Protein AF-A0A3P7T8T2-F1 (afdb_monomer)

Structure (mmCIF, N/CA/C/O backbone):
data_AF-A0A3P7T8T2-F1
#
_entry.id   AF-A0A3P7T8T2-F1
#
loop_
_atom_site.group_PDB
_atom_site.id
_atom_site.type_symbol
_atom_site.label_atom_id
_atom_site.label_alt_id
_atom_site.label_comp_id
_atom_site.label_asym_id
_atom_site.label_entity_id
_atom_site.label_seq_id
_atom_site.pdbx_PDB_ins_code
_atom_site.Cartn_x
_atom_site.Cartn_y
_atom_site.Cartn_z
_atom_site.occupancy
_atom_site.B_iso_or_equiv
_atom_site.auth_seq_id
_atom_site.auth_comp_id
_atom_site.auth_asym_id
_atom_site.auth_atom_id
_atom_site.pdbx_PDB_model_num
ATOM 1 N N . MET A 1 1 ? 100.452 28.011 -174.503 1.00 45.56 1 MET A N 1
ATOM 2 C CA . MET A 1 1 ? 101.088 28.120 -173.170 1.00 45.56 1 MET A CA 1
ATOM 3 C C . MET A 1 1 ? 100.337 27.210 -172.201 1.00 45.56 1 MET A C 1
ATOM 5 O O . MET A 1 1 ? 99.267 27.593 -171.760 1.00 45.56 1 MET A O 1
ATOM 9 N N . HIS A 1 2 ? 100.827 25.999 -171.913 1.00 49.25 2 HIS A N 1
ATOM 10 C CA . HIS A 1 2 ? 100.041 24.995 -171.162 1.00 49.25 2 HIS A CA 1
ATOM 11 C C . HIS A 1 2 ? 100.142 25.087 -169.625 1.00 49.25 2 HIS A C 1
ATOM 13 O O . HIS A 1 2 ? 99.396 24.411 -168.928 1.00 49.25 2 HIS A O 1
ATOM 19 N N . PHE A 1 3 ? 101.041 25.919 -169.088 1.00 51.81 3 PHE A N 1
ATOM 20 C CA . PHE A 1 3 ? 101.390 25.929 -167.658 1.00 51.81 3 PHE A CA 1
ATOM 21 C C . PHE A 1 3 ? 100.425 26.700 -166.739 1.00 51.81 3 PHE A C 1
ATOM 23 O O . PHE A 1 3 ? 100.447 26.499 -165.530 1.00 51.81 3 PHE A O 1
ATOM 30 N N . PHE A 1 4 ? 99.587 27.591 -167.281 1.00 52.75 4 PHE A N 1
ATOM 31 C CA . PHE A 1 4 ? 98.728 28.454 -166.455 1.00 52.75 4 PHE A CA 1
ATOM 32 C C . PHE A 1 4 ? 97.455 27.739 -165.969 1.00 52.75 4 PHE A C 1
ATOM 34 O O . PHE A 1 4 ? 96.947 28.029 -164.890 1.00 52.75 4 PHE A O 1
ATOM 41 N N . GLN A 1 5 ? 96.956 26.771 -166.743 1.00 54.81 5 GLN A N 1
ATOM 42 C CA . GLN A 1 5 ? 95.679 26.098 -166.484 1.00 54.81 5 GLN A CA 1
ATOM 43 C C . GLN A 1 5 ? 95.770 25.071 -165.339 1.00 54.81 5 GLN A C 1
ATOM 45 O O . GLN A 1 5 ? 94.835 24.942 -164.553 1.00 54.81 5 GLN A O 1
ATOM 50 N N . THR A 1 6 ? 96.921 24.410 -165.177 1.00 57.34 6 THR A N 1
ATOM 51 C CA . THR A 1 6 ? 97.178 23.460 -164.080 1.00 57.34 6 THR A CA 1
ATOM 52 C C . THR A 1 6 ? 97.233 24.147 -162.710 1.00 57.34 6 THR A C 1
ATOM 54 O O . THR A 1 6 ? 96.803 23.570 -161.717 1.00 57.34 6 THR A O 1
ATOM 57 N N . SER A 1 7 ? 97.709 25.398 -162.653 1.00 57.59 7 SER A N 1
ATOM 58 C CA . SER A 1 7 ? 97.750 26.211 -161.424 1.00 57.59 7 SER A CA 1
ATOM 59 C C . SER A 1 7 ? 96.345 26.519 -160.882 1.00 57.59 7 SER A C 1
ATOM 61 O O . SER A 1 7 ? 96.082 26.415 -159.681 1.00 57.59 7 SER A O 1
ATOM 63 N N . VAL A 1 8 ? 95.404 26.825 -161.783 1.00 61.50 8 VAL A N 1
ATOM 64 C CA . VAL A 1 8 ? 94.001 27.091 -161.425 1.00 61.50 8 VAL A CA 1
ATOM 65 C C . VAL A 1 8 ? 93.335 25.834 -160.856 1.00 61.50 8 VAL A C 1
ATOM 67 O O . VAL A 1 8 ? 92.694 25.907 -159.815 1.00 61.50 8 VAL A O 1
ATOM 70 N N . GLN A 1 9 ? 93.554 24.664 -161.466 1.00 61.72 9 GLN A N 1
ATOM 71 C CA . GLN A 1 9 ? 92.947 23.414 -160.990 1.00 61.72 9 GLN A CA 1
ATOM 72 C C . GLN A 1 9 ? 93.477 22.958 -159.620 1.00 61.72 9 GLN A C 1
ATOM 74 O O . GLN A 1 9 ? 92.703 22.444 -158.816 1.00 61.72 9 GLN A O 1
ATOM 79 N N . VAL A 1 10 ? 94.763 23.178 -159.313 1.00 63.09 10 VAL A N 1
ATOM 80 C CA . VAL A 1 10 ? 95.308 22.885 -157.972 1.00 63.09 10 VAL A CA 1
ATOM 81 C C . VAL A 1 10 ? 94.705 23.820 -156.920 1.00 63.09 10 VAL A C 1
ATOM 83 O O . VAL A 1 10 ? 94.229 23.348 -155.891 1.00 63.09 10 VAL A O 1
ATOM 86 N N . THR A 1 11 ? 94.644 25.126 -157.194 1.00 69.31 11 THR A N 1
ATOM 87 C CA . THR A 1 11 ? 94.085 26.103 -156.238 1.00 69.31 11 THR A CA 1
ATOM 88 C C . THR A 1 11 ? 92.568 25.967 -156.043 1.00 69.31 11 THR A C 1
ATOM 90 O O . THR A 1 11 ? 92.056 26.265 -154.964 1.00 69.31 11 THR A O 1
ATOM 93 N N . GLU A 1 12 ? 91.837 25.463 -157.039 1.00 72.19 12 GLU A N 1
ATOM 94 C CA . GLU A 1 12 ? 90.419 25.100 -156.920 1.00 72.19 12 GLU A CA 1
ATOM 95 C C . GLU A 1 12 ? 90.217 23.805 -156.110 1.00 72.19 12 GLU A C 1
ATOM 97 O O . GLU A 1 12 ? 89.368 23.762 -155.217 1.00 72.19 12 GLU A O 1
ATOM 102 N N . ALA A 1 13 ? 91.057 22.785 -156.322 1.00 74.25 13 ALA A N 1
ATOM 103 C CA . ALA A 1 13 ? 91.051 21.566 -155.510 1.00 74.25 13 ALA A CA 1
ATOM 104 C C . ALA A 1 13 ? 91.427 21.831 -154.038 1.00 74.25 13 ALA A C 1
ATOM 106 O O . ALA A 1 13 ? 90.840 21.234 -153.134 1.00 74.25 13 ALA A O 1
ATOM 107 N N . GLU A 1 14 ? 92.356 22.754 -153.767 1.00 76.00 14 GLU A N 1
ATOM 108 C CA . GLU A 1 14 ? 92.686 23.167 -152.398 1.00 76.00 14 GLU A CA 1
ATOM 109 C C . GLU A 1 14 ? 91.544 23.939 -151.726 1.00 76.00 14 GLU A C 1
ATOM 111 O O . GLU A 1 14 ? 91.272 23.688 -150.551 1.00 76.00 14 GLU A O 1
ATOM 116 N N . LYS A 1 15 ? 90.808 24.793 -152.454 1.00 78.62 15 LYS A N 1
ATOM 117 C CA . LYS A 1 15 ? 89.575 25.414 -151.935 1.00 78.62 15 LYS A CA 1
ATOM 118 C C . LYS A 1 15 ? 88.535 24.367 -151.545 1.00 78.62 15 LYS A C 1
ATOM 120 O O . LYS A 1 15 ? 88.068 24.394 -150.411 1.00 78.62 15 LYS A O 1
ATOM 125 N N . LEU A 1 16 ? 88.232 23.418 -152.434 1.00 80.12 16 LEU A N 1
ATOM 126 C CA . LEU A 1 16 ? 87.282 22.333 -152.153 1.00 80.12 16 LEU A CA 1
ATOM 127 C C . LEU A 1 16 ? 87.740 21.453 -150.979 1.00 80.12 16 LEU A C 1
ATOM 129 O O . LEU A 1 16 ? 86.919 21.014 -150.178 1.00 80.12 16 LEU A O 1
ATOM 133 N N . ARG A 1 17 ? 89.052 21.231 -150.821 1.00 82.62 17 ARG A N 1
ATOM 134 C CA . ARG A 1 17 ? 89.614 20.535 -149.655 1.00 82.62 17 ARG A CA 1
ATOM 135 C C . ARG A 1 17 ? 89.427 21.331 -148.360 1.00 82.62 17 ARG A C 1
ATOM 137 O O . ARG A 1 17 ? 89.081 20.731 -147.348 1.00 82.62 17 ARG A O 1
ATOM 144 N N . ILE A 1 18 ? 89.646 22.647 -148.373 1.00 83.19 18 ILE A N 1
ATOM 145 C CA . ILE A 1 18 ? 89.432 23.523 -147.208 1.00 83.19 18 ILE A CA 1
ATOM 146 C C . ILE A 1 18 ? 87.942 23.583 -146.844 1.00 83.19 18 ILE A C 1
ATOM 148 O O . ILE A 1 18 ? 87.598 23.456 -145.673 1.00 83.19 18 ILE A O 1
ATOM 152 N N . GLU A 1 19 ? 87.058 23.704 -147.833 1.00 83.69 19 GLU A N 1
ATOM 153 C CA . GLU A 1 19 ? 85.603 23.707 -147.647 1.00 83.69 19 GLU A CA 1
ATOM 154 C C . GLU A 1 19 ? 85.094 22.365 -147.096 1.00 83.69 19 GLU A C 1
ATOM 156 O O . GLU A 1 19 ? 84.301 22.343 -146.156 1.00 83.69 19 GLU A O 1
ATOM 161 N N . LEU A 1 20 ? 85.618 21.237 -147.592 1.00 85.50 20 LEU A N 1
ATOM 162 C CA . LEU A 1 20 ? 85.310 19.910 -147.056 1.00 85.50 20 LEU A CA 1
ATOM 163 C C . LEU A 1 20 ? 85.821 19.730 -145.617 1.00 85.50 20 LEU A C 1
ATOM 165 O O . LEU A 1 20 ? 85.108 19.154 -144.798 1.00 85.50 20 LEU A O 1
ATOM 169 N N . ILE A 1 21 ? 87.017 20.233 -145.287 1.00 85.00 21 ILE A N 1
ATOM 170 C CA . ILE A 1 21 ? 87.536 20.228 -143.908 1.00 85.00 21 ILE A CA 1
ATOM 171 C C . ILE A 1 21 ? 86.626 21.065 -143.003 1.00 85.00 21 ILE A C 1
ATOM 173 O O . ILE A 1 21 ? 86.175 20.557 -141.981 1.00 85.00 21 ILE A O 1
ATOM 177 N N . ALA A 1 22 ? 86.269 22.288 -143.406 1.00 84.69 22 ALA A N 1
ATOM 178 C CA . ALA A 1 22 ? 85.368 23.154 -142.647 1.00 84.69 22 ALA A CA 1
ATOM 179 C C . ALA A 1 22 ? 83.972 22.530 -142.458 1.00 84.69 22 ALA A C 1
ATOM 181 O O . ALA A 1 22 ? 83.395 22.626 -141.375 1.00 84.69 22 ALA A O 1
ATOM 182 N N . LEU A 1 23 ? 83.441 21.829 -143.467 1.00 88.38 23 LEU A N 1
ATOM 183 C CA . LEU A 1 23 ? 82.174 21.100 -143.367 1.00 88.38 23 LEU A CA 1
ATOM 184 C C . LEU A 1 23 ? 82.276 19.885 -142.429 1.00 88.38 23 LEU A C 1
ATOM 186 O O . LEU A 1 23 ? 81.356 19.636 -141.650 1.00 88.38 23 LEU A O 1
ATOM 190 N N . VAL A 1 24 ? 83.385 19.141 -142.464 1.00 87.25 24 VAL A N 1
ATOM 191 C CA . VAL A 1 24 ? 83.646 18.025 -141.538 1.00 87.25 24 VAL A CA 1
ATOM 192 C C . VAL A 1 24 ? 83.814 18.535 -140.107 1.00 87.25 24 VAL A C 1
ATOM 194 O O . VAL A 1 24 ? 83.216 17.968 -139.195 1.00 87.25 24 VAL A O 1
ATOM 197 N N . GLU A 1 25 ? 84.535 19.636 -139.894 1.00 87.38 25 GLU A N 1
ATOM 198 C CA . GLU A 1 25 ? 84.658 20.297 -138.592 1.00 87.38 25 GLU A CA 1
ATOM 199 C C . GLU A 1 25 ? 83.311 20.844 -138.106 1.00 87.38 25 GLU A C 1
ATOM 201 O O . GLU A 1 25 ? 82.963 20.654 -136.941 1.00 87.38 25 GLU A O 1
ATOM 206 N N . GLN A 1 26 ? 82.498 21.451 -138.977 1.00 90.00 26 GLN A N 1
ATOM 207 C CA . GLN A 1 26 ? 81.137 21.870 -138.638 1.00 90.00 26 GLN A CA 1
ATOM 208 C C . GLN A 1 26 ? 80.288 20.668 -138.206 1.00 90.00 26 GLN A C 1
ATOM 210 O O . GLN A 1 26 ? 79.671 20.711 -137.142 1.00 90.00 26 GLN A O 1
ATOM 215 N N . LYS A 1 27 ? 80.269 19.580 -138.987 1.00 90.31 27 LYS A N 1
ATOM 216 C CA . LYS A 1 27 ? 79.470 18.384 -138.676 1.00 90.31 27 LYS A CA 1
ATOM 217 C C . LYS A 1 27 ? 79.989 17.635 -137.450 1.00 90.31 27 LYS A C 1
ATOM 219 O O . LYS A 1 27 ? 79.185 17.095 -136.693 1.00 90.31 27 LYS A O 1
ATOM 224 N N . HIS A 1 28 ? 81.293 17.665 -137.188 1.00 89.62 28 HIS A N 1
ATOM 225 C CA . HIS A 1 28 ? 81.872 17.172 -135.941 1.00 89.62 28 HIS A CA 1
ATOM 226 C C . HIS A 1 28 ? 81.425 18.028 -134.747 1.00 89.62 28 HIS A C 1
ATOM 228 O O . HIS A 1 28 ? 80.932 17.484 -133.765 1.00 89.62 28 HIS A O 1
ATOM 234 N N . ASN A 1 29 ? 81.485 19.359 -134.853 1.00 91.12 29 ASN A N 1
ATOM 235 C CA . ASN A 1 29 ? 81.010 20.279 -133.815 1.00 91.12 29 ASN A CA 1
ATOM 236 C C . ASN A 1 29 ? 79.491 20.182 -133.571 1.00 91.12 29 ASN A C 1
ATOM 238 O O . ASN A 1 29 ? 79.047 20.271 -132.428 1.00 91.12 29 ASN A O 1
ATOM 242 N N . GLU A 1 30 ? 78.680 19.978 -134.610 1.00 90.44 30 GLU A N 1
ATOM 243 C CA . GLU A 1 30 ? 77.249 19.669 -134.478 1.00 90.44 30 GLU A CA 1
ATOM 244 C C . GLU A 1 30 ? 77.038 18.322 -133.771 1.00 90.44 30 GLU A C 1
ATOM 246 O O . GLU A 1 30 ? 76.275 18.254 -132.810 1.00 90.44 30 GLU A O 1
ATOM 251 N N . SER A 1 31 ? 77.761 17.272 -134.171 1.00 89.75 31 SER A N 1
ATOM 252 C CA . SER A 1 31 ? 77.699 15.949 -133.534 1.00 89.75 31 SER A CA 1
ATOM 253 C C . SER A 1 31 ? 78.116 15.987 -132.056 1.00 89.75 31 SER A C 1
ATOM 255 O O . SER A 1 31 ? 77.432 15.413 -131.211 1.00 89.75 31 SER A O 1
ATOM 257 N N . LEU A 1 32 ? 79.166 16.739 -131.704 1.00 92.56 32 LEU A N 1
ATOM 258 C CA . LEU A 1 32 ? 79.584 16.971 -130.316 1.00 92.56 32 LEU A CA 1
ATOM 259 C C . LEU A 1 32 ? 78.527 17.742 -129.512 1.00 92.56 32 LEU A C 1
ATOM 261 O O . LEU A 1 32 ? 78.273 17.396 -128.355 1.00 92.56 32 LEU A O 1
ATOM 265 N N . LYS A 1 33 ? 77.871 18.748 -130.109 1.00 92.56 33 LYS A N 1
ATOM 266 C CA . LYS A 1 33 ? 76.749 19.466 -129.478 1.00 92.56 33 LYS A CA 1
ATOM 267 C C . LYS A 1 33 ? 75.570 18.527 -129.221 1.00 92.56 33 LYS A C 1
ATOM 269 O O . LYS A 1 33 ? 75.079 18.492 -128.095 1.00 92.56 33 LYS A O 1
ATOM 274 N N . TYR A 1 34 ? 75.162 17.727 -130.207 1.00 92.94 34 TYR A N 1
ATOM 275 C CA . TYR A 1 34 ? 74.082 16.750 -130.042 1.00 92.94 34 TYR A CA 1
ATOM 276 C C . TYR A 1 34 ? 74.434 15.647 -129.036 1.00 92.94 34 TYR A C 1
ATOM 278 O O . TYR A 1 34 ? 73.588 15.286 -128.221 1.00 92.94 34 TYR A O 1
ATOM 286 N N . HIS A 1 35 ? 75.675 15.151 -129.024 1.00 92.56 35 HIS A N 1
ATOM 287 C CA . HIS A 1 35 ? 76.130 14.174 -128.033 1.00 92.56 35 HIS A CA 1
ATOM 288 C C . HIS A 1 35 ? 76.095 14.758 -126.615 1.00 92.56 35 HIS A C 1
ATOM 290 O O . HIS A 1 35 ? 75.538 14.136 -125.715 1.00 92.56 35 HIS A O 1
ATOM 296 N N . THR A 1 36 ? 76.598 15.983 -126.429 1.00 93.38 36 THR A N 1
ATOM 297 C CA . THR A 1 36 ? 76.550 16.702 -125.143 1.00 93.38 36 THR A CA 1
ATOM 298 C C . THR A 1 36 ? 75.107 16.941 -124.680 1.00 93.38 36 THR A C 1
ATOM 300 O O . THR A 1 36 ? 74.787 16.698 -123.519 1.00 93.38 36 THR A O 1
ATOM 303 N N . GLN A 1 37 ? 74.209 17.360 -125.580 1.00 93.88 37 GLN A N 1
ATOM 304 C CA . GLN A 1 37 ? 72.781 17.544 -125.280 1.00 93.88 37 GLN A CA 1
ATOM 305 C C . GLN A 1 37 ? 72.094 16.225 -124.900 1.00 93.88 37 GLN A C 1
ATOM 307 O O . GLN A 1 37 ? 71.351 16.178 -123.921 1.00 93.88 37 GLN A O 1
ATOM 312 N N . LEU A 1 38 ? 72.370 15.138 -125.627 1.00 92.94 38 LEU A N 1
ATOM 313 C CA . LEU A 1 38 ? 71.830 13.811 -125.329 1.00 92.94 38 LEU A CA 1
ATOM 314 C C . LEU A 1 38 ? 72.368 13.268 -123.997 1.00 92.94 38 LEU A C 1
ATOM 316 O O . LEU A 1 38 ? 71.608 12.701 -123.215 1.00 92.94 38 LEU A O 1
ATOM 320 N N . GLN A 1 39 ? 73.653 13.475 -123.704 1.00 93.50 39 GLN A N 1
ATOM 321 C CA . GLN A 1 39 ? 74.271 13.096 -122.435 1.00 93.50 39 GLN A CA 1
ATOM 322 C C . GLN A 1 39 ? 73.670 13.882 -121.260 1.00 93.50 39 GLN A C 1
ATOM 324 O O . GLN A 1 39 ? 73.367 13.283 -120.227 1.00 93.50 39 GLN A O 1
ATOM 329 N N . ALA A 1 40 ? 73.427 15.186 -121.430 1.00 92.94 40 ALA A N 1
ATOM 330 C CA . ALA A 1 40 ? 72.735 16.015 -120.445 1.00 92.94 40 ALA A CA 1
ATOM 331 C C . ALA A 1 40 ? 71.293 15.531 -120.209 1.00 92.94 40 ALA A C 1
ATOM 333 O O . ALA A 1 40 ? 70.917 15.289 -119.065 1.00 92.94 40 ALA A O 1
ATOM 334 N N . ALA A 1 41 ? 70.518 15.282 -121.270 1.00 92.00 41 ALA A N 1
ATOM 335 C CA . ALA A 1 41 ? 69.150 14.766 -121.165 1.00 92.00 41 ALA A CA 1
ATOM 336 C C . ALA A 1 41 ? 69.083 13.359 -120.533 1.00 92.00 41 ALA A C 1
ATOM 338 O O . ALA A 1 41 ? 68.152 13.048 -119.791 1.00 92.00 41 ALA A O 1
ATOM 339 N N . LEU A 1 42 ? 70.080 12.498 -120.773 1.00 92.25 42 LEU A N 1
ATOM 340 C CA . LEU A 1 42 ? 70.193 11.188 -120.118 1.00 92.25 42 LEU A CA 1
ATOM 341 C C . LEU A 1 42 ? 70.574 11.304 -118.633 1.00 92.25 42 LEU A C 1
ATOM 343 O O . LEU A 1 42 ? 70.073 10.525 -117.819 1.00 92.25 42 LEU A O 1
ATOM 347 N N . ALA A 1 43 ? 71.428 12.264 -118.269 1.00 92.88 43 ALA A N 1
ATOM 348 C CA . ALA A 1 43 ? 71.756 12.561 -116.876 1.00 92.88 43 ALA A CA 1
ATOM 349 C C . ALA A 1 43 ? 70.544 13.145 -116.129 1.00 92.88 43 ALA A C 1
ATOM 351 O O . ALA A 1 43 ? 70.225 12.689 -115.031 1.00 92.88 43 ALA A O 1
ATOM 352 N N . GLU A 1 44 ? 69.815 14.073 -116.753 1.00 94.25 44 GLU A N 1
ATOM 353 C CA . GLU A 1 44 ? 68.572 14.626 -116.218 1.00 94.25 44 GLU A CA 1
ATOM 354 C C . GLU A 1 44 ? 67.514 13.531 -116.042 1.00 94.25 44 GLU A C 1
ATOM 356 O O . GLU A 1 44 ? 66.982 13.371 -114.947 1.00 94.25 44 GLU A O 1
ATOM 361 N N . LYS A 1 45 ? 67.277 12.691 -117.060 1.00 93.62 45 LYS A N 1
ATOM 362 C CA . LYS A 1 45 ? 66.334 11.565 -116.968 1.00 93.62 45 LYS A CA 1
ATOM 363 C C . LYS A 1 45 ? 66.717 10.564 -115.871 1.00 93.62 45 LYS A C 1
ATOM 365 O O . LYS A 1 45 ? 65.829 10.033 -115.207 1.00 93.62 45 LYS A O 1
ATOM 370 N N . LYS A 1 46 ? 68.013 10.315 -115.637 1.00 93.56 46 LYS A N 1
ATOM 371 C CA . LYS A 1 46 ? 68.475 9.521 -114.482 1.00 93.56 46 LYS A CA 1
ATOM 372 C C . LYS A 1 46 ? 68.171 10.213 -113.151 1.00 93.56 46 LYS A C 1
ATOM 374 O O . LYS A 1 46 ? 67.690 9.546 -112.242 1.00 93.56 46 LYS A O 1
ATOM 379 N N . SER A 1 47 ? 68.411 11.520 -113.051 1.00 92.94 47 SER A N 1
ATOM 380 C CA . SER A 1 47 ? 68.103 12.317 -111.856 1.00 92.94 47 SER A CA 1
ATOM 381 C C . SER A 1 47 ? 66.600 12.309 -111.545 1.00 92.94 47 SER A C 1
ATOM 383 O O . SER A 1 47 ? 66.201 11.927 -110.449 1.00 92.94 47 SER A O 1
ATOM 385 N N . GLN A 1 48 ? 65.757 12.596 -112.544 1.00 93.56 48 GLN A N 1
ATOM 386 C CA . GLN A 1 48 ? 64.297 12.505 -112.447 1.00 93.56 48 GLN A CA 1
ATOM 387 C C . GLN A 1 48 ? 63.839 11.088 -112.060 1.00 93.56 48 GLN A C 1
ATOM 389 O O . GLN A 1 48 ? 62.987 10.926 -111.194 1.00 93.56 48 GLN A O 1
ATOM 394 N N . SER A 1 49 ? 64.419 10.035 -112.648 1.00 93.88 49 SER A N 1
ATOM 395 C CA . SER A 1 49 ? 64.081 8.653 -112.280 1.00 93.88 49 SER A CA 1
ATOM 396 C C . SER A 1 49 ? 64.460 8.311 -110.835 1.00 93.88 49 SER A C 1
ATOM 398 O O . SER A 1 49 ? 63.773 7.503 -110.214 1.00 93.88 49 SER A O 1
ATOM 400 N N . ALA A 1 50 ? 65.530 8.904 -110.297 1.00 93.50 50 ALA A N 1
ATOM 401 C CA . ALA A 1 50 ? 65.926 8.732 -108.903 1.00 93.50 50 ALA A CA 1
ATOM 402 C C . ALA A 1 50 ? 65.004 9.509 -107.947 1.00 93.50 50 ALA A C 1
ATOM 404 O O . ALA A 1 50 ? 64.624 8.969 -106.911 1.00 93.50 50 ALA A O 1
ATOM 405 N N . THR A 1 51 ? 64.578 10.729 -108.299 1.00 94.19 51 THR A N 1
ATOM 406 C CA . THR A 1 51 ? 63.606 11.475 -107.482 1.00 94.19 51 THR A CA 1
ATOM 407 C C . THR A 1 51 ? 62.213 10.853 -107.529 1.00 94.19 51 THR A C 1
ATOM 409 O O . THR A 1 51 ? 61.559 10.776 -106.496 1.00 94.19 51 THR A O 1
ATOM 412 N N . PHE A 1 52 ? 61.761 10.312 -108.666 1.00 94.12 52 PHE A N 1
ATOM 413 C CA . PHE A 1 52 ? 60.515 9.537 -108.713 1.00 94.12 52 PHE A CA 1
ATOM 414 C C . PHE A 1 52 ? 60.573 8.273 -107.840 1.00 94.12 52 PHE A C 1
ATOM 416 O O . PHE A 1 52 ? 59.570 7.938 -107.207 1.00 94.12 52 PHE A O 1
ATOM 423 N N . ALA A 1 53 ? 61.727 7.601 -107.748 1.00 94.12 53 ALA A N 1
ATOM 424 C CA . ALA A 1 53 ? 61.907 6.482 -106.822 1.00 94.12 53 ALA A CA 1
ATOM 425 C C . ALA A 1 53 ? 61.780 6.942 -105.358 1.00 94.12 53 ALA A C 1
ATOM 427 O O . ALA A 1 53 ? 60.927 6.427 -104.638 1.00 94.12 53 ALA A O 1
ATOM 428 N N . THR A 1 54 ? 62.512 7.983 -104.939 1.00 94.50 54 THR A N 1
ATOM 429 C CA . THR A 1 54 ? 62.427 8.476 -103.551 1.00 94.50 54 THR A CA 1
ATOM 430 C C . THR A 1 54 ? 61.056 9.061 -103.205 1.00 94.50 54 THR A C 1
ATOM 432 O O . THR A 1 54 ? 60.586 8.863 -102.089 1.00 94.50 54 THR A O 1
ATOM 435 N N . TYR A 1 55 ? 60.350 9.709 -104.140 1.00 94.88 55 TYR A N 1
ATOM 436 C CA . TYR A 1 55 ? 58.952 10.109 -103.927 1.00 94.88 55 TYR A CA 1
ATOM 437 C C . TYR A 1 55 ? 58.015 8.904 -103.758 1.00 94.88 55 TYR A C 1
ATOM 439 O O . TYR A 1 55 ? 57.093 8.973 -102.947 1.00 94.88 55 TYR A O 1
ATOM 447 N N . THR A 1 56 ? 58.251 7.802 -104.475 1.00 95.06 56 THR A N 1
ATOM 448 C CA . THR A 1 56 ? 57.458 6.567 -104.345 1.00 95.06 56 THR A CA 1
ATOM 449 C C . THR A 1 56 ? 57.693 5.901 -102.985 1.00 95.06 56 THR A C 1
ATOM 451 O O . THR A 1 56 ? 56.726 5.544 -102.307 1.00 95.06 56 THR A O 1
ATOM 454 N N . ASP A 1 57 ? 58.949 5.812 -102.541 1.00 95.44 57 ASP A N 1
ATOM 455 C CA . ASP A 1 57 ? 59.310 5.271 -101.224 1.00 95.44 57 ASP A CA 1
ATOM 456 C C . ASP A 1 57 ? 58.751 6.143 -100.087 1.00 95.44 57 ASP A C 1
ATOM 458 O O . ASP A 1 57 ? 58.092 5.634 -99.179 1.00 95.44 57 ASP A O 1
ATOM 462 N N . ASN A 1 58 ? 58.907 7.468 -100.179 1.00 95.56 58 ASN A N 1
ATOM 463 C CA . ASN A 1 58 ? 58.355 8.421 -99.211 1.00 95.56 58 ASN A CA 1
ATOM 464 C C . ASN A 1 58 ? 56.820 8.346 -99.128 1.00 95.56 58 ASN A C 1
ATOM 466 O O . ASN A 1 58 ? 56.262 8.409 -98.034 1.00 95.56 58 ASN A O 1
ATOM 470 N N . LEU A 1 59 ? 56.124 8.171 -100.258 1.00 95.88 59 LEU A N 1
ATOM 471 C CA . LEU A 1 59 ? 54.669 7.982 -100.286 1.00 95.88 59 LEU A CA 1
ATOM 472 C C . LEU A 1 59 ? 54.269 6.660 -99.612 1.00 95.88 59 LEU A C 1
ATOM 474 O O . LEU A 1 59 ? 53.282 6.622 -98.876 1.00 95.88 59 LEU A O 1
ATOM 478 N N . SER A 1 60 ? 55.048 5.592 -99.808 1.00 95.69 60 SER A N 1
ATOM 479 C CA . SER A 1 60 ? 54.855 4.302 -99.134 1.00 95.69 60 SER A CA 1
ATOM 480 C C . SER A 1 60 ? 55.019 4.417 -97.610 1.00 95.69 60 SER A C 1
ATOM 482 O O . SER A 1 60 ? 54.153 3.957 -96.860 1.00 95.69 60 SER A O 1
ATOM 484 N N . ILE A 1 61 ? 56.072 5.106 -97.152 1.00 96.50 61 ILE A N 1
ATOM 485 C CA . ILE A 1 61 ? 56.333 5.389 -95.731 1.00 96.50 61 ILE A CA 1
ATOM 486 C C . ILE A 1 61 ? 55.182 6.204 -95.130 1.00 96.50 61 ILE A C 1
ATOM 488 O O . ILE A 1 61 ? 54.544 5.745 -94.184 1.00 96.50 61 ILE A O 1
ATOM 492 N N . LEU A 1 62 ? 54.836 7.347 -95.731 1.00 96.19 62 LEU A N 1
ATOM 493 C CA . LEU A 1 62 ? 53.781 8.239 -95.236 1.00 96.19 62 LEU A CA 1
ATOM 494 C C . LEU A 1 62 ? 52.403 7.551 -95.198 1.00 96.19 62 LEU A C 1
ATOM 496 O O . LEU A 1 62 ? 51.613 7.768 -94.280 1.00 96.19 62 LEU A O 1
ATOM 500 N N . LYS A 1 63 ? 52.114 6.664 -96.160 1.00 96.44 63 LYS A N 1
ATOM 501 C CA . LYS A 1 63 ? 50.901 5.831 -96.165 1.00 96.44 63 LYS A CA 1
ATOM 502 C C . LYS A 1 63 ? 50.879 4.835 -94.999 1.00 96.44 63 LYS A C 1
ATOM 504 O O . LYS A 1 63 ? 49.814 4.594 -94.428 1.00 96.44 63 LYS A O 1
ATOM 509 N N . ASN A 1 64 ? 52.027 4.260 -94.642 1.00 96.50 64 ASN A N 1
ATOM 510 C CA . ASN A 1 64 ? 52.154 3.360 -93.497 1.00 96.50 64 ASN A CA 1
ATOM 511 C C . ASN A 1 64 ? 52.045 4.119 -92.162 1.00 96.50 64 ASN A C 1
ATOM 513 O O . ASN A 1 64 ? 51.335 3.678 -91.262 1.00 96.50 64 ASN A O 1
ATOM 517 N N . GLU A 1 65 ? 52.668 5.293 -92.051 1.00 96.56 65 GLU A N 1
ATOM 518 C CA . GLU A 1 65 ? 52.545 6.186 -90.891 1.00 96.56 65 GLU A CA 1
ATOM 519 C C . GLU A 1 65 ? 51.098 6.644 -90.675 1.00 96.56 65 GLU A C 1
ATOM 521 O O . GLU A 1 65 ? 50.577 6.523 -89.565 1.00 96.56 65 GLU A O 1
ATOM 526 N N . LEU A 1 66 ? 50.406 7.070 -91.738 1.00 96.69 66 LEU A N 1
ATOM 527 C CA . LEU A 1 66 ? 48.989 7.437 -91.687 1.00 96.69 66 LEU A CA 1
ATOM 528 C C . LEU A 1 66 ? 48.110 6.256 -91.246 1.00 96.69 66 LEU A C 1
ATOM 530 O O . LEU A 1 66 ? 47.248 6.426 -90.385 1.00 96.69 66 LEU A O 1
ATOM 534 N N . LYS A 1 67 ? 48.352 5.048 -91.775 1.00 97.19 67 LYS A N 1
ATOM 535 C CA . LYS A 1 67 ? 47.653 3.824 -91.346 1.00 97.19 67 LYS A CA 1
ATOM 536 C C . LYS A 1 67 ? 47.881 3.537 -89.858 1.00 97.19 67 LYS A C 1
ATOM 538 O O . LYS A 1 67 ? 46.919 3.275 -89.140 1.00 97.19 67 LYS A O 1
ATOM 543 N N . ASN A 1 68 ? 49.122 3.627 -89.385 1.00 96.94 68 ASN A N 1
ATOM 544 C CA . ASN A 1 68 ? 49.464 3.407 -87.979 1.00 96.94 68 ASN A CA 1
ATOM 545 C C . ASN A 1 68 ? 48.822 4.465 -87.064 1.00 96.94 68 ASN A C 1
ATOM 547 O O . ASN A 1 68 ? 48.317 4.118 -85.999 1.00 96.94 68 ASN A O 1
ATOM 551 N N . CYS A 1 69 ? 48.778 5.729 -87.500 1.00 96.75 69 CYS A N 1
ATOM 552 C CA . CYS A 1 69 ? 48.114 6.832 -86.802 1.00 96.75 69 CYS A CA 1
ATOM 553 C C . CYS A 1 69 ? 46.587 6.648 -86.727 1.00 96.75 69 CYS A C 1
ATOM 555 O O . CYS A 1 69 ? 45.985 6.857 -85.674 1.00 96.75 69 CYS A O 1
ATOM 557 N N . MET A 1 70 ? 45.950 6.190 -87.811 1.00 97.06 70 MET A N 1
ATOM 558 C CA . MET A 1 70 ? 44.531 5.819 -87.793 1.00 97.06 70 MET A CA 1
ATOM 559 C C . MET A 1 70 ? 44.277 4.640 -86.847 1.00 97.06 70 MET A C 1
ATOM 561 O O . MET A 1 70 ? 43.358 4.694 -86.037 1.00 97.06 70 MET A O 1
ATOM 565 N N . GLU A 1 71 ? 45.117 3.604 -86.875 1.00 97.38 71 GLU A N 1
ATOM 566 C CA . GLU A 1 71 ? 44.978 2.463 -85.969 1.00 97.38 71 GLU A CA 1
ATOM 567 C C . GLU A 1 71 ? 45.165 2.822 -84.490 1.00 97.38 71 GLU A C 1
ATOM 569 O O . GLU A 1 71 ? 44.462 2.262 -83.648 1.00 97.38 71 GLU A O 1
ATOM 574 N N . THR A 1 72 ? 46.101 3.710 -84.139 1.00 97.44 72 THR A N 1
ATOM 575 C CA . THR A 1 72 ? 46.294 4.145 -82.744 1.00 97.44 72 THR A CA 1
ATOM 576 C C . THR A 1 72 ? 45.156 5.050 -82.285 1.00 97.44 72 THR A C 1
ATOM 578 O O . THR A 1 72 ? 44.633 4.832 -81.193 1.00 97.44 72 THR A O 1
ATOM 581 N N . ARG A 1 73 ? 44.691 5.978 -83.135 1.00 97.31 73 ARG A N 1
ATOM 582 C CA . ARG A 1 73 ? 43.477 6.776 -82.898 1.00 97.31 73 ARG A CA 1
ATOM 583 C C . ARG A 1 73 ? 42.261 5.882 -82.654 1.00 97.31 73 ARG A C 1
ATOM 585 O O . ARG A 1 73 ? 41.551 6.076 -81.675 1.00 97.31 73 ARG A O 1
ATOM 592 N N . ASP A 1 74 ? 42.034 4.882 -83.500 1.00 97.56 74 ASP A N 1
ATOM 593 C CA . ASP A 1 74 ? 40.839 4.035 -83.422 1.00 97.56 74 ASP A CA 1
ATOM 594 C C . ASP A 1 74 ? 40.888 3.056 -82.239 1.00 97.56 74 ASP A C 1
ATOM 596 O O . ASP A 1 74 ? 39.837 2.645 -81.744 1.00 97.56 74 ASP A O 1
ATOM 600 N N . LYS A 1 75 ? 42.090 2.689 -81.765 1.00 97.81 75 LYS A N 1
ATOM 601 C CA . LYS A 1 75 ? 42.296 1.978 -80.489 1.00 97.81 75 LYS A CA 1
ATOM 602 C C . LYS A 1 75 ? 42.009 2.905 -79.300 1.00 97.81 75 LYS A C 1
ATOM 604 O O . LYS A 1 75 ? 41.278 2.506 -78.399 1.00 97.81 75 LYS A O 1
ATOM 609 N N . ALA A 1 76 ? 42.514 4.141 -79.326 1.00 97.38 76 ALA A N 1
ATOM 610 C CA . ALA A 1 76 ? 42.281 5.131 -78.275 1.00 97.38 76 ALA A CA 1
ATOM 611 C C . ALA A 1 76 ? 40.795 5.509 -78.145 1.00 97.38 76 ALA A C 1
ATOM 613 O O . ALA A 1 76 ? 40.278 5.523 -77.035 1.00 97.38 76 ALA A O 1
ATOM 614 N N . LEU A 1 77 ? 40.083 5.727 -79.258 1.00 97.81 77 LEU A N 1
ATOM 615 C CA . LEU A 1 77 ? 38.643 6.019 -79.253 1.00 97.81 77 LEU A CA 1
ATOM 616 C C . LEU A 1 77 ? 37.829 4.895 -78.597 1.00 97.81 77 LEU A C 1
ATOM 618 O O . LEU A 1 77 ? 37.027 5.170 -77.709 1.00 97.81 77 LEU A O 1
ATOM 622 N N . ARG A 1 78 ? 38.095 3.631 -78.956 1.00 97.69 78 ARG A N 1
ATOM 623 C CA . ARG A 1 78 ? 37.451 2.461 -78.332 1.00 97.69 78 ARG A CA 1
ATOM 624 C C . ARG A 1 78 ? 37.736 2.357 -76.834 1.00 97.69 78 ARG A C 1
ATOM 626 O O . ARG A 1 78 ? 36.849 1.986 -76.072 1.00 97.69 78 ARG A O 1
ATOM 633 N N . GLU A 1 79 ? 38.948 2.695 -76.401 1.00 97.75 79 GLU A N 1
ATOM 634 C CA . GLU A 1 79 ? 39.298 2.699 -74.978 1.00 97.75 79 GLU A CA 1
ATOM 635 C C . GLU A 1 79 ? 38.636 3.868 -74.229 1.00 97.75 79 GLU A C 1
ATOM 637 O O . GLU A 1 79 ? 38.121 3.672 -73.132 1.00 97.75 79 GLU A O 1
ATOM 642 N N . CYS A 1 80 ? 38.538 5.055 -74.836 1.00 97.69 80 CYS A N 1
ATOM 643 C CA . CYS A 1 80 ? 37.763 6.174 -74.295 1.00 97.69 80 CYS A CA 1
ATOM 644 C C . CYS A 1 80 ? 36.268 5.835 -74.170 1.00 97.69 80 CYS A C 1
ATOM 646 O O . CYS A 1 80 ? 35.660 6.151 -73.150 1.00 97.69 80 CYS A O 1
ATOM 648 N N . GLU A 1 81 ? 35.674 5.160 -75.158 1.00 97.81 81 GLU A N 1
ATOM 649 C CA . GLU A 1 81 ? 34.293 4.663 -75.082 1.00 97.81 81 GLU A CA 1
ATOM 650 C C . GLU A 1 81 ? 34.131 3.610 -73.979 1.00 97.81 81 GLU A C 1
ATOM 652 O O . GLU A 1 81 ? 33.203 3.706 -73.175 1.00 97.81 81 GLU A O 1
ATOM 657 N N . ARG A 1 82 ? 35.058 2.645 -73.879 1.00 98.25 82 ARG A N 1
ATOM 658 C CA . ARG A 1 82 ? 35.064 1.620 -72.824 1.00 98.25 82 ARG A CA 1
ATOM 659 C C . ARG A 1 82 ? 35.147 2.245 -71.431 1.00 98.25 82 ARG A C 1
ATOM 661 O O . ARG A 1 82 ? 34.375 1.866 -70.554 1.00 98.25 82 ARG A O 1
ATOM 668 N N . LEU A 1 83 ? 36.049 3.206 -71.234 1.00 98.12 83 LEU A N 1
ATOM 669 C CA . LEU A 1 83 ? 36.230 3.913 -69.966 1.00 98.12 83 LEU A CA 1
ATOM 670 C C . LEU A 1 83 ? 35.030 4.806 -69.634 1.00 98.12 83 LEU A C 1
ATOM 672 O O . LEU A 1 83 ? 34.564 4.769 -68.500 1.00 98.12 83 LEU A O 1
ATOM 676 N N . ARG A 1 84 ? 34.468 5.540 -70.605 1.00 98.12 84 ARG A N 1
ATOM 677 C CA . ARG A 1 84 ? 33.251 6.342 -70.396 1.00 98.12 84 ARG A CA 1
ATOM 678 C C . ARG A 1 84 ? 32.070 5.465 -69.986 1.00 98.12 84 ARG A C 1
ATOM 680 O O . ARG A 1 84 ? 31.378 5.790 -69.031 1.00 98.12 84 ARG A O 1
ATOM 687 N N . ASN A 1 85 ? 31.855 4.351 -70.684 1.00 97.94 85 ASN A N 1
ATOM 688 C CA . ASN A 1 85 ? 30.763 3.432 -70.374 1.00 97.94 85 ASN A CA 1
ATOM 689 C C . ASN A 1 85 ? 30.986 2.739 -69.013 1.00 97.94 85 ASN A C 1
ATOM 691 O O . ASN A 1 85 ? 30.029 2.527 -68.278 1.00 97.94 85 ASN A O 1
ATOM 695 N N . HIS A 1 86 ? 32.235 2.434 -68.639 1.00 98.19 86 HIS A N 1
ATOM 696 C CA . HIS A 1 86 ? 32.561 1.892 -67.317 1.00 98.19 86 HIS A CA 1
ATOM 697 C C . HIS A 1 86 ? 32.320 2.905 -66.188 1.00 98.19 86 HIS A C 1
ATOM 699 O O . HIS A 1 86 ? 31.714 2.538 -65.185 1.00 98.19 86 HIS A O 1
ATOM 705 N N . LEU A 1 87 ? 32.748 4.162 -66.360 1.00 98.31 87 LEU A N 1
ATOM 706 C CA . LEU A 1 87 ? 32.502 5.245 -65.402 1.00 98.31 87 LEU A CA 1
ATOM 707 C C . LEU A 1 87 ? 31.004 5.513 -65.233 1.00 98.31 87 LEU A C 1
ATOM 709 O O . LEU A 1 87 ? 30.543 5.604 -64.103 1.00 98.31 87 LEU A O 1
ATOM 713 N N . LEU A 1 88 ? 30.248 5.549 -66.334 1.00 98.06 88 LEU A N 1
ATOM 714 C CA . LEU A 1 88 ? 28.792 5.702 -66.310 1.00 98.06 88 LEU A CA 1
ATOM 715 C C . LEU A 1 88 ? 28.119 4.553 -65.546 1.00 98.06 88 LEU A C 1
ATOM 717 O O . LEU A 1 88 ? 27.317 4.813 -64.659 1.00 98.06 88 LEU A O 1
ATOM 721 N N . VAL A 1 89 ? 28.507 3.295 -65.793 1.00 98.19 89 VAL A N 1
ATOM 722 C CA . VAL A 1 89 ? 27.989 2.151 -65.018 1.00 98.19 89 VAL A CA 1
ATOM 723 C C . VAL A 1 89 ? 28.391 2.240 -63.541 1.00 98.19 89 VAL A C 1
ATOM 725 O O . VAL A 1 89 ? 27.576 1.919 -62.682 1.00 98.19 89 VAL A O 1
ATOM 728 N N . MET A 1 90 ? 29.603 2.705 -63.212 1.00 98.12 90 MET A N 1
ATOM 729 C CA . MET A 1 90 ? 30.007 2.924 -61.816 1.00 98.12 90 MET A CA 1
ATOM 730 C C . MET A 1 90 ? 29.174 4.019 -61.137 1.00 98.12 90 MET A C 1
ATOM 732 O O . MET A 1 90 ? 28.755 3.831 -59.997 1.00 98.12 90 MET A O 1
ATOM 736 N N . GLU A 1 91 ? 28.898 5.124 -61.828 1.00 97.81 91 GLU A N 1
ATOM 737 C CA . GLU A 1 91 ? 28.065 6.228 -61.341 1.00 97.81 91 GLU A CA 1
ATOM 738 C C . GLU A 1 91 ? 26.601 5.792 -61.165 1.00 97.81 91 GLU A C 1
ATOM 740 O O . GLU A 1 91 ? 26.025 6.007 -60.098 1.00 97.81 91 GLU A O 1
ATOM 745 N N . GLU A 1 92 ? 26.025 5.076 -62.135 1.00 97.88 92 GLU A N 1
ATOM 746 C CA . GLU A 1 92 ? 24.689 4.468 -62.045 1.00 97.88 92 GLU A CA 1
ATOM 747 C C . GLU A 1 92 ? 24.586 3.457 -60.891 1.00 97.88 92 GLU A C 1
ATOM 749 O O . GLU A 1 92 ? 23.600 3.461 -60.154 1.00 97.88 92 GLU A O 1
ATOM 754 N N . THR A 1 93 ? 25.597 2.602 -60.680 1.00 97.88 93 THR A N 1
ATOM 755 C CA . THR A 1 93 ? 25.582 1.661 -59.545 1.00 97.88 93 THR A CA 1
ATOM 756 C C . THR A 1 93 ? 25.775 2.358 -58.201 1.00 97.88 93 THR A C 1
ATOM 758 O O . THR A 1 93 ? 25.072 2.019 -57.256 1.00 97.88 93 THR A O 1
ATOM 761 N N . SER A 1 94 ? 26.657 3.359 -58.120 1.00 98.12 94 SER A N 1
ATOM 762 C CA . SER A 1 94 ? 26.935 4.114 -56.891 1.00 98.12 94 SER A CA 1
ATOM 763 C C . SER A 1 94 ? 25.730 4.955 -56.462 1.00 98.12 94 SER A C 1
ATOM 765 O O . SER A 1 94 ? 25.305 4.896 -55.311 1.00 98.12 94 SER A O 1
ATOM 767 N N . THR A 1 95 ? 25.104 5.674 -57.399 1.00 97.69 95 THR A N 1
ATOM 768 C CA . THR A 1 95 ? 23.876 6.444 -57.132 1.00 97.69 95 THR A CA 1
ATOM 769 C C . THR A 1 95 ? 22.708 5.535 -56.751 1.00 97.69 95 THR A C 1
ATOM 771 O O . THR A 1 95 ? 21.984 5.838 -55.803 1.00 97.69 95 THR A O 1
ATOM 774 N N . LYS A 1 96 ? 22.553 4.380 -57.410 1.00 98.12 96 LYS A N 1
ATOM 775 C CA . LYS A 1 96 ? 21.541 3.381 -57.044 1.00 98.12 96 LYS A CA 1
ATOM 776 C C . LYS A 1 96 ? 21.785 2.762 -55.664 1.00 98.12 96 LYS A C 1
ATOM 778 O O . LYS A 1 96 ? 20.824 2.554 -54.927 1.00 98.12 96 LYS A O 1
ATOM 783 N N . GLU A 1 97 ? 23.033 2.470 -55.301 1.00 97.94 97 GLU A N 1
ATOM 784 C CA . GLU A 1 97 ? 23.380 1.954 -53.971 1.00 97.94 97 GLU A CA 1
ATOM 785 C C . GLU A 1 97 ? 23.172 3.013 -52.880 1.00 97.94 97 GLU A C 1
ATOM 787 O O . GLU A 1 97 ? 22.635 2.688 -51.821 1.00 97.94 97 GLU A O 1
ATOM 792 N N . ALA A 1 98 ? 23.500 4.280 -53.155 1.00 97.75 98 ALA A N 1
ATOM 793 C CA . ALA A 1 98 ? 23.241 5.400 -52.254 1.00 97.75 98 ALA A CA 1
ATOM 794 C C . ALA A 1 98 ? 21.737 5.592 -51.992 1.00 97.75 98 ALA A C 1
ATOM 796 O O . ALA A 1 98 ? 21.328 5.628 -50.833 1.00 97.75 98 ALA A O 1
ATOM 797 N N . LEU A 1 99 ? 20.905 5.612 -53.042 1.00 98.00 99 LEU A N 1
ATOM 798 C CA . LEU A 1 99 ? 19.442 5.700 -52.919 1.00 98.00 99 LEU A CA 1
ATOM 799 C C . LEU A 1 99 ? 18.855 4.497 -52.163 1.00 98.00 99 LEU A C 1
ATOM 801 O O . LEU A 1 99 ? 18.040 4.669 -51.261 1.00 98.00 99 LEU A O 1
ATOM 805 N N . ALA A 1 100 ? 19.318 3.278 -52.459 1.00 97.75 100 ALA A N 1
ATOM 806 C CA . ALA A 1 100 ? 18.923 2.083 -51.711 1.00 97.75 100 ALA A CA 1
ATOM 807 C C . ALA A 1 100 ? 19.474 2.070 -50.269 1.00 97.75 100 ALA A C 1
ATOM 809 O O . ALA A 1 100 ? 19.006 1.297 -49.434 1.00 97.75 100 ALA A O 1
ATOM 810 N N . GLY A 1 101 ? 20.494 2.873 -49.955 1.00 98.00 101 GLY A N 1
ATOM 811 C CA . GLY A 1 101 ? 20.957 3.164 -48.598 1.00 98.00 101 GLY A CA 1
ATOM 812 C C . GLY A 1 101 ? 20.009 4.107 -47.863 1.00 98.00 101 GLY A C 1
ATOM 813 O O . GLY A 1 101 ? 19.551 3.770 -46.774 1.00 98.00 101 GLY A O 1
ATOM 814 N N . GLU A 1 102 ? 19.667 5.233 -48.488 1.00 97.69 102 GLU A N 1
ATOM 815 C CA . GLU A 1 102 ? 18.730 6.235 -47.965 1.00 97.69 102 GLU A CA 1
ATOM 816 C C . GLU A 1 102 ? 17.333 5.644 -47.715 1.00 97.69 102 GLU A C 1
ATOM 818 O O . GLU A 1 102 ? 16.768 5.838 -46.640 1.00 97.69 102 GLU A O 1
ATOM 823 N N . GLU A 1 103 ? 16.795 4.845 -48.643 1.00 97.88 103 GLU A N 1
ATOM 824 C CA . GLU A 1 103 ? 15.502 4.165 -48.477 1.00 97.88 103 GLU A CA 1
ATOM 825 C C . GLU A 1 103 ? 15.491 3.277 -47.218 1.00 97.88 103 GLU A C 1
ATOM 827 O O . GLU A 1 103 ? 14.636 3.437 -46.345 1.00 97.88 103 GLU A O 1
ATOM 832 N N . ARG A 1 104 ? 16.508 2.420 -47.045 1.00 98.12 104 ARG A N 1
ATOM 833 C CA . ARG A 1 104 ? 16.660 1.591 -45.834 1.00 98.12 104 ARG A CA 1
ATOM 834 C C . ARG A 1 104 ? 16.856 2.425 -44.571 1.00 98.12 104 ARG A C 1
ATOM 836 O O . ARG A 1 104 ? 16.338 2.058 -43.518 1.00 98.12 104 ARG A O 1
ATOM 843 N N . GLU A 1 105 ? 17.595 3.532 -44.637 1.00 97.81 105 GLU A N 1
ATOM 844 C CA . GLU A 1 105 ? 17.773 4.404 -43.476 1.00 97.81 105 GLU A CA 1
ATOM 845 C C . GLU A 1 105 ? 16.458 5.095 -43.087 1.00 97.81 105 GLU A C 1
ATOM 847 O O . GLU A 1 105 ? 16.127 5.161 -41.903 1.00 97.81 105 GLU A O 1
ATOM 852 N N . THR A 1 106 ? 15.668 5.565 -44.056 1.00 97.81 106 THR A N 1
ATOM 853 C CA . THR A 1 106 ? 14.362 6.184 -43.784 1.00 97.81 106 THR A CA 1
ATOM 854 C C . THR A 1 106 ? 13.352 5.182 -43.222 1.00 97.81 106 THR A C 1
ATOM 856 O O . THR A 1 106 ? 12.670 5.523 -42.252 1.00 97.81 106 THR A O 1
ATOM 859 N N . GLU A 1 107 ? 13.319 3.935 -43.714 1.00 98.06 107 GLU A N 1
ATOM 860 C CA . GLU A 1 107 ? 12.512 2.855 -43.124 1.00 98.06 107 GLU A CA 1
ATOM 861 C C . GLU A 1 107 ? 12.933 2.581 -41.670 1.00 98.06 107 GLU A C 1
ATOM 863 O O . GLU A 1 107 ? 12.093 2.566 -40.766 1.00 98.06 107 GLU A O 1
ATOM 868 N N . LEU A 1 108 ? 14.238 2.434 -41.406 1.00 98.31 108 LEU A N 1
ATOM 869 C CA . LEU A 1 108 ? 14.758 2.205 -40.055 1.00 98.31 108 LEU A CA 1
ATOM 870 C C . LEU A 1 108 ? 14.456 3.385 -39.118 1.00 98.31 108 LEU A C 1
ATOM 872 O O . LEU A 1 108 ? 13.970 3.165 -38.011 1.00 98.31 108 LEU A O 1
ATOM 876 N N . ARG A 1 109 ? 14.641 4.636 -39.561 1.00 98.19 109 ARG A N 1
ATOM 877 C CA . ARG A 1 109 ? 14.280 5.856 -38.809 1.00 98.19 109 ARG A CA 1
ATOM 878 C C . ARG A 1 109 ? 12.768 5.987 -38.574 1.00 98.19 109 ARG A C 1
ATOM 880 O O . ARG A 1 109 ? 12.348 6.587 -37.586 1.00 98.19 109 ARG A O 1
ATOM 887 N N . GLN A 1 110 ? 11.920 5.468 -39.463 1.00 98.06 110 GLN A N 1
ATOM 888 C CA . GLN A 1 110 ? 10.474 5.394 -39.233 1.00 98.06 110 GLN A CA 1
ATOM 889 C C . GLN A 1 110 ? 10.130 4.298 -38.217 1.00 98.06 110 GLN A C 1
ATOM 891 O O . GLN A 1 110 ? 9.345 4.535 -37.301 1.00 98.06 110 GLN A O 1
ATOM 896 N N . ARG A 1 111 ? 10.747 3.120 -38.336 1.00 98.06 111 ARG A N 1
ATOM 897 C CA . ARG A 1 111 ? 10.544 1.989 -37.425 1.00 98.06 111 ARG A CA 1
ATOM 898 C C . ARG A 1 111 ? 11.024 2.289 -36.005 1.00 98.06 111 ARG A C 1
ATOM 900 O O . ARG A 1 111 ? 10.342 1.899 -35.065 1.00 98.06 111 ARG A O 1
ATOM 907 N N . ILE A 1 112 ? 12.139 3.007 -35.858 1.00 98.00 112 ILE A N 1
ATOM 908 C CA . ILE A 1 112 ? 12.641 3.513 -34.573 1.00 98.00 112 ILE A CA 1
ATOM 909 C C . ILE A 1 112 ? 11.596 4.432 -33.932 1.00 98.00 112 ILE A C 1
ATOM 911 O O . ILE A 1 112 ? 11.115 4.095 -32.858 1.00 98.00 112 ILE A O 1
ATOM 915 N N . ARG A 1 113 ? 11.115 5.471 -34.632 1.00 97.56 113 ARG A N 1
ATOM 916 C CA . ARG A 1 113 ? 10.074 6.377 -34.102 1.00 97.56 113 ARG A CA 1
ATOM 917 C C . ARG A 1 113 ? 8.785 5.665 -33.679 1.00 97.56 113 ARG A C 1
ATOM 919 O O . ARG A 1 113 ? 8.202 6.014 -32.662 1.00 97.56 113 ARG A O 1
ATOM 926 N N . ILE A 1 114 ? 8.352 4.642 -34.421 1.00 97.62 114 ILE A N 1
ATOM 927 C CA . ILE A 1 114 ? 7.174 3.830 -34.057 1.00 97.62 114 ILE A CA 1
ATOM 928 C C . ILE A 1 114 ? 7.435 2.975 -32.803 1.00 97.62 114 ILE A C 1
ATOM 930 O O . ILE A 1 114 ? 6.506 2.712 -32.041 1.00 97.62 114 ILE A O 1
ATOM 934 N N . LEU A 1 115 ? 8.669 2.515 -32.580 1.00 97.38 115 LEU A N 1
ATOM 935 C CA . LEU A 1 115 ? 9.047 1.773 -31.372 1.00 97.38 115 LEU A CA 1
ATOM 936 C C . LEU A 1 115 ? 9.239 2.701 -30.167 1.00 97.38 115 LEU A C 1
ATOM 938 O O . LEU A 1 115 ? 8.821 2.339 -29.072 1.00 97.38 115 LEU A O 1
ATOM 942 N N . GLU A 1 116 ? 9.806 3.890 -30.368 1.00 96.81 116 GLU A N 1
ATOM 943 C CA . GLU A 1 116 ? 9.924 4.948 -29.357 1.00 96.81 116 GLU A CA 1
ATOM 944 C C . GLU A 1 116 ? 8.533 5.371 -28.871 1.00 96.81 116 GLU A C 1
ATOM 946 O O . GLU A 1 116 ? 8.240 5.200 -27.691 1.00 96.81 116 GLU A O 1
ATOM 951 N N . GLN A 1 117 ? 7.635 5.763 -29.786 1.00 96.69 117 GLN A N 1
ATOM 952 C CA . GLN A 1 117 ? 6.246 6.117 -29.466 1.00 96.69 117 GLN A CA 1
ATOM 953 C C . GLN A 1 117 ? 5.524 4.992 -28.706 1.00 96.69 117 GLN A C 1
ATOM 955 O O . GLN A 1 117 ? 4.901 5.242 -27.684 1.00 96.69 117 GLN A O 1
ATOM 960 N N . LYS A 1 118 ? 5.641 3.731 -29.145 1.00 96.94 118 LYS A N 1
ATOM 961 C CA . LYS A 1 118 ? 5.021 2.594 -28.435 1.00 96.94 118 LYS A CA 1
ATOM 962 C C . LYS A 1 118 ? 5.628 2.320 -27.061 1.00 96.94 118 LYS A C 1
ATOM 964 O O . LYS A 1 118 ? 4.964 1.732 -26.212 1.00 96.94 118 LYS A O 1
ATOM 969 N N . THR A 1 119 ? 6.887 2.695 -26.850 1.00 95.69 119 THR A N 1
ATOM 970 C CA . THR A 1 119 ? 7.549 2.579 -25.546 1.00 95.69 119 THR A CA 1
ATOM 971 C C . THR A 1 119 ? 7.088 3.697 -24.613 1.00 95.69 119 THR A C 1
ATOM 973 O O . THR A 1 119 ? 6.859 3.430 -23.440 1.00 95.69 119 THR A O 1
ATOM 976 N N . GLU A 1 120 ? 6.879 4.905 -25.139 1.00 96.31 120 GLU A N 1
ATOM 977 C CA . GLU A 1 120 ? 6.288 6.052 -24.437 1.00 96.31 120 GLU A CA 1
ATOM 978 C C . GLU A 1 120 ? 4.822 5.772 -24.054 1.00 96.31 120 GLU A C 1
ATOM 980 O O . GLU A 1 120 ? 4.503 5.745 -22.870 1.00 96.31 120 GLU A O 1
ATOM 985 N N . GLU A 1 121 ? 3.972 5.383 -25.013 1.00 95.19 121 GLU A N 1
ATOM 986 C CA . GLU A 1 121 ? 2.582 4.944 -24.779 1.00 95.19 121 GLU A CA 1
ATOM 987 C C . GLU A 1 121 ? 2.493 3.798 -23.749 1.00 95.19 121 GLU A C 1
ATOM 989 O O . GLU A 1 121 ? 1.607 3.779 -22.891 1.00 95.19 121 GLU A O 1
ATOM 994 N N . SER A 1 122 ? 3.423 2.834 -23.802 1.00 95.44 122 SER A N 1
ATOM 995 C CA . SER A 1 122 ? 3.481 1.746 -22.820 1.00 95.44 122 SER A CA 1
ATOM 996 C C . SER A 1 122 ? 3.995 2.200 -21.452 1.00 95.44 122 SER A C 1
ATOM 998 O O . SER A 1 122 ? 3.597 1.603 -20.451 1.00 95.44 122 SER A O 1
ATOM 1000 N N . ALA A 1 123 ? 4.877 3.198 -21.381 1.00 94.94 123 ALA A N 1
ATOM 1001 C CA . ALA A 1 123 ? 5.374 3.738 -20.122 1.00 94.94 123 ALA A CA 1
ATOM 1002 C C . ALA A 1 123 ? 4.280 4.558 -19.431 1.00 94.94 123 ALA A C 1
ATOM 1004 O O . ALA A 1 123 ? 4.006 4.318 -18.257 1.00 94.94 123 ALA A O 1
ATOM 1005 N N . ASP A 1 124 ? 3.589 5.425 -20.173 1.00 95.81 124 ASP A N 1
ATOM 1006 C CA . ASP A 1 124 ? 2.451 6.205 -19.686 1.00 95.81 124 ASP A CA 1
ATOM 1007 C C . ASP A 1 124 ? 1.319 5.300 -19.187 1.00 95.81 124 ASP A C 1
ATOM 1009 O O . ASP A 1 124 ? 0.813 5.509 -18.088 1.00 95.81 124 ASP A O 1
ATOM 1013 N N . SER A 1 125 ? 0.973 4.234 -19.920 1.00 96.19 125 SER A N 1
ATOM 1014 C CA . SER A 1 125 ? -0.044 3.270 -19.471 1.00 96.19 125 SER A CA 1
ATOM 1015 C C . SER A 1 125 ? 0.371 2.519 -18.194 1.00 96.19 125 SER A C 1
ATOM 1017 O O . SER A 1 125 ? -0.449 2.306 -17.295 1.00 96.19 125 SER A O 1
ATOM 1019 N N . VAL A 1 126 ? 1.655 2.161 -18.057 1.00 96.62 126 VAL A N 1
ATOM 1020 C CA . VAL A 1 126 ? 2.184 1.570 -16.815 1.00 96.62 126 VAL A CA 1
ATOM 1021 C C . VAL A 1 126 ? 2.134 2.582 -15.668 1.00 96.62 126 VAL A C 1
ATOM 1023 O O . VAL A 1 126 ? 1.677 2.224 -14.585 1.00 96.62 126 VAL A O 1
ATOM 1026 N N . ILE A 1 127 ? 2.517 3.840 -15.897 1.00 96.25 127 ILE A N 1
ATOM 1027 C CA . ILE A 1 127 ? 2.473 4.921 -14.901 1.00 96.25 127 ILE A CA 1
ATOM 1028 C C . ILE A 1 127 ? 1.029 5.219 -14.475 1.00 96.25 127 ILE A C 1
ATOM 1030 O O . ILE A 1 127 ? 0.755 5.317 -13.281 1.00 96.25 127 ILE A O 1
ATOM 1034 N N . GLU A 1 128 ? 0.080 5.311 -15.409 1.00 96.56 128 GLU A N 1
ATOM 1035 C CA . GLU A 1 128 ? -1.341 5.505 -15.106 1.00 96.56 128 GLU A CA 1
ATOM 1036 C C . GLU A 1 128 ? -1.900 4.341 -14.278 1.00 96.56 128 GLU A C 1
ATOM 1038 O O . GLU A 1 128 ? -2.543 4.576 -13.253 1.00 96.56 128 GLU A O 1
ATOM 1043 N N . SER A 1 129 ? -1.597 3.091 -14.652 1.00 96.25 129 SER A N 1
ATOM 1044 C CA . SER A 1 129 ? -2.033 1.924 -13.877 1.00 96.25 129 SER A CA 1
ATOM 1045 C C . SER A 1 129 ? -1.396 1.871 -12.481 1.00 96.25 129 SER A C 1
ATOM 1047 O O . SER A 1 129 ? -2.097 1.599 -11.509 1.00 96.25 129 SER A O 1
ATOM 1049 N N . ALA A 1 130 ? -0.110 2.212 -12.342 1.00 96.56 130 ALA A N 1
ATOM 1050 C CA . ALA A 1 130 ? 0.572 2.296 -11.052 1.00 96.56 130 ALA A CA 1
ATOM 1051 C C . ALA A 1 130 ? -0.054 3.374 -10.151 1.00 96.56 130 ALA A C 1
ATOM 1053 O O . ALA A 1 130 ? -0.404 3.080 -9.011 1.00 96.56 130 ALA A O 1
ATOM 1054 N N . ASN A 1 131 ? -0.299 4.574 -10.688 1.00 97.06 131 ASN A N 1
ATOM 1055 C CA . ASN A 1 131 ? -1.000 5.657 -9.990 1.00 97.06 131 ASN A CA 1
ATOM 1056 C C . ASN A 1 131 ? -2.436 5.261 -9.589 1.00 97.06 131 ASN A C 1
ATOM 1058 O O . ASN A 1 131 ? -2.936 5.695 -8.551 1.00 97.06 131 ASN A O 1
ATOM 1062 N N . ALA A 1 132 ? -3.126 4.453 -10.402 1.00 96.81 132 ALA A N 1
ATOM 1063 C CA . ALA A 1 132 ? -4.459 3.947 -10.083 1.00 96.81 132 ALA A CA 1
ATOM 1064 C C . ALA A 1 132 ? -4.429 2.913 -8.942 1.00 96.81 132 ALA A C 1
ATOM 1066 O O . ALA A 1 132 ? -5.254 2.997 -8.031 1.00 96.81 132 ALA A O 1
ATOM 1067 N N . TYR A 1 133 ? -3.463 1.988 -8.944 1.00 97.12 133 TYR A N 1
ATOM 1068 C CA . TYR A 1 133 ? -3.270 1.046 -7.839 1.00 97.12 133 TYR A CA 1
ATOM 1069 C C . TYR A 1 133 ? -2.805 1.744 -6.555 1.00 97.12 133 TYR A C 1
ATOM 1071 O O . TYR A 1 133 ? -3.283 1.392 -5.483 1.00 97.12 133 TYR A O 1
ATOM 1079 N N . GLU A 1 134 ? -1.936 2.755 -6.637 1.00 98.00 134 GLU A N 1
ATOM 1080 C CA . GLU A 1 134 ? -1.505 3.536 -5.470 1.00 98.00 134 GLU A CA 1
ATOM 1081 C C . GLU A 1 134 ? -2.695 4.245 -4.805 1.00 98.00 134 GLU A C 1
ATOM 1083 O O . GLU A 1 134 ? -2.865 4.135 -3.592 1.00 98.00 134 GLU A O 1
ATOM 1088 N N . ARG A 1 135 ? -3.593 4.857 -5.595 1.00 97.56 135 ARG A N 1
ATOM 1089 C CA . ARG A 1 135 ? -4.849 5.445 -5.088 1.00 97.56 135 ARG A CA 1
ATOM 1090 C C . ARG A 1 135 ? -5.744 4.415 -4.395 1.00 97.56 135 ARG A C 1
ATOM 1092 O O . ARG A 1 135 ? -6.224 4.685 -3.296 1.00 97.56 135 ARG A O 1
ATOM 1099 N N . GLN A 1 136 ? -5.931 3.236 -4.993 1.00 98.00 136 GLN A N 1
ATOM 1100 C CA . GLN A 1 136 ? -6.704 2.145 -4.378 1.00 98.00 136 GLN A CA 1
ATOM 1101 C C . GLN A 1 136 ? -6.055 1.645 -3.080 1.00 98.00 136 GLN A C 1
ATOM 1103 O O . GLN A 1 136 ? -6.754 1.352 -2.115 1.00 98.00 136 GLN A O 1
ATOM 1108 N N . ILE A 1 137 ? -4.721 1.578 -3.024 1.00 98.12 137 ILE A N 1
ATOM 1109 C CA . ILE A 1 137 ? -3.984 1.208 -1.811 1.00 98.12 137 ILE A CA 1
ATOM 1110 C C . ILE A 1 137 ? -4.173 2.270 -0.722 1.00 98.12 137 ILE A C 1
ATOM 1112 O O . ILE A 1 137 ? -4.407 1.894 0.425 1.00 98.12 137 ILE A O 1
ATOM 1116 N N . THR A 1 138 ? -4.131 3.568 -1.047 1.00 98.00 138 THR A N 1
ATOM 1117 C CA . THR A 1 138 ? -4.421 4.627 -0.063 1.00 9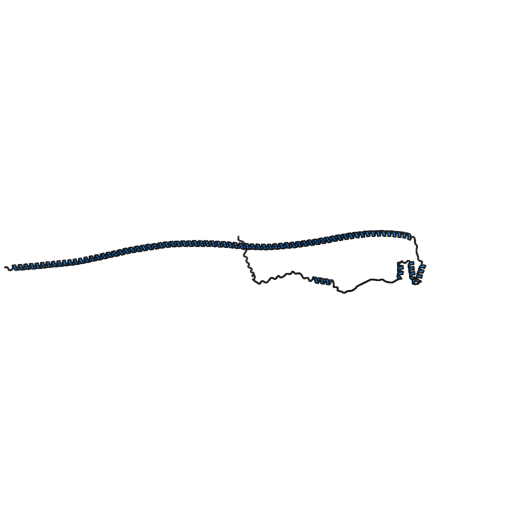8.00 138 THR A CA 1
ATOM 1118 C C . THR A 1 138 ? -5.869 4.576 0.427 1.00 98.00 138 THR A C 1
ATOM 1120 O O . THR A 1 138 ? -6.082 4.550 1.632 1.00 98.00 138 THR A O 1
ATOM 1123 N N . GLU A 1 139 ? -6.850 4.437 -0.470 1.00 98.19 139 GLU A N 1
ATOM 1124 C CA . GLU A 1 139 ? -8.280 4.372 -0.126 1.00 98.19 139 GLU A CA 1
ATOM 1125 C C . GLU A 1 139 ? -8.598 3.178 0.793 1.00 98.19 139 GLU A C 1
ATOM 1127 O O . GLU A 1 139 ? -9.235 3.342 1.834 1.00 98.19 139 GLU A O 1
ATOM 1132 N N . LEU A 1 140 ? -8.064 1.992 0.479 1.00 98.31 140 LEU A N 1
ATOM 1133 C CA . LEU A 1 140 ? -8.200 0.798 1.322 1.00 98.31 140 LEU A CA 1
ATOM 1134 C C . LEU A 1 140 ? -7.419 0.901 2.643 1.00 98.31 140 LEU A C 1
ATOM 1136 O O . LEU A 1 140 ? -7.804 0.273 3.628 1.00 98.31 140 LEU A O 1
ATOM 1140 N N . THR A 1 141 ? -6.326 1.669 2.690 1.00 98.25 141 THR A N 1
ATOM 1141 C CA . THR A 1 141 ? -5.578 1.914 3.936 1.00 98.25 141 THR A CA 1
ATOM 1142 C C . THR A 1 141 ? -6.359 2.850 4.859 1.00 98.25 141 THR A C 1
ATOM 1144 O O . THR A 1 141 ? -6.503 2.544 6.043 1.00 98.25 141 THR A O 1
ATOM 1147 N N . ASP A 1 142 ? -6.929 3.926 4.315 1.00 98.19 142 ASP A N 1
ATOM 1148 C CA . ASP A 1 142 ? -7.771 4.873 5.051 1.00 98.19 142 ASP A CA 1
ATOM 1149 C C . ASP A 1 142 ? -9.053 4.194 5.574 1.00 98.19 142 ASP A C 1
ATOM 1151 O O . ASP A 1 142 ? -9.425 4.387 6.735 1.00 98.19 142 ASP A O 1
ATOM 1155 N N . GLU A 1 143 ? -9.696 3.328 4.774 1.00 98.19 143 GLU A N 1
ATOM 1156 C CA . GLU A 1 143 ? -10.835 2.510 5.226 1.00 98.19 143 GLU A CA 1
ATOM 1157 C C . GLU A 1 143 ? -10.427 1.543 6.353 1.00 98.19 143 GLU A C 1
ATOM 1159 O O . GLU A 1 143 ? -11.122 1.438 7.369 1.00 98.19 143 GLU A O 1
ATOM 1164 N N . LEU A 1 144 ? -9.280 0.862 6.222 1.00 98.38 144 LEU A N 1
ATOM 1165 C CA . LEU A 1 144 ? -8.777 -0.052 7.250 1.00 98.38 144 LEU A CA 1
ATOM 1166 C C . LEU A 1 144 ? -8.468 0.662 8.570 1.00 98.38 144 LEU A C 1
ATOM 1168 O O . LEU A 1 144 ? -8.794 0.117 9.630 1.00 98.38 144 LEU A O 1
ATOM 1172 N N . ASP A 1 145 ? -7.880 1.860 8.540 1.00 98.31 145 ASP A N 1
ATOM 1173 C CA . ASP A 1 145 ? -7.606 2.626 9.758 1.00 98.31 145 ASP A CA 1
ATOM 1174 C C . ASP A 1 145 ? -8.873 3.272 10.347 1.00 98.31 145 ASP A C 1
ATOM 1176 O O . ASP A 1 145 ? -9.013 3.317 11.574 1.00 98.31 145 ASP A O 1
ATOM 1180 N N . LEU A 1 146 ? -9.866 3.658 9.535 1.00 98.31 146 LEU A N 1
ATOM 1181 C CA . LEU A 1 146 ? -11.196 4.033 10.032 1.00 98.31 146 LEU A CA 1
ATOM 1182 C C . LEU A 1 146 ? -11.854 2.856 10.771 1.00 98.31 146 LEU A C 1
ATOM 1184 O O . LEU A 1 146 ? -12.198 2.979 11.949 1.00 98.31 146 LEU A O 1
ATOM 1188 N N . MET A 1 147 ? -11.932 1.685 10.133 1.00 98.00 147 MET A N 1
ATOM 1189 C CA . MET A 1 147 ? -12.486 0.457 10.721 1.00 98.00 147 MET A CA 1
ATOM 1190 C C . MET A 1 147 ? -11.716 0.002 11.972 1.00 98.00 147 MET A C 1
ATOM 1192 O O . MET A 1 147 ? -12.299 -0.522 12.928 1.00 98.00 147 MET A O 1
ATOM 1196 N N . ARG A 1 148 ? -10.397 0.226 12.012 1.00 98.38 148 ARG A N 1
ATOM 1197 C CA . ARG A 1 148 ? -9.548 -0.008 13.189 1.00 98.38 148 ARG A CA 1
ATOM 1198 C C . ARG A 1 148 ? -9.917 0.918 14.347 1.00 98.38 148 ARG A C 1
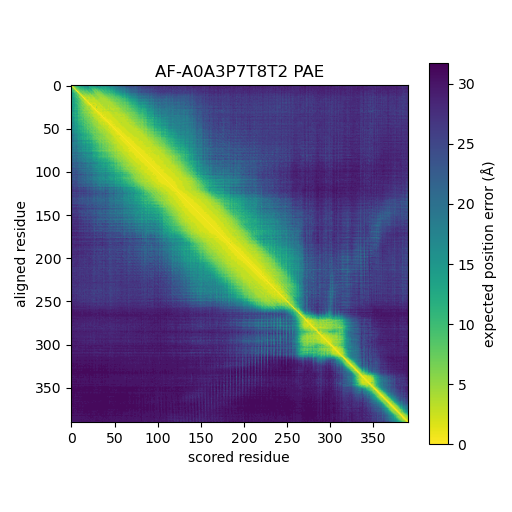ATOM 1200 O O . ARG A 1 148 ? -10.030 0.446 15.480 1.00 98.38 148 ARG A O 1
ATOM 1207 N N . ASN A 1 149 ? -10.115 2.205 14.076 1.00 98.38 149 ASN A N 1
ATOM 1208 C CA . ASN A 1 149 ? -10.480 3.202 15.079 1.00 98.38 149 ASN A CA 1
ATOM 1209 C C . ASN A 1 149 ? -11.902 2.972 15.620 1.00 98.38 149 ASN A C 1
ATOM 1211 O O . ASN A 1 149 ? -12.107 3.008 16.837 1.00 98.38 149 ASN A O 1
ATOM 1215 N N . GLU A 1 150 ? -12.863 2.621 14.760 1.00 98.25 150 GLU A N 1
ATOM 1216 C CA . GLU A 1 150 ? -14.200 2.196 15.194 1.00 98.25 150 GLU A CA 1
ATOM 1217 C C . GLU A 1 150 ? -14.144 0.946 16.079 1.00 98.25 150 GLU A C 1
ATOM 1219 O O . GLU A 1 150 ? -14.751 0.917 17.152 1.00 98.25 150 GLU A O 1
ATOM 1224 N N . LYS A 1 151 ? -13.358 -0.067 15.692 1.00 98.44 151 LYS A N 1
ATOM 1225 C CA . LYS A 1 151 ? -13.155 -1.282 16.494 1.00 98.44 151 LYS A CA 1
ATOM 1226 C C . LYS A 1 151 ? -12.596 -0.974 17.886 1.00 98.44 151 LYS A C 1
ATOM 1228 O O . LYS A 1 151 ? -13.058 -1.574 18.855 1.00 98.44 151 LYS A O 1
ATOM 1233 N N . ILE A 1 152 ? -11.635 -0.055 18.005 1.00 98.56 152 ILE A N 1
ATOM 1234 C CA . ILE A 1 152 ? -11.091 0.384 19.303 1.00 98.56 152 ILE A CA 1
ATOM 1235 C C . ILE A 1 152 ? -12.197 1.051 20.137 1.00 98.56 152 ILE A C 1
ATOM 1237 O O . ILE A 1 152 ? -12.456 0.622 21.261 1.00 98.56 152 ILE A O 1
ATOM 1241 N N . SER A 1 153 ? -12.930 2.006 19.554 1.00 98.50 153 SER A N 1
ATOM 1242 C CA . SER A 1 153 ? -14.061 2.689 20.203 1.00 98.50 153 SER A CA 1
ATOM 1243 C C . SER A 1 153 ? -15.147 1.716 20.692 1.00 98.50 153 SER A C 1
ATOM 1245 O O . SER A 1 153 ? -15.654 1.843 21.809 1.00 98.50 153 SER A O 1
ATOM 1247 N N . ILE A 1 154 ? -15.481 0.692 19.901 1.00 98.19 154 ILE A N 1
ATOM 1248 C CA . ILE A 1 154 ? -16.443 -0.355 20.276 1.00 98.19 154 ILE A CA 1
ATOM 1249 C C . ILE A 1 154 ? -15.909 -1.222 21.427 1.00 98.19 154 ILE A C 1
ATOM 1251 O O . ILE A 1 154 ? -16.666 -1.520 22.350 1.00 98.19 154 ILE A O 1
ATOM 1255 N N . VAL A 1 155 ? -14.624 -1.596 21.416 1.00 98.56 155 VAL A N 1
ATOM 1256 C CA . VAL A 1 155 ? -13.997 -2.394 22.487 1.00 98.56 155 VAL A CA 1
ATOM 1257 C C . VAL A 1 155 ? -13.946 -1.629 23.811 1.00 98.56 155 VAL A C 1
ATOM 1259 O O . VAL A 1 155 ? -14.270 -2.200 24.851 1.00 98.56 155 VAL A O 1
ATOM 1262 N N . ASP A 1 156 ? -13.607 -0.341 23.803 1.00 98.56 156 ASP A N 1
ATOM 1263 C CA . ASP A 1 156 ? -13.558 0.448 25.039 1.00 98.56 156 ASP A CA 1
ATOM 1264 C C . ASP A 1 156 ? -14.966 0.776 25.570 1.00 98.56 156 ASP A C 1
ATOM 1266 O O . ASP A 1 156 ? -15.209 0.706 26.778 1.00 98.56 156 ASP A O 1
ATOM 1270 N N . ARG A 1 157 ? -15.948 0.990 24.680 1.00 98.38 157 ARG A N 1
ATOM 1271 C CA . ARG A 1 157 ? -17.372 1.041 25.058 1.00 98.38 157 ARG A CA 1
ATOM 1272 C C . ARG A 1 157 ? -17.870 -0.279 25.650 1.00 98.38 157 ARG A C 1
ATOM 1274 O O . ARG A 1 157 ? -18.677 -0.242 26.577 1.00 98.38 157 ARG A O 1
ATOM 1281 N N . LEU A 1 158 ? -17.421 -1.427 25.134 1.00 98.50 158 LEU A N 1
ATOM 1282 C CA . LEU A 1 158 ? -17.761 -2.742 25.683 1.00 98.50 158 LEU A CA 1
ATOM 1283 C C . LEU A 1 158 ? -17.181 -2.905 27.093 1.00 98.50 158 LEU A C 1
ATOM 1285 O O . LEU A 1 158 ? -17.937 -3.208 28.010 1.00 98.50 158 LEU A O 1
ATOM 1289 N N . ARG A 1 159 ? -15.893 -2.602 27.287 1.00 98.44 159 ARG A N 1
ATOM 1290 C CA . ARG A 1 159 ? -15.208 -2.676 28.590 1.00 98.44 159 ARG A CA 1
ATOM 1291 C C . ARG A 1 159 ? -15.885 -1.844 29.676 1.00 98.44 159 ARG A C 1
ATOM 1293 O O . ARG A 1 159 ? -16.075 -2.328 30.788 1.00 98.44 159 ARG A O 1
ATOM 1300 N N . GLU A 1 160 ? -16.293 -0.611 29.373 1.00 98.50 160 GLU A N 1
ATOM 1301 C CA . GLU A 1 160 ? -17.007 0.215 30.358 1.00 98.50 160 GLU A CA 1
ATOM 1302 C C . GLU A 1 160 ? -18.407 -0.356 30.664 1.00 98.50 160 GLU A C 1
ATOM 1304 O O . GLU A 1 160 ? -18.867 -0.311 31.806 1.00 98.50 160 GLU A O 1
ATOM 1309 N N . ARG A 1 161 ? -19.079 -0.992 29.691 1.00 97.94 161 ARG A N 1
ATOM 1310 C CA . ARG A 1 161 ? -20.333 -1.722 29.953 1.00 97.94 161 ARG A CA 1
ATOM 1311 C C . ARG A 1 161 ? -20.119 -2.986 30.786 1.00 97.94 161 ARG A C 1
ATOM 1313 O O . ARG A 1 161 ? -20.893 -3.213 31.709 1.00 97.94 161 ARG A O 1
ATOM 1320 N N . GLU A 1 162 ? -19.066 -3.758 30.539 1.00 98.19 162 GLU A N 1
ATOM 1321 C CA . GLU A 1 162 ? -18.683 -4.913 31.366 1.00 98.19 162 GLU A CA 1
ATOM 1322 C C . GLU A 1 162 ? -18.374 -4.492 32.811 1.00 98.19 162 GLU A C 1
ATOM 1324 O O . GLU A 1 162 ? -18.858 -5.120 33.753 1.00 98.19 162 GLU A O 1
ATOM 1329 N N . LYS A 1 163 ? -17.653 -3.379 32.992 1.00 98.38 163 LYS A N 1
ATOM 1330 C CA . LYS A 1 163 ? -17.377 -2.770 34.300 1.00 98.38 163 LYS A CA 1
ATOM 1331 C C . LYS A 1 163 ? -18.656 -2.333 35.018 1.00 98.38 163 LYS A C 1
ATOM 1333 O O . LYS A 1 163 ? -18.905 -2.797 36.124 1.00 98.38 163 LYS A O 1
ATOM 1338 N N . THR A 1 164 ? -19.524 -1.544 34.379 1.00 98.12 164 THR A N 1
ATOM 1339 C CA . THR A 1 164 ? -20.809 -1.146 35.000 1.00 98.12 164 THR A CA 1
ATOM 1340 C C . THR A 1 164 ? -21.722 -2.341 35.315 1.00 98.12 164 THR A C 1
ATOM 1342 O O . THR A 1 164 ? -22.471 -2.299 36.293 1.00 98.12 164 THR A O 1
ATOM 1345 N N . LEU A 1 165 ? -21.641 -3.439 34.552 1.00 98.38 165 LEU A N 1
ATOM 1346 C CA . LEU A 1 165 ? -22.334 -4.696 34.854 1.00 98.38 165 LEU A CA 1
ATOM 1347 C C . LEU A 1 165 ? -21.725 -5.408 36.075 1.00 98.38 165 LEU A C 1
ATOM 1349 O O . LEU A 1 165 ? -22.465 -5.932 36.907 1.00 98.38 165 LEU A O 1
ATOM 1353 N N . ALA A 1 166 ? -20.399 -5.400 36.227 1.00 98.06 166 ALA A N 1
ATOM 1354 C CA . ALA A 1 166 ? -19.733 -5.907 37.426 1.00 98.06 166 ALA A CA 1
ATOM 1355 C C . ALA A 1 166 ? -20.095 -5.075 38.671 1.00 98.06 166 ALA A C 1
ATOM 1357 O O . ALA A 1 166 ? -20.517 -5.646 39.678 1.00 98.06 166 ALA A O 1
ATOM 1358 N N . ASP A 1 167 ? -20.028 -3.745 38.579 1.00 98.12 167 ASP A N 1
ATOM 1359 C CA . ASP A 1 167 ? -20.356 -2.819 39.670 1.00 98.12 167 ASP A CA 1
ATOM 1360 C C . ASP A 1 167 ? -21.824 -2.968 40.115 1.00 98.12 167 ASP A C 1
ATOM 1362 O O . ASP A 1 167 ? -22.116 -3.093 41.307 1.00 98.12 167 ASP A O 1
ATOM 1366 N N . THR A 1 168 ? -22.765 -3.046 39.165 1.00 97.75 168 THR A N 1
ATOM 1367 C CA . THR A 1 168 ? -24.190 -3.273 39.477 1.00 97.75 168 THR A CA 1
ATOM 1368 C C . THR A 1 168 ? -24.465 -4.674 40.023 1.00 97.75 168 THR A C 1
ATOM 1370 O O . THR A 1 168 ? -25.308 -4.816 40.909 1.00 97.75 168 THR A O 1
ATOM 1373 N N . LYS A 1 169 ? -23.729 -5.707 39.589 1.00 97.94 169 LYS A N 1
ATOM 1374 C CA . LYS A 1 169 ? -23.798 -7.055 40.180 1.00 97.94 169 LYS A CA 1
ATOM 1375 C C . LYS A 1 169 ? -23.298 -7.072 41.630 1.00 97.94 169 LYS A C 1
ATOM 1377 O O . LYS A 1 169 ? -23.910 -7.734 42.467 1.00 97.94 169 LYS A O 1
ATOM 1382 N N . VAL A 1 170 ? -22.230 -6.335 41.946 1.00 98.06 170 VAL A N 1
ATOM 1383 C CA . VAL A 1 170 ? -21.740 -6.167 43.327 1.00 98.06 170 VAL A CA 1
ATOM 1384 C C . VAL A 1 170 ? -22.764 -5.405 44.172 1.00 98.06 170 VAL A C 1
ATOM 1386 O O . VAL A 1 170 ? -23.112 -5.865 45.257 1.00 98.06 170 VAL A O 1
ATOM 1389 N N . ALA A 1 171 ? -23.322 -4.304 43.662 1.00 97.38 171 ALA A N 1
ATOM 1390 C CA . ALA A 1 171 ? -24.369 -3.548 44.353 1.00 97.38 171 ALA A CA 1
ATOM 1391 C C . ALA A 1 171 ? -25.626 -4.396 44.633 1.00 97.38 171 ALA A C 1
ATOM 1393 O O . ALA A 1 171 ? -26.170 -4.346 45.736 1.00 97.38 171 ALA A O 1
ATOM 1394 N N . LEU A 1 172 ? -26.050 -5.226 43.673 1.00 97.88 172 LEU A N 1
ATOM 1395 C CA . LEU A 1 172 ? -27.172 -6.156 43.830 1.00 97.88 172 LEU A CA 1
ATOM 1396 C C . LEU A 1 172 ? -26.875 -7.243 44.876 1.00 97.88 172 LEU A C 1
ATOM 1398 O O . LEU A 1 172 ? -27.733 -7.521 45.709 1.00 97.88 172 LEU A O 1
ATOM 1402 N N . SER A 1 173 ? -25.663 -7.806 44.886 1.00 97.81 173 SER A N 1
ATOM 1403 C CA . SER A 1 173 ? -25.219 -8.764 45.912 1.00 97.81 173 SER A CA 1
ATOM 1404 C C . SER A 1 173 ? -25.212 -8.136 47.314 1.00 97.81 173 SER A C 1
ATOM 1406 O O . SER A 1 173 ? -25.698 -8.729 48.275 1.00 97.81 173 SER A O 1
ATOM 1408 N N . ASN A 1 174 ? -24.741 -6.891 47.434 1.00 97.44 174 ASN A N 1
ATOM 1409 C CA . ASN A 1 174 ? -24.753 -6.151 48.697 1.00 97.44 174 ASN A CA 1
ATOM 1410 C C . ASN A 1 174 ? -26.185 -5.873 49.180 1.00 97.44 174 ASN A C 1
ATOM 1412 O O . ASN A 1 174 ? -26.475 -6.057 50.360 1.00 97.44 174 ASN A O 1
ATOM 1416 N N . LEU A 1 175 ? -27.101 -5.502 48.278 1.00 97.12 175 LEU A N 1
ATOM 1417 C CA . LEU A 1 175 ? -28.516 -5.315 48.609 1.00 97.12 175 LEU A CA 1
ATOM 1418 C C . LEU A 1 175 ? -29.187 -6.633 49.032 1.00 97.12 175 LEU A C 1
ATOM 1420 O O . LEU A 1 175 ? -29.959 -6.641 49.986 1.00 97.12 175 LEU A O 1
ATOM 1424 N N . GLN A 1 176 ? -28.873 -7.751 48.371 1.00 97.06 176 GLN A N 1
ATOM 1425 C CA . GLN A 1 176 ? -29.352 -9.083 48.763 1.00 97.06 176 GLN A CA 1
ATOM 1426 C C . GLN A 1 176 ? -28.845 -9.502 50.149 1.00 97.06 176 GLN A C 1
ATOM 1428 O O . GLN A 1 176 ? -29.597 -10.115 50.905 1.00 97.06 176 GLN A O 1
ATOM 1433 N N . ASN A 1 177 ? -27.606 -9.145 50.502 1.00 97.19 177 ASN A N 1
ATOM 1434 C CA . ASN A 1 177 ? -27.081 -9.358 51.848 1.00 97.19 177 ASN A CA 1
ATOM 1435 C C . ASN A 1 177 ? -27.871 -8.541 52.876 1.00 97.19 177 ASN A C 1
ATOM 1437 O O . ASN A 1 177 ? -28.468 -9.131 53.767 1.00 97.19 177 ASN A O 1
ATOM 1441 N N . VAL A 1 178 ? -27.994 -7.224 52.677 1.00 97.75 178 VAL A N 1
ATOM 1442 C CA . VAL A 1 178 ? -28.746 -6.334 53.580 1.00 97.75 178 VAL A CA 1
ATOM 1443 C C . VAL A 1 178 ? -30.208 -6.770 53.744 1.00 97.75 178 VAL A C 1
ATOM 1445 O O . VAL A 1 178 ? -30.724 -6.752 54.855 1.00 97.75 178 VAL A O 1
ATOM 1448 N N . LEU A 1 179 ? -30.881 -7.216 52.677 1.00 96.94 179 LEU A N 1
ATOM 1449 C CA . LEU A 1 179 ? -32.255 -7.733 52.760 1.00 96.94 179 LEU A CA 1
ATOM 1450 C C . LEU A 1 179 ? -32.359 -9.036 53.569 1.00 96.94 179 LEU A C 1
ATOM 1452 O O . LEU A 1 179 ? -33.335 -9.224 54.293 1.00 96.94 179 LEU A O 1
ATOM 1456 N N . ARG A 1 180 ? -31.365 -9.926 53.468 1.00 96.38 180 ARG A N 1
ATOM 1457 C CA . ARG A 1 180 ? -31.284 -11.149 54.281 1.00 96.38 180 ARG A CA 1
ATOM 1458 C C . ARG A 1 180 ? -30.993 -10.821 55.745 1.00 96.38 180 ARG A C 1
ATOM 1460 O O . ARG A 1 180 ? -31.625 -11.405 56.617 1.00 96.38 180 ARG A O 1
ATOM 1467 N N . ASP A 1 181 ? -30.084 -9.887 56.001 1.00 96.19 181 ASP A N 1
ATOM 1468 C CA . ASP A 1 181 ? -29.693 -9.478 57.351 1.00 96.19 181 ASP A CA 1
ATOM 1469 C C . ASP A 1 181 ? -30.877 -8.785 58.066 1.00 96.19 181 ASP A C 1
ATOM 1471 O O . ASP A 1 181 ? -31.237 -9.181 59.171 1.00 96.19 181 ASP A O 1
ATOM 1475 N N . ILE A 1 182 ? -31.600 -7.884 57.380 1.00 95.75 182 ILE A N 1
ATOM 1476 C CA . ILE A 1 182 ? -32.877 -7.305 57.854 1.00 95.75 182 ILE A CA 1
ATOM 1477 C C . ILE A 1 182 ? -33.938 -8.390 58.107 1.00 95.75 182 ILE A C 1
ATOM 1479 O O . ILE A 1 182 ? -34.710 -8.280 59.057 1.00 95.75 182 ILE A O 1
ATOM 1483 N N . GLY A 1 183 ? -33.996 -9.433 57.273 1.00 95.69 183 GLY A N 1
ATOM 1484 C CA . GLY A 1 183 ? -34.909 -10.562 57.467 1.00 95.69 183 GLY A CA 1
ATOM 1485 C C . GLY A 1 183 ? -34.638 -11.322 58.769 1.00 95.69 183 GLY A C 1
ATOM 1486 O O . GLY A 1 183 ? -35.571 -11.577 59.527 1.00 95.69 183 GLY A O 1
ATOM 1487 N N . VAL A 1 184 ? -33.365 -11.614 59.054 1.00 96.44 184 VAL A N 1
ATOM 1488 C CA . VAL A 1 184 ? -32.927 -12.280 60.294 1.00 96.44 184 VAL A CA 1
ATOM 1489 C C . VAL A 1 184 ? -33.154 -11.387 61.518 1.00 96.44 184 VAL A C 1
ATOM 1491 O O . VAL A 1 184 ? -33.685 -11.858 62.522 1.00 96.44 184 VAL A O 1
ATOM 1494 N N . ASP A 1 185 ? -32.829 -10.094 61.433 1.00 96.50 185 ASP A N 1
ATOM 1495 C CA . ASP A 1 185 ? -33.092 -9.130 62.511 1.00 96.50 185 ASP A CA 1
ATOM 1496 C C . ASP A 1 185 ? -34.596 -8.994 62.801 1.00 96.50 185 ASP A C 1
ATOM 1498 O O . ASP A 1 185 ? -34.999 -8.868 63.959 1.00 96.50 185 ASP A O 1
ATOM 1502 N N . HIS A 1 186 ? -35.444 -9.041 61.768 1.00 96.38 186 HIS A N 1
ATOM 1503 C CA . HIS A 1 186 ? -36.895 -8.999 61.930 1.00 96.38 186 HIS A CA 1
ATOM 1504 C C . HIS A 1 186 ? -37.446 -10.290 62.552 1.00 96.38 186 HIS A C 1
ATOM 1506 O O . HIS A 1 186 ? -38.258 -10.212 63.471 1.00 96.38 186 HIS A O 1
ATOM 1512 N N . GLU A 1 187 ? -36.976 -11.464 62.122 1.00 96.62 187 GLU A N 1
ATOM 1513 C CA . GLU A 1 187 ? -37.333 -12.754 62.730 1.00 96.62 187 GLU A CA 1
ATOM 1514 C C . GLU A 1 187 ? -36.925 -12.800 64.215 1.00 96.62 187 GLU A C 1
ATOM 1516 O O . GLU A 1 187 ? -37.731 -13.159 65.076 1.00 96.62 187 GLU A O 1
ATOM 1521 N N . ALA A 1 188 ? -35.722 -12.320 64.547 1.00 96.06 188 ALA A N 1
ATOM 1522 C CA . ALA A 1 188 ? -35.256 -12.193 65.926 1.00 96.06 188 ALA A CA 1
ATOM 1523 C C . ALA A 1 188 ? -36.113 -11.218 66.761 1.00 96.06 188 ALA A C 1
ATOM 1525 O O . ALA A 1 188 ? -36.419 -11.510 67.919 1.00 96.06 188 ALA A O 1
ATOM 1526 N N . GLN A 1 189 ? -36.543 -10.086 66.190 1.00 96.12 189 GLN A N 1
ATOM 1527 C CA . GLN A 1 189 ? -37.464 -9.151 66.852 1.00 96.12 189 GLN A CA 1
ATOM 1528 C C . GLN A 1 189 ? -38.851 -9.766 67.078 1.00 96.12 189 GLN A C 1
ATOM 1530 O O . GLN A 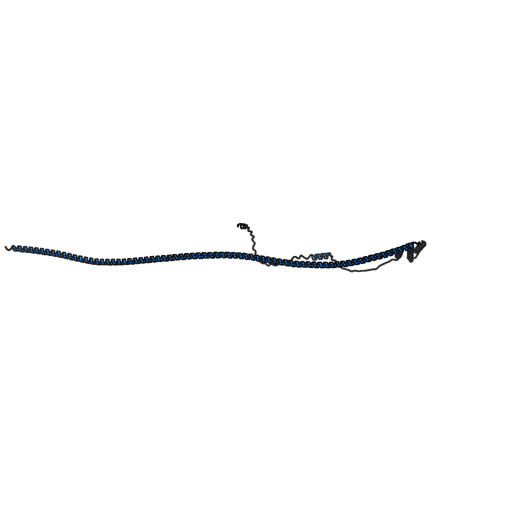1 189 ? -39.404 -9.623 68.167 1.00 96.12 189 GLN A O 1
ATOM 1535 N N . VAL A 1 190 ? -39.404 -10.487 66.096 1.00 96.31 190 VAL A N 1
ATOM 1536 C CA . VAL A 1 190 ? -40.683 -11.204 66.244 1.00 96.31 190 VAL A CA 1
ATOM 1537 C C . VAL A 1 190 ? -40.592 -12.216 67.386 1.00 96.31 190 VAL A C 1
ATOM 1539 O O . VAL A 1 190 ? -41.437 -12.185 68.278 1.00 96.31 190 VAL A O 1
ATOM 1542 N N . LEU A 1 191 ? -39.527 -13.019 67.447 1.00 96.06 191 LEU A N 1
ATOM 1543 C CA . LEU A 1 191 ? -39.302 -13.964 68.546 1.00 96.06 191 LEU A CA 1
ATOM 1544 C C . LEU A 1 191 ? -39.165 -13.266 69.915 1.00 96.06 191 LEU A C 1
ATOM 1546 O O . LEU A 1 191 ? -39.647 -13.791 70.919 1.00 96.06 191 LEU A O 1
ATOM 1550 N N . GLN A 1 192 ? -38.560 -12.075 69.996 1.00 96.31 192 GLN A N 1
ATOM 1551 C CA . GLN A 1 192 ? -38.533 -11.288 71.241 1.00 96.31 192 GLN A CA 1
ATOM 1552 C C . GLN A 1 192 ? -39.929 -10.780 71.643 1.00 96.31 192 GLN A C 1
ATOM 1554 O O . GLN A 1 192 ? -40.299 -10.848 72.821 1.00 96.31 192 GLN A O 1
ATOM 1559 N N . TYR A 1 193 ? -40.738 -10.319 70.685 1.00 95.81 193 TYR A N 1
ATOM 1560 C CA . TYR A 1 193 ? -42.118 -9.909 70.952 1.00 95.81 193 TYR A CA 1
ATOM 1561 C C . TYR A 1 193 ? -43.009 -11.092 71.356 1.00 95.81 193 TYR A C 1
ATOM 1563 O O . TYR A 1 193 ? -43.793 -10.966 72.293 1.00 95.81 193 TYR A O 1
ATOM 1571 N N . GLU A 1 194 ? -42.863 -12.264 70.737 1.00 96.06 194 GLU A N 1
ATOM 1572 C CA . GLU A 1 194 ? -43.607 -13.467 71.128 1.00 96.06 194 GLU A CA 1
ATOM 1573 C C . GLU A 1 194 ? -43.256 -13.932 72.548 1.00 96.06 194 GLU A C 1
ATOM 1575 O O . GLU A 1 194 ? -44.162 -14.216 73.337 1.00 96.06 194 GLU A O 1
ATOM 1580 N N . ASN A 1 195 ? -41.967 -13.936 72.913 1.00 96.00 195 ASN A N 1
ATOM 1581 C CA . ASN A 1 195 ? -41.526 -14.274 74.269 1.00 96.00 195 ASN A CA 1
ATOM 1582 C C . ASN A 1 195 ? -42.060 -13.279 75.313 1.00 96.00 195 ASN A C 1
ATOM 1584 O O . ASN A 1 195 ? -42.671 -13.698 76.294 1.00 96.00 195 ASN A O 1
ATOM 1588 N N . THR A 1 196 ? -41.922 -11.969 75.086 1.00 96.75 196 THR A N 1
ATOM 1589 C CA . THR A 1 196 ? -42.442 -10.955 76.027 1.00 96.75 196 THR A CA 1
ATOM 1590 C C . THR A 1 196 ? -43.972 -10.994 76.140 1.00 96.75 196 THR A C 1
ATOM 1592 O O . THR A 1 196 ? -44.512 -10.849 77.236 1.00 96.75 196 THR A O 1
ATOM 1595 N N . ILE A 1 197 ? -44.698 -11.288 75.055 1.00 96.12 197 ILE A N 1
ATOM 1596 C CA . ILE A 1 197 ? -46.150 -11.535 75.095 1.00 96.12 197 ILE A CA 1
ATOM 1597 C C . ILE A 1 197 ? -46.484 -12.801 75.904 1.00 96.12 197 ILE A C 1
ATOM 1599 O O . ILE A 1 197 ? -47.479 -12.807 76.633 1.00 96.12 197 ILE A O 1
ATOM 1603 N N . ALA A 1 198 ? -45.688 -13.869 75.807 1.00 96.50 198 ALA A N 1
ATOM 1604 C CA . ALA A 1 198 ? -45.881 -15.087 76.596 1.00 96.50 198 ALA A CA 1
ATOM 1605 C C . ALA A 1 198 ? -45.615 -14.858 78.097 1.00 96.50 198 ALA A C 1
ATOM 1607 O O . ALA A 1 198 ? -46.406 -15.298 78.935 1.00 96.50 198 ALA A O 1
ATOM 1608 N N . GLU A 1 199 ? -44.563 -14.113 78.443 1.00 96.06 199 GLU A N 1
ATOM 1609 C CA . GLU A 1 199 ? -44.257 -13.706 79.820 1.00 96.06 199 GLU A CA 1
ATOM 1610 C C . GLU A 1 199 ? -45.360 -12.821 80.416 1.00 96.06 199 GLU A C 1
ATOM 1612 O O . GLU A 1 199 ? -45.831 -13.085 81.524 1.00 96.06 199 GLU A O 1
ATOM 1617 N N . LEU A 1 200 ? -45.842 -11.824 79.664 1.00 95.94 200 LEU A N 1
ATOM 1618 C CA . LEU A 1 200 ? -46.949 -10.960 80.082 1.00 95.94 200 LEU A CA 1
ATOM 1619 C C . LEU A 1 200 ? -48.253 -11.747 80.280 1.00 95.94 200 LEU A C 1
ATOM 1621 O O . LEU A 1 200 ? -48.938 -11.535 81.280 1.00 95.94 200 LEU A O 1
ATOM 1625 N N . LYS A 1 201 ? -48.576 -12.698 79.391 1.00 96.56 201 LYS A N 1
ATOM 1626 C CA . LYS A 1 201 ? -49.732 -13.601 79.557 1.00 96.56 201 LYS A CA 1
ATOM 1627 C C . LYS A 1 201 ? -49.616 -14.446 80.826 1.00 96.56 201 LYS A C 1
ATOM 1629 O O . LYS A 1 201 ? -50.570 -14.509 81.594 1.00 96.56 201 LYS A O 1
ATOM 1634 N N . LYS A 1 202 ? -48.447 -15.040 81.083 1.00 96.69 202 LYS A N 1
ATOM 1635 C CA . LYS A 1 202 ? -48.180 -15.838 82.291 1.00 96.69 202 LYS A CA 1
ATOM 1636 C C . LYS A 1 202 ? -48.261 -14.997 83.572 1.00 96.69 202 LYS A C 1
ATOM 1638 O O . LYS A 1 202 ? -48.805 -15.450 84.574 1.00 96.69 202 LYS A O 1
ATOM 1643 N N . SER A 1 203 ? -47.763 -13.762 83.533 1.00 96.69 203 SER A N 1
ATOM 1644 C CA . SER A 1 203 ? -47.886 -12.799 84.634 1.00 96.69 203 SER A CA 1
ATOM 1645 C C . SER A 1 203 ? -49.352 -12.430 84.901 1.00 96.69 203 SER A C 1
ATOM 1647 O O . SER A 1 203 ? -49.808 -12.467 86.043 1.00 96.69 203 SER A O 1
ATOM 1649 N N . MET A 1 204 ? -50.128 -12.172 83.843 1.00 95.06 204 MET A N 1
ATOM 1650 C CA . MET A 1 204 ? -51.565 -11.895 83.928 1.00 95.06 204 MET A CA 1
ATOM 1651 C C . MET A 1 204 ? -52.366 -13.092 84.469 1.00 95.06 204 MET A C 1
ATOM 1653 O O . MET A 1 204 ? -53.291 -12.897 85.256 1.00 95.06 204 MET A O 1
ATOM 1657 N N . GLU A 1 205 ? -52.007 -14.322 84.094 1.00 95.69 205 GLU A N 1
ATOM 1658 C CA . GLU A 1 205 ? -52.618 -15.547 84.623 1.00 95.69 205 GLU A CA 1
ATOM 1659 C C . GLU A 1 205 ? -52.313 -15.738 86.117 1.00 95.69 205 GLU A C 1
ATOM 1661 O O . GLU A 1 205 ? -53.241 -15.940 86.903 1.00 95.69 205 GLU A O 1
ATOM 1666 N N . ASN A 1 206 ? -51.051 -15.573 86.533 1.00 95.50 206 ASN A N 1
ATOM 1667 C CA . ASN A 1 206 ? -50.654 -15.600 87.945 1.00 95.50 206 ASN A CA 1
ATOM 1668 C C . ASN A 1 206 ? -51.420 -14.553 88.773 1.00 95.50 206 ASN A C 1
ATOM 1670 O O . ASN A 1 206 ? -52.010 -14.890 89.797 1.00 95.50 206 ASN A O 1
ATOM 1674 N N . LEU A 1 207 ? -51.473 -13.302 88.306 1.00 95.06 207 LEU A N 1
ATOM 1675 C CA . LEU A 1 207 ? -52.183 -12.221 88.994 1.00 95.06 207 LEU A CA 1
ATOM 1676 C C . LEU A 1 207 ? -53.697 -12.486 89.070 1.00 95.06 207 LEU A C 1
ATOM 1678 O O . LEU A 1 207 ? -54.339 -12.174 90.070 1.00 95.06 207 LEU A O 1
ATOM 1682 N N . ASN A 1 208 ? -54.285 -13.109 88.045 1.00 95.94 208 ASN A N 1
ATOM 1683 C CA . ASN A 1 208 ? -55.688 -13.519 88.068 1.00 95.94 208 ASN A CA 1
ATOM 1684 C C . ASN A 1 208 ? -55.942 -14.659 89.078 1.00 95.94 208 ASN A C 1
ATOM 1686 O O . ASN A 1 208 ? -56.965 -14.653 89.765 1.00 95.94 208 ASN A O 1
ATOM 1690 N N . LEU A 1 209 ? -55.003 -15.602 89.231 1.00 95.38 209 LEU A N 1
ATOM 1691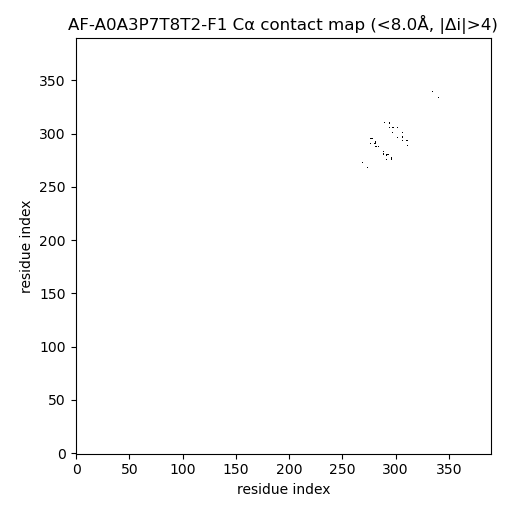 C CA . LEU A 1 209 ? -55.055 -16.623 90.285 1.00 95.38 209 LEU A CA 1
ATOM 1692 C C . LEU A 1 209 ? -54.953 -15.999 91.685 1.00 95.38 209 LEU A C 1
ATOM 1694 O O . LEU A 1 209 ? -55.732 -16.375 92.561 1.00 95.38 209 LEU A O 1
ATOM 1698 N N . GLU A 1 210 ? -54.066 -15.021 91.890 1.00 95.25 210 GLU A N 1
ATOM 1699 C CA . GLU A 1 210 ? -53.980 -14.253 93.140 1.00 95.25 210 GLU A CA 1
ATOM 1700 C C . GLU A 1 210 ? -55.283 -13.495 93.429 1.00 95.25 210 GLU A C 1
ATOM 1702 O O . GLU A 1 210 ? -55.821 -13.610 94.526 1.00 95.25 210 GLU A O 1
ATOM 1707 N N . ILE A 1 211 ? -55.871 -12.806 92.443 1.00 95.19 211 ILE A N 1
ATOM 1708 C CA . ILE A 1 211 ? -57.171 -12.124 92.586 1.00 95.19 211 ILE A CA 1
ATOM 1709 C C . ILE A 1 211 ? -58.284 -13.107 92.988 1.00 95.19 211 ILE A C 1
ATOM 1711 O O . ILE A 1 211 ? -59.129 -12.776 93.822 1.00 95.19 211 ILE A O 1
ATOM 1715 N N . VAL A 1 212 ? -58.297 -14.325 92.437 1.00 95.56 212 VAL A N 1
ATOM 1716 C CA . VAL A 1 212 ? -59.257 -15.375 92.825 1.00 95.56 212 VAL A CA 1
ATOM 1717 C C . VAL A 1 212 ? -58.993 -15.896 94.245 1.00 95.56 212 VAL A C 1
ATOM 1719 O O . VAL A 1 212 ? -59.948 -16.180 94.968 1.00 95.56 212 VAL A O 1
ATOM 1722 N N . GLN A 1 213 ? -57.734 -15.993 94.684 1.00 95.00 213 GLN A N 1
ATOM 1723 C CA . GLN A 1 213 ? -57.405 -16.328 96.075 1.00 95.00 213 GLN A CA 1
ATOM 1724 C C . GLN A 1 21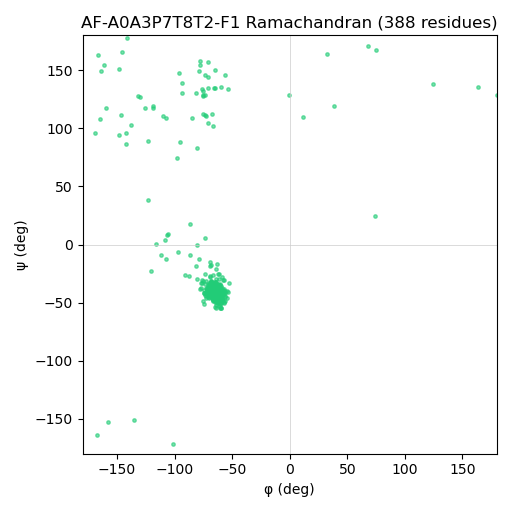3 ? -57.835 -15.213 97.038 1.00 95.00 213 GLN A C 1
ATOM 1726 O O . GLN A 1 213 ? -58.543 -15.500 98.004 1.00 95.00 213 GLN A O 1
ATOM 1731 N N . PHE A 1 214 ? -57.506 -13.952 96.739 1.00 94.38 214 PHE A N 1
ATOM 1732 C CA . PHE A 1 214 ? -57.902 -12.797 97.546 1.00 94.38 214 PHE A CA 1
ATOM 1733 C C . PHE A 1 214 ? -59.423 -12.701 97.701 1.00 94.38 214 PHE A C 1
ATOM 1735 O O . PHE A 1 214 ? -59.902 -12.521 98.821 1.00 94.38 214 PHE A O 1
ATOM 1742 N N . LYS A 1 215 ? -60.194 -12.922 96.626 1.00 95.44 215 LYS A N 1
ATOM 1743 C CA . LYS A 1 215 ? -61.665 -12.982 96.694 1.00 95.44 215 LYS A CA 1
ATOM 1744 C C . LYS A 1 215 ? -62.166 -14.060 97.655 1.00 95.44 215 LYS A C 1
ATOM 1746 O O . LYS A 1 215 ? -62.960 -13.739 98.528 1.00 95.44 215 LYS A O 1
ATOM 1751 N N . ARG A 1 216 ? -61.642 -15.291 97.593 1.00 94.44 216 ARG A N 1
ATOM 1752 C CA . ARG A 1 216 ? -62.015 -16.350 98.556 1.00 94.44 216 ARG A CA 1
ATOM 1753 C C . ARG A 1 216 ? -61.651 -15.991 99.996 1.00 94.44 216 ARG A C 1
ATOM 1755 O O . ARG A 1 216 ? -62.422 -16.281 100.907 1.00 94.44 216 ARG A O 1
ATOM 1762 N N . THR A 1 217 ? -60.498 -15.355 100.226 1.00 93.62 217 THR A N 1
ATOM 1763 C CA . THR A 1 217 ? -60.141 -14.891 101.578 1.00 93.62 217 THR A CA 1
ATOM 1764 C C . THR A 1 217 ? -61.059 -13.766 102.052 1.00 93.62 217 THR A C 1
ATOM 1766 O O . THR A 1 217 ? -61.462 -13.780 103.208 1.00 93.62 217 THR A O 1
ATOM 1769 N N . GLN A 1 218 ? -61.472 -12.854 101.165 1.00 94.50 218 GLN A N 1
ATOM 1770 C CA . GLN A 1 218 ? -62.453 -11.813 101.473 1.00 94.50 218 GLN A CA 1
ATOM 1771 C C . GLN A 1 218 ? -63.826 -12.421 101.796 1.00 94.50 218 GLN A C 1
ATOM 1773 O O . GLN A 1 218 ? -64.385 -12.103 102.837 1.00 94.50 218 GLN A O 1
ATOM 1778 N N . GLU A 1 219 ? -64.333 -13.341 100.972 1.00 94.19 219 GLU A N 1
ATOM 1779 C CA . GLU A 1 219 ? -65.587 -14.078 101.207 1.00 94.19 219 GLU A CA 1
ATOM 1780 C C . GLU A 1 219 ? -65.564 -14.819 102.557 1.00 94.19 219 GLU A C 1
ATOM 1782 O O . GLU A 1 219 ? -66.546 -14.802 103.299 1.00 94.19 219 GLU A O 1
ATOM 1787 N N . THR A 1 220 ? -64.420 -15.413 102.915 1.00 93.81 220 THR A N 1
ATOM 1788 C CA . THR A 1 220 ? -64.223 -16.086 104.210 1.00 93.81 220 THR A CA 1
ATOM 1789 C C . THR A 1 220 ? -64.251 -15.084 105.369 1.00 93.81 220 THR A C 1
ATOM 1791 O O . THR A 1 220 ? -64.988 -15.287 106.330 1.00 93.81 220 THR A O 1
ATOM 1794 N N . ILE A 1 221 ? -63.519 -13.969 105.265 1.00 93.88 221 ILE A N 1
ATOM 1795 C CA . ILE A 1 221 ? -63.482 -12.906 106.283 1.00 93.88 221 ILE A CA 1
ATOM 1796 C C . ILE A 1 221 ? -64.855 -12.230 106.436 1.00 93.88 221 ILE A C 1
ATOM 1798 O O . ILE A 1 221 ? -65.253 -11.887 107.547 1.00 93.88 221 ILE A O 1
ATOM 1802 N N . GLU A 1 222 ? -65.613 -12.056 105.353 1.00 94.12 222 GLU A N 1
ATOM 1803 C CA . GLU A 1 222 ? -66.975 -11.518 105.399 1.00 94.12 222 GLU A CA 1
ATOM 1804 C C . GLU A 1 222 ? -67.952 -12.494 106.074 1.00 94.12 222 GLU A C 1
ATOM 1806 O O . GLU A 1 222 ? -68.781 -12.056 106.876 1.00 94.12 222 GLU A O 1
ATOM 1811 N N . ALA A 1 223 ? -67.819 -13.804 105.843 1.00 92.69 223 ALA A N 1
ATOM 1812 C CA . ALA A 1 223 ? -68.593 -14.827 106.548 1.00 92.69 223 ALA A CA 1
ATOM 1813 C C . ALA A 1 223 ? -68.227 -14.918 108.045 1.00 92.69 223 ALA A C 1
ATOM 1815 O O . ALA A 1 223 ? -69.119 -14.961 108.897 1.00 92.69 223 ALA A O 1
ATOM 1816 N N . GLU A 1 224 ? -66.936 -14.877 108.392 1.00 92.75 224 GLU A N 1
ATOM 1817 C CA . GLU A 1 224 ? -66.465 -14.815 109.784 1.00 92.75 224 GLU A CA 1
ATOM 1818 C C . GLU A 1 224 ? -66.953 -13.542 110.487 1.00 92.75 224 GLU A C 1
ATOM 1820 O O . GLU A 1 224 ? -67.459 -13.608 111.609 1.00 92.75 224 GLU A O 1
ATOM 1825 N N . LYS A 1 225 ? -66.891 -12.388 109.810 1.00 93.00 225 LYS A N 1
ATOM 1826 C CA . LYS A 1 225 ? -67.447 -11.123 110.303 1.00 93.00 225 LYS A CA 1
ATOM 1827 C C . LYS A 1 225 ? -68.946 -11.250 110.573 1.00 93.00 225 LYS A C 1
ATOM 1829 O O . LYS A 1 225 ? -69.381 -10.872 111.656 1.00 93.00 225 LYS A O 1
ATOM 1834 N N . GLN A 1 226 ? -69.732 -11.794 109.640 1.00 93.44 226 GLN A N 1
ATOM 1835 C CA . GLN A 1 226 ? -71.172 -12.005 109.842 1.00 93.44 226 GLN A CA 1
ATOM 1836 C C . GLN A 1 226 ? -71.451 -12.946 111.023 1.00 93.44 226 GLN A C 1
ATOM 1838 O O . GLN A 1 226 ? -72.371 -12.699 111.80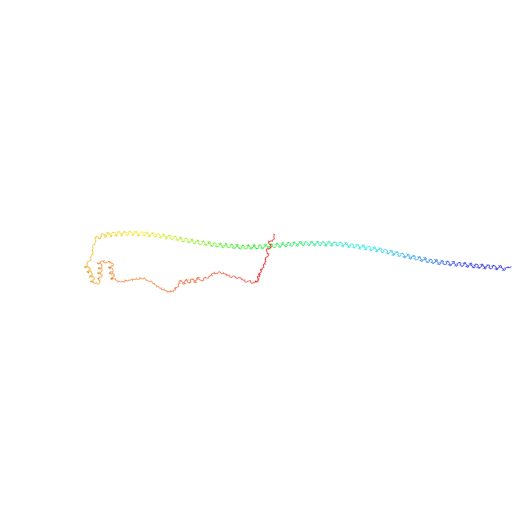2 1.00 93.44 226 GLN A O 1
ATOM 1843 N N . LEU A 1 227 ? -70.653 -14.001 111.211 1.00 93.25 227 LEU A N 1
ATOM 1844 C CA . LEU A 1 227 ? -70.771 -14.905 112.359 1.00 93.25 227 LEU A CA 1
ATOM 1845 C C . LEU A 1 227 ? -70.470 -14.181 113.682 1.00 93.25 227 LEU A C 1
ATOM 1847 O O . LEU A 1 227 ? -71.232 -14.319 114.642 1.00 93.25 227 LEU A O 1
ATOM 1851 N N . LEU A 1 228 ? -69.410 -13.370 113.732 1.00 91.44 228 LEU A N 1
ATOM 1852 C CA . LEU A 1 228 ? -69.056 -12.548 114.895 1.00 91.44 228 LEU A CA 1
ATOM 1853 C C . LEU A 1 228 ? -70.102 -11.460 115.183 1.00 91.44 228 LEU A C 1
ATOM 1855 O O . LEU A 1 228 ? -70.417 -11.207 116.346 1.00 91.44 228 LEU A O 1
ATOM 1859 N N . GLU A 1 229 ? -70.678 -10.848 114.151 1.00 90.94 229 GLU A N 1
ATOM 1860 C CA . GLU A 1 229 ? -71.736 -9.840 114.259 1.00 90.94 229 GLU A CA 1
ATOM 1861 C C . GLU A 1 229 ? -73.031 -10.466 114.804 1.00 90.94 229 GLU A C 1
ATOM 1863 O O . GLU A 1 229 ? -73.551 -10.005 115.821 1.00 90.94 229 GLU A O 1
ATOM 1868 N N . ASN A 1 230 ? -73.465 -11.605 114.252 1.00 92.00 230 ASN A N 1
ATOM 1869 C CA . ASN A 1 230 ? -74.582 -12.398 114.779 1.00 92.00 230 ASN A CA 1
ATOM 1870 C C . ASN A 1 230 ? -74.341 -12.856 116.230 1.00 92.00 230 ASN A C 1
ATOM 1872 O O . ASN A 1 230 ? -75.232 -12.750 117.076 1.00 92.00 230 ASN A O 1
ATOM 1876 N N . ARG A 1 231 ? -73.124 -13.312 116.565 1.00 92.19 231 ARG A N 1
ATOM 1877 C CA . ARG A 1 231 ? -72.765 -13.679 117.945 1.00 92.19 231 ARG A CA 1
ATOM 1878 C C . ARG A 1 231 ? -72.774 -12.467 118.880 1.00 92.19 231 ARG A C 1
ATOM 1880 O O . ARG A 1 231 ? -73.163 -12.609 120.037 1.00 92.19 231 ARG A O 1
ATOM 1887 N N . THR A 1 232 ? -72.402 -11.288 118.387 1.00 89.56 232 THR A N 1
ATOM 1888 C CA . THR A 1 232 ? -72.455 -10.023 119.136 1.00 89.56 232 THR A CA 1
ATOM 1889 C C . THR A 1 232 ? -73.896 -9.575 119.382 1.00 89.56 232 THR A C 1
ATOM 1891 O O . THR A 1 232 ? -74.203 -9.133 120.486 1.00 89.56 232 THR A O 1
ATOM 1894 N N . VAL A 1 233 ? -74.799 -9.730 118.407 1.00 91.00 233 VAL A N 1
ATOM 1895 C CA . VAL A 1 233 ? -76.242 -9.483 118.588 1.00 91.00 233 VAL A CA 1
ATOM 1896 C C . VAL A 1 233 ? -76.824 -10.444 119.625 1.00 91.00 233 VAL A C 1
ATOM 1898 O O . VAL A 1 233 ? -77.424 -9.986 120.594 1.00 91.00 233 VAL A O 1
ATOM 1901 N N . TYR A 1 234 ? -76.556 -11.749 119.506 1.00 91.44 234 TYR A N 1
ATOM 1902 C CA . TYR A 1 234 ? -76.983 -12.744 120.495 1.00 91.44 234 TYR A CA 1
ATOM 1903 C C . TYR A 1 234 ? -76.475 -12.408 121.912 1.00 91.44 234 TYR A C 1
ATOM 1905 O O . TYR A 1 234 ? -77.237 -12.459 122.874 1.00 91.44 234 TYR A O 1
ATOM 1913 N N . LEU A 1 235 ? -75.199 -12.029 122.061 1.00 90.31 235 LEU A N 1
ATOM 1914 C CA . LEU A 1 235 ? -74.635 -11.659 123.364 1.00 90.31 235 LEU A CA 1
ATOM 1915 C C . LEU A 1 235 ? -75.244 -10.360 123.912 1.00 90.31 235 LEU A C 1
ATOM 1917 O O . LEU A 1 235 ? -75.471 -10.271 125.115 1.00 90.31 235 LEU A O 1
ATOM 1921 N N . LYS A 1 236 ? -75.571 -9.383 123.056 1.00 90.25 236 LYS A N 1
ATOM 1922 C CA . LYS A 1 236 ? -76.328 -8.187 123.458 1.00 90.25 236 LYS A CA 1
ATOM 1923 C C . LYS A 1 236 ? -77.738 -8.539 123.925 1.00 90.25 236 LYS A C 1
ATOM 1925 O O . LYS A 1 236 ? -78.161 -8.017 124.946 1.00 90.25 236 LYS A O 1
ATOM 1930 N N . GLU A 1 237 ? -78.447 -9.440 123.245 1.00 88.94 237 GLU A N 1
ATOM 1931 C CA . GLU A 1 237 ? -79.744 -9.933 123.722 1.00 88.94 237 GLU A CA 1
ATOM 1932 C C . GLU A 1 237 ? -79.639 -10.680 125.055 1.00 88.94 237 GLU A C 1
ATOM 1934 O O . GLU A 1 237 ? -80.507 -10.526 125.909 1.00 88.94 237 GLU A O 1
ATOM 1939 N N . GLU A 1 238 ? -78.603 -11.500 125.248 1.00 90.06 238 GLU A N 1
ATOM 1940 C CA . GLU A 1 238 ? -78.381 -12.212 126.509 1.00 90.06 238 GLU A CA 1
ATOM 1941 C C . GLU A 1 238 ? -78.066 -11.234 127.654 1.00 90.06 238 GLU A C 1
ATOM 1943 O O . GLU A 1 238 ? -78.567 -11.411 128.763 1.00 90.06 238 GLU A O 1
ATOM 1948 N N . ILE A 1 239 ? -77.311 -10.164 127.374 1.00 88.12 239 ILE A N 1
ATOM 1949 C CA . ILE A 1 239 ? -77.081 -9.052 128.306 1.00 88.12 239 ILE A CA 1
ATOM 1950 C C . ILE A 1 239 ? -78.384 -8.295 128.582 1.00 88.12 239 ILE A C 1
ATOM 1952 O O . ILE A 1 239 ? -78.677 -8.050 129.740 1.00 88.12 239 ILE A O 1
ATOM 1956 N N . ILE A 1 240 ? -79.208 -7.980 127.578 1.00 90.75 240 ILE A N 1
ATOM 1957 C CA . ILE A 1 240 ? -80.506 -7.309 127.787 1.00 90.75 240 ILE A CA 1
ATOM 1958 C C . ILE A 1 240 ? -81.435 -8.176 128.648 1.00 90.75 240 ILE A C 1
ATOM 1960 O O . ILE A 1 240 ? -82.043 -7.663 129.580 1.00 90.75 240 ILE A O 1
ATOM 1964 N N . LYS A 1 241 ? -81.501 -9.492 128.404 1.00 89.19 241 LYS A N 1
ATOM 1965 C CA . LYS A 1 241 ? -82.287 -10.437 129.220 1.00 89.19 241 LYS A CA 1
ATOM 1966 C C . LYS A 1 241 ? -81.767 -10.511 130.661 1.00 89.19 241 LYS A C 1
ATOM 1968 O O . LYS A 1 241 ? -82.567 -10.527 131.588 1.00 89.19 241 LYS A O 1
ATOM 1973 N N . LYS A 1 242 ? -80.444 -10.514 130.859 1.00 88.25 242 LYS A N 1
ATOM 1974 C CA . LYS A 1 242 ? -79.823 -10.483 132.194 1.00 88.25 242 LYS A CA 1
ATOM 1975 C C . LYS A 1 242 ? -80.023 -9.146 132.901 1.00 88.25 242 LYS A C 1
ATOM 1977 O O . LYS A 1 242 ? -80.314 -9.158 134.085 1.00 88.25 242 LYS A O 1
ATOM 1982 N N . ASN A 1 243 ? -79.935 -8.024 132.193 1.00 88.88 243 ASN A N 1
ATOM 1983 C CA . ASN A 1 243 ? -80.195 -6.697 132.743 1.00 88.88 243 ASN A CA 1
ATOM 1984 C C . ASN A 1 243 ? -81.670 -6.537 133.123 1.00 88.88 243 ASN A C 1
ATOM 1986 O O . ASN A 1 243 ? -81.933 -6.071 134.215 1.00 88.88 243 ASN A O 1
ATOM 1990 N N . ALA A 1 244 ? -82.615 -6.999 132.300 1.00 86.06 244 ALA A N 1
ATOM 1991 C CA . ALA A 1 244 ? -84.037 -6.997 132.648 1.00 86.06 244 ALA A CA 1
ATOM 1992 C C . ALA A 1 244 ? -84.343 -7.914 133.848 1.00 86.06 244 ALA A C 1
ATOM 1994 O O . ALA A 1 244 ? -85.145 -7.559 134.701 1.00 86.06 244 ALA A O 1
ATOM 1995 N N . MET A 1 245 ? -83.668 -9.066 133.958 1.00 86.31 245 MET A N 1
ATOM 1996 C CA . MET A 1 245 ? -83.753 -9.931 135.143 1.00 86.31 245 MET A CA 1
ATOM 1997 C C . MET A 1 245 ? -83.099 -9.289 136.380 1.00 86.31 245 MET A C 1
ATOM 1999 O O . MET A 1 245 ? -83.543 -9.534 137.496 1.00 86.31 245 MET A O 1
ATOM 2003 N N . ILE A 1 246 ? -82.059 -8.468 136.204 1.00 83.50 246 ILE A N 1
ATOM 2004 C CA . ILE A 1 246 ? -81.469 -7.660 137.279 1.00 83.50 246 ILE A CA 1
ATOM 2005 C C . ILE A 1 246 ? -82.436 -6.542 137.679 1.00 83.50 246 ILE A C 1
ATOM 2007 O O . ILE A 1 246 ? -82.702 -6.429 138.860 1.00 83.50 246 ILE A O 1
ATOM 2011 N N . GLU A 1 247 ? -83.040 -5.807 136.743 1.00 83.00 247 GLU A N 1
ATOM 2012 C CA . GLU A 1 247 ? -84.074 -4.796 137.023 1.00 83.00 247 GLU A CA 1
ATOM 2013 C C . GLU A 1 247 ? -85.309 -5.413 137.707 1.00 83.00 247 GLU A C 1
ATOM 2015 O O . GLU A 1 247 ? -85.867 -4.807 138.615 1.00 83.00 247 GLU A O 1
ATOM 2020 N N . GLU A 1 248 ? -85.720 -6.631 137.337 1.00 79.75 248 GLU A N 1
ATOM 2021 C CA . GLU A 1 248 ? -86.799 -7.383 138.000 1.00 79.75 248 GLU A CA 1
ATOM 2022 C C . GLU A 1 248 ? -86.405 -7.820 139.422 1.00 79.75 248 GLU A C 1
ATOM 2024 O O . GLU A 1 248 ? -87.192 -7.674 140.359 1.00 79.75 248 GLU A O 1
ATOM 2029 N N . LEU A 1 249 ? -85.173 -8.305 139.615 1.00 79.00 249 LEU A N 1
ATOM 2030 C CA . LEU A 1 249 ? -84.644 -8.655 140.937 1.00 79.00 249 LEU A CA 1
ATOM 2031 C C . LEU A 1 249 ? -84.408 -7.421 141.816 1.00 79.00 249 LEU A C 1
ATOM 2033 O O . LEU A 1 249 ? -84.660 -7.495 143.011 1.00 79.00 249 LEU A O 1
ATOM 2037 N N . GLU A 1 250 ? -83.965 -6.298 141.255 1.00 78.62 250 GLU A N 1
ATOM 2038 C CA . GLU A 1 250 ? -83.787 -5.015 141.939 1.00 78.62 250 GLU A CA 1
ATOM 2039 C C . GLU A 1 250 ? -85.141 -4.393 142.286 1.00 78.62 250 GLU A C 1
ATOM 2041 O O . GLU A 1 250 ? -85.308 -3.928 143.408 1.00 78.62 250 GLU A O 1
ATOM 2046 N N . ALA A 1 251 ? -86.141 -4.468 141.402 1.00 74.94 251 ALA A N 1
ATOM 2047 C CA . ALA A 1 251 ? -87.514 -4.066 141.705 1.00 74.94 251 ALA A CA 1
ATOM 2048 C C . ALA A 1 251 ? -88.146 -4.952 142.791 1.00 74.94 251 ALA A C 1
ATOM 2050 O O . ALA A 1 251 ? -88.816 -4.435 143.679 1.00 74.94 251 ALA A O 1
ATOM 2051 N N . SER A 1 252 ? -87.889 -6.264 142.779 1.00 70.62 252 SER A N 1
ATOM 2052 C CA . SER A 1 252 ? -88.312 -7.176 143.850 1.00 70.62 252 SER A CA 1
ATOM 2053 C C . SER A 1 252 ? -87.558 -6.916 145.162 1.00 70.62 252 SER A C 1
ATOM 2055 O O . SER A 1 252 ? -88.150 -6.995 146.238 1.00 70.62 252 SER A O 1
ATOM 2057 N N . LEU A 1 253 ? -86.272 -6.553 145.101 1.00 68.44 253 LEU A N 1
ATOM 2058 C CA . LEU A 1 253 ? -85.475 -6.177 146.270 1.00 68.44 253 LEU A CA 1
ATOM 2059 C C . LEU A 1 253 ? -85.923 -4.826 146.848 1.00 68.44 253 LEU A C 1
ATOM 2061 O O . LEU A 1 253 ? -85.944 -4.677 148.065 1.00 68.44 253 LEU A O 1
ATOM 2065 N N . GLU A 1 254 ? -86.323 -3.878 146.000 1.00 66.69 254 GLU A N 1
ATOM 2066 C CA . GLU A 1 254 ? -86.892 -2.575 146.365 1.00 66.69 254 GLU A CA 1
ATOM 2067 C C . GLU A 1 254 ? -88.322 -2.720 146.914 1.00 66.69 254 GLU A C 1
ATOM 2069 O O . GLU A 1 254 ? -88.653 -2.095 147.916 1.00 66.69 254 GLU A O 1
ATOM 2074 N N . GLU A 1 255 ? -89.153 -3.607 146.356 1.00 58.81 255 GLU A N 1
ATOM 2075 C CA . GLU A 1 255 ? -90.451 -3.981 146.938 1.00 58.81 255 GLU A CA 1
ATOM 2076 C C . GLU A 1 255 ? -90.254 -4.613 148.327 1.00 58.81 255 GLU A C 1
ATOM 2078 O O . GLU A 1 255 ? -90.877 -4.194 149.306 1.00 58.81 255 GLU A O 1
ATOM 2083 N N . HIS A 1 256 ? -89.307 -5.549 148.459 1.00 55.81 256 HIS A N 1
ATOM 2084 C CA . HIS A 1 256 ? -88.917 -6.099 149.756 1.00 55.81 256 HIS A CA 1
ATOM 2085 C C . HIS A 1 256 ? -88.319 -5.042 150.700 1.00 55.81 256 HIS A C 1
ATOM 2087 O O . HIS A 1 256 ? -88.571 -5.117 151.903 1.00 55.81 256 HIS A O 1
ATOM 2093 N N . ALA A 1 257 ? -87.589 -4.041 150.201 1.00 56.59 257 ALA A N 1
ATOM 2094 C CA . ALA A 1 257 ? -87.053 -2.945 151.005 1.00 56.59 257 ALA A CA 1
ATOM 2095 C C . ALA A 1 257 ? -88.166 -2.013 151.505 1.00 56.59 257 ALA A C 1
ATOM 2097 O O . ALA A 1 257 ? -88.212 -1.708 152.696 1.00 56.59 257 ALA A O 1
ATOM 2098 N N . GLN A 1 258 ? -89.111 -1.620 150.648 1.00 48.09 258 GLN A N 1
ATOM 2099 C CA . GLN A 1 258 ? -90.254 -0.786 151.031 1.00 48.09 258 GLN A CA 1
ATOM 2100 C C . GLN A 1 258 ? -91.193 -1.508 152.011 1.00 48.09 258 GLN A C 1
ATOM 2102 O O . GLN A 1 258 ? -91.736 -0.873 152.916 1.00 48.09 258 GLN A O 1
ATOM 2107 N N . VAL A 1 259 ? -91.318 -2.838 151.916 1.00 51.84 259 VAL A N 1
ATOM 2108 C CA . VAL A 1 259 ? -92.013 -3.661 152.923 1.00 51.84 259 VAL A CA 1
ATOM 2109 C C . VAL A 1 259 ? -91.202 -3.792 154.226 1.00 51.84 259 VAL A C 1
ATOM 2111 O O . VAL A 1 259 ? -91.786 -3.759 155.310 1.00 51.84 259 VAL A O 1
ATOM 2114 N N . ALA A 1 260 ? -89.869 -3.896 154.166 1.00 47.25 260 ALA A N 1
ATOM 2115 C CA . ALA A 1 260 ? -89.008 -4.061 155.345 1.00 47.25 260 ALA A CA 1
ATOM 2116 C C . ALA A 1 260 ? -88.776 -2.765 156.148 1.00 47.25 260 ALA A C 1
ATOM 2118 O O . ALA A 1 260 ? -88.684 -2.809 157.376 1.00 47.25 260 ALA A O 1
ATOM 2119 N N . VAL A 1 261 ? -88.727 -1.598 155.495 1.00 46.84 261 VAL A N 1
ATOM 2120 C CA . VAL A 1 261 ? -88.498 -0.287 156.145 1.00 46.84 261 VAL A CA 1
ATOM 2121 C C . VAL A 1 261 ? -89.616 0.086 157.136 1.00 46.84 261 VAL A C 1
ATOM 2123 O O . VAL A 1 261 ? -89.404 0.902 158.032 1.00 46.84 261 VAL A O 1
ATOM 2126 N N . ALA A 1 262 ? -90.776 -0.574 157.067 1.00 36.88 262 ALA A N 1
ATOM 2127 C CA . ALA A 1 262 ? -91.841 -0.444 158.059 1.00 36.88 262 ALA A CA 1
ATOM 2128 C C . ALA A 1 262 ? -91.510 -1.055 159.442 1.00 36.88 262 ALA A C 1
ATOM 2130 O O . ALA A 1 262 ? -92.227 -0.764 160.402 1.00 36.88 262 ALA A O 1
ATOM 2131 N N . SER A 1 263 ? -90.474 -1.900 159.588 1.00 31.59 263 SER A N 1
ATOM 2132 C CA . SER A 1 263 ? -90.036 -2.433 160.893 1.00 31.59 263 SER A CA 1
ATOM 2133 C C . SER A 1 263 ? -88.636 -3.067 160.894 1.00 31.59 263 SER A C 1
ATOM 2135 O O . SER A 1 263 ? -88.482 -4.222 160.514 1.00 31.59 263 SER A O 1
ATOM 2137 N N . VAL A 1 264 ? -87.660 -2.386 161.510 1.00 39.22 264 VAL A N 1
ATOM 2138 C CA . VAL A 1 264 ? -86.876 -2.927 162.646 1.00 39.22 264 VAL A CA 1
ATOM 2139 C C . VAL A 1 264 ? -86.140 -1.789 163.371 1.00 39.22 264 VAL A C 1
ATOM 2141 O O . VAL A 1 264 ? -85.821 -0.755 162.789 1.00 39.22 264 VAL A O 1
ATOM 2144 N N . SER A 1 265 ? -85.942 -1.948 164.680 1.00 31.34 265 SER A N 1
ATOM 2145 C CA . SER A 1 265 ? -85.522 -0.891 165.605 1.00 31.34 265 SER A CA 1
ATOM 2146 C C . SER A 1 265 ? -84.018 -0.839 165.894 1.00 31.34 265 SER A C 1
ATOM 2148 O O . SER A 1 265 ? -83.370 -1.872 166.035 1.00 31.34 265 SER A O 1
ATOM 2150 N N . SER A 1 266 ? -83.533 0.386 166.118 1.00 37.41 266 SER A N 1
ATOM 2151 C CA . SER A 1 266 ? -82.383 0.791 166.950 1.00 37.41 266 SER A CA 1
ATOM 2152 C C . SER A 1 266 ? -81.585 -0.294 167.699 1.00 37.41 266 SER A C 1
ATOM 2154 O O . SER A 1 266 ? -82.124 -0.978 168.572 1.00 37.41 266 SER A O 1
ATOM 2156 N N . TYR A 1 267 ? -80.261 -0.277 167.523 1.00 44.03 267 TYR A N 1
ATOM 2157 C CA . TYR A 1 267 ? -79.305 -0.828 168.487 1.00 44.03 267 TYR A CA 1
ATOM 2158 C C . TYR A 1 267 ? -78.372 0.283 168.987 1.00 44.03 267 TYR A C 1
ATOM 2160 O O . TYR A 1 267 ? -77.637 0.885 168.208 1.00 44.03 267 TYR A O 1
ATOM 2168 N N . THR A 1 268 ? -78.421 0.571 170.288 1.00 50.53 268 THR A N 1
ATOM 2169 C CA . THR A 1 268 ? -77.537 1.526 170.974 1.00 50.53 268 THR A CA 1
ATOM 2170 C C . THR A 1 268 ? -76.741 0.782 172.036 1.00 50.53 268 THR A C 1
ATOM 2172 O O . THR A 1 268 ? -77.333 0.220 172.957 1.00 50.53 268 THR A O 1
ATOM 2175 N N . ILE A 1 269 ? -75.413 0.775 171.916 1.00 59.56 269 ILE A N 1
ATOM 2176 C CA . ILE A 1 269 ? -74.526 0.115 172.881 1.00 59.56 269 ILE A CA 1
ATOM 2177 C C . ILE A 1 269 ? -74.424 0.977 174.146 1.00 59.56 269 ILE A C 1
ATOM 2179 O O . ILE A 1 269 ? -74.225 2.188 174.064 1.00 59.56 269 ILE A O 1
ATOM 2183 N N . ASP A 1 270 ? -74.558 0.344 175.309 1.00 59.84 270 ASP A N 1
ATOM 2184 C CA . ASP A 1 270 ? -74.463 0.990 176.620 1.00 59.84 270 ASP A CA 1
ATOM 2185 C C . ASP A 1 270 ? -72.994 1.314 176.981 1.00 59.84 270 ASP A C 1
ATOM 2187 O O . ASP A 1 270 ? -72.113 0.450 176.893 1.00 59.84 270 ASP A O 1
ATOM 2191 N N . ASP A 1 271 ? -72.728 2.548 177.429 1.00 62.88 271 ASP A N 1
ATOM 2192 C CA . ASP A 1 271 ? -71.402 3.015 177.872 1.00 62.88 271 ASP A CA 1
ATOM 2193 C C . ASP A 1 271 ? -70.839 2.140 179.007 1.00 62.88 271 ASP A C 1
ATOM 2195 O O . ASP A 1 271 ? -69.628 1.923 179.097 1.00 62.88 271 ASP A O 1
ATOM 2199 N N . GLN A 1 272 ? -71.708 1.558 179.842 1.00 61.84 272 GLN A N 1
ATOM 2200 C CA . GLN A 1 272 ? -71.277 0.659 180.911 1.00 61.84 272 GLN A CA 1
ATOM 2201 C C . GLN A 1 272 ? -70.660 -0.647 180.370 1.00 61.84 272 GLN A C 1
ATOM 2203 O O . GLN A 1 272 ? -69.703 -1.157 180.957 1.00 61.84 272 GLN A O 1
ATOM 2208 N N . VAL A 1 273 ? -71.133 -1.154 179.224 1.00 67.38 273 VAL A N 1
ATOM 2209 C CA . VAL A 1 273 ? -70.540 -2.323 178.546 1.00 67.38 273 VAL A CA 1
ATOM 2210 C C . VAL A 1 273 ? -69.228 -1.938 177.862 1.00 67.38 273 VAL A C 1
ATOM 2212 O O . VAL A 1 273 ? -68.243 -2.673 177.967 1.00 67.38 273 VAL A O 1
ATOM 2215 N N . LEU A 1 274 ? -69.179 -0.766 177.218 1.00 67.25 274 LEU A N 1
ATOM 2216 C CA . LEU A 1 274 ? -67.980 -0.290 176.524 1.00 67.25 274 LEU A CA 1
ATOM 2217 C C . LEU A 1 274 ? -66.800 -0.104 177.490 1.00 67.25 274 LEU A C 1
ATOM 2219 O O . LEU A 1 274 ? -65.694 -0.580 177.222 1.00 67.25 274 LEU A O 1
ATOM 2223 N N . ARG A 1 275 ? -67.042 0.513 178.657 1.00 71.00 275 ARG A N 1
ATOM 2224 C CA . ARG A 1 275 ? -66.033 0.646 179.722 1.00 71.00 275 ARG A CA 1
ATOM 2225 C C . ARG A 1 275 ? -65.545 -0.707 180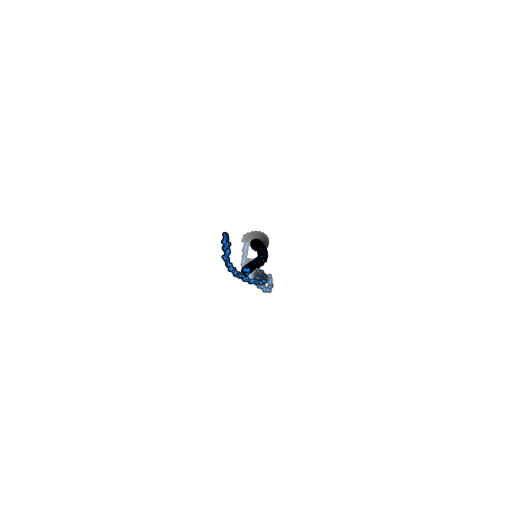.227 1.00 71.00 275 ARG A C 1
ATOM 2227 O O . ARG A 1 275 ? -64.345 -0.860 180.443 1.00 71.00 275 ARG A O 1
ATOM 2234 N N . GLN A 1 276 ? -66.443 -1.679 180.393 1.00 67.88 276 GLN A N 1
ATOM 2235 C CA . GLN A 1 276 ? -66.075 -3.017 180.852 1.00 67.88 276 GLN A CA 1
ATOM 2236 C C . GLN A 1 276 ? -65.152 -3.717 179.839 1.00 67.88 276 GLN A C 1
ATOM 2238 O O . GLN A 1 276 ? -64.132 -4.269 180.243 1.00 67.88 276 GLN A O 1
ATOM 2243 N N . LEU A 1 277 ? -65.443 -3.618 178.534 1.00 71.75 277 LEU A N 1
ATOM 2244 C CA . LEU A 1 277 ? -64.611 -4.193 177.467 1.00 71.75 277 LEU A CA 1
ATOM 2245 C C . LEU A 1 277 ? -63.224 -3.536 177.381 1.00 71.75 277 LEU A C 1
ATOM 2247 O O . LEU A 1 277 ? -62.211 -4.238 177.348 1.00 71.75 277 LEU A O 1
ATOM 2251 N N . PHE A 1 278 ? -63.154 -2.199 177.415 1.00 74.56 278 PHE A N 1
ATOM 2252 C CA . PHE A 1 278 ? -61.873 -1.485 177.456 1.00 74.56 278 PHE A CA 1
ATOM 2253 C C . PHE A 1 278 ? -61.057 -1.841 178.705 1.00 74.56 278 PHE A C 1
ATOM 2255 O O . PHE A 1 278 ? -59.842 -2.022 178.616 1.00 74.56 278 PHE A O 1
ATOM 2262 N N . MET A 1 279 ? -61.701 -1.989 179.867 1.00 72.12 279 MET A N 1
ATOM 2263 C CA . MET A 1 279 ? -60.995 -2.367 181.090 1.00 72.12 279 MET A CA 1
ATOM 2264 C C . MET A 1 279 ? -60.517 -3.823 181.055 1.00 72.12 279 MET A C 1
ATOM 2266 O O . MET A 1 279 ? -59.413 -4.102 181.518 1.00 72.12 279 MET A O 1
ATOM 2270 N N . SER A 1 280 ? -61.272 -4.740 180.440 1.00 68.44 280 SER A N 1
ATOM 2271 C CA . SER A 1 280 ? -60.809 -6.106 180.166 1.00 68.44 280 SER A CA 1
ATOM 2272 C C . SER A 1 280 ? -59.584 -6.128 179.248 1.00 68.44 280 SER A C 1
ATOM 2274 O O . SER A 1 280 ? -58.640 -6.859 179.531 1.00 68.44 280 SER A O 1
ATOM 2276 N N . TYR A 1 281 ? -59.538 -5.288 178.208 1.00 76.00 281 TYR A N 1
ATOM 2277 C CA . TYR A 1 281 ? -58.365 -5.178 177.331 1.00 76.00 281 TYR A CA 1
ATOM 2278 C C . TYR A 1 281 ? -57.105 -4.713 178.085 1.00 76.00 281 TYR A C 1
ATOM 2280 O O . TYR A 1 281 ? -56.042 -5.311 177.936 1.00 76.00 281 TYR A O 1
ATOM 2288 N N . PHE A 1 282 ? -57.222 -3.695 178.946 1.00 70.88 282 PHE A N 1
ATOM 2289 C CA . PHE A 1 282 ? -56.084 -3.165 179.712 1.00 70.88 282 PHE A CA 1
ATOM 2290 C C . PHE A 1 282 ? -55.684 -3.992 180.948 1.00 70.88 282 PHE A C 1
ATOM 2292 O O . PHE A 1 282 ? -54.607 -3.754 181.494 1.00 70.88 282 PHE A O 1
ATOM 2299 N N . THR A 1 283 ? -56.506 -4.949 181.397 1.00 70.38 283 THR A N 1
ATOM 2300 C CA . THR A 1 283 ? -56.217 -5.789 182.582 1.00 70.38 283 THR A CA 1
ATOM 2301 C C . THR A 1 283 ? -55.939 -7.261 182.269 1.00 70.38 283 THR A C 1
ATOM 2303 O O . THR A 1 283 ? -55.502 -7.987 183.160 1.00 70.38 283 THR A O 1
ATOM 2306 N N . ALA A 1 284 ? -56.142 -7.712 181.029 1.00 67.50 284 ALA A N 1
ATOM 2307 C CA . ALA A 1 284 ? -55.819 -9.072 180.607 1.00 67.50 284 ALA A CA 1
ATOM 2308 C C . ALA A 1 284 ? -54.321 -9.276 180.317 1.00 67.50 284 ALA A C 1
ATOM 2310 O O . ALA A 1 284 ? -53.638 -8.379 179.814 1.00 67.50 284 ALA A O 1
ATOM 2311 N N . ASP A 1 285 ? -53.837 -10.499 180.557 1.00 64.31 285 ASP A N 1
ATOM 2312 C CA . ASP A 1 285 ? -52.506 -10.948 180.139 1.00 64.31 285 ASP A CA 1
ATOM 2313 C C . ASP A 1 285 ? -52.302 -10.782 178.625 1.00 64.31 285 ASP A C 1
ATOM 2315 O O . ASP A 1 285 ? -53.230 -10.964 177.828 1.00 64.31 285 ASP A O 1
ATOM 2319 N N . LYS A 1 286 ? -51.063 -10.470 178.223 1.00 66.75 286 LYS A N 1
ATOM 2320 C CA . LYS A 1 286 ? -50.699 -10.101 176.840 1.00 66.75 286 LYS A CA 1
ATOM 2321 C C . LYS A 1 286 ? -51.159 -11.108 175.787 1.00 66.75 286 LYS A C 1
ATOM 2323 O O . LYS A 1 286 ? -51.540 -10.710 174.692 1.00 66.75 286 LYS A O 1
ATOM 2328 N N . ASP A 1 287 ? -51.183 -12.386 176.145 1.00 70.56 287 ASP A N 1
ATOM 2329 C CA . ASP A 1 287 ? -51.530 -13.490 175.251 1.00 70.56 287 ASP A CA 1
ATOM 2330 C C . ASP A 1 287 ? -53.024 -13.496 174.859 1.00 70.56 287 ASP A C 1
ATOM 2332 O O . ASP A 1 287 ? -53.393 -14.100 173.855 1.00 70.56 287 ASP A O 1
ATOM 2336 N N . LYS A 1 288 ? -53.885 -12.797 175.620 1.00 69.69 288 LYS A N 1
ATOM 2337 C CA . LYS A 1 288 ? -55.343 -12.692 175.393 1.00 69.69 288 LYS A CA 1
ATOM 2338 C C . LYS A 1 288 ? -55.798 -11.327 174.875 1.00 69.69 288 LYS A C 1
ATOM 2340 O O . LYS A 1 288 ? -56.921 -11.188 174.393 1.00 69.69 288 LYS A O 1
ATOM 2345 N N . GLN A 1 289 ? -54.930 -10.318 174.927 1.00 69.62 289 GLN A N 1
ATOM 2346 C CA . GLN A 1 289 ? -55.213 -8.981 174.397 1.00 69.62 289 GLN A CA 1
ATOM 2347 C C . GLN A 1 289 ? -55.673 -8.969 172.918 1.00 69.62 289 GLN A C 1
ATOM 2349 O O . GLN A 1 289 ? -56.628 -8.243 172.640 1.00 69.62 289 GLN A O 1
ATOM 2354 N N . PRO A 1 290 ? -55.121 -9.764 171.968 1.00 70.81 290 PRO A N 1
ATOM 2355 C CA . PRO A 1 290 ? -55.612 -9.740 170.584 1.00 70.81 290 PRO A CA 1
ATOM 2356 C C . PRO A 1 290 ? -57.022 -10.328 170.418 1.00 70.81 290 PRO A C 1
ATOM 2358 O O . PRO A 1 290 ? -57.798 -9.819 169.614 1.00 70.81 290 PRO A O 1
ATOM 2361 N N . GLU A 1 291 ? -57.393 -11.343 171.203 1.00 72.31 291 GLU A N 1
ATOM 2362 C CA . GLU A 1 291 ? -58.745 -11.923 171.196 1.00 72.31 291 GLU A CA 1
ATOM 2363 C C . GLU A 1 291 ? -59.781 -10.891 171.677 1.00 72.31 291 GLU A C 1
ATOM 2365 O O . GLU A 1 291 ? -60.822 -10.690 171.047 1.00 72.31 291 GLU A O 1
ATOM 2370 N N . ILE A 1 292 ? 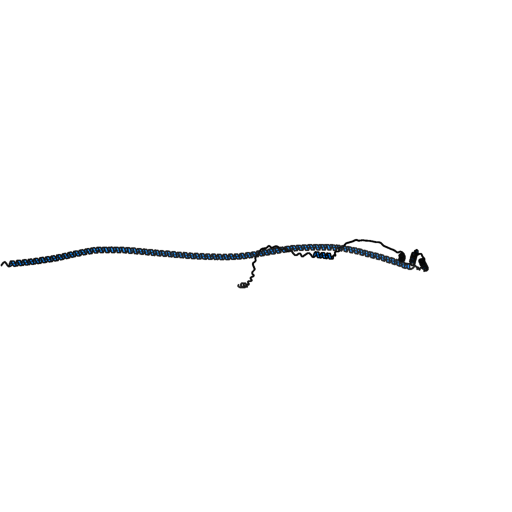-59.440 -10.141 172.733 1.00 73.56 292 ILE A N 1
ATOM 2371 C CA . ILE A 1 292 ? -60.264 -9.039 173.248 1.00 73.56 292 ILE A CA 1
ATOM 2372 C C . ILE A 1 292 ? -60.315 -7.866 172.253 1.00 73.56 292 ILE A C 1
ATOM 2374 O O . ILE A 1 292 ? -61.367 -7.249 172.110 1.00 73.56 292 ILE A O 1
ATOM 2378 N N . ALA A 1 293 ? -59.235 -7.573 171.520 1.00 72.25 293 ALA A N 1
ATOM 2379 C CA . ALA A 1 293 ? -59.225 -6.532 170.486 1.00 72.25 293 ALA A CA 1
ATOM 2380 C C . ALA A 1 293 ? -60.134 -6.870 169.290 1.00 72.25 293 ALA A C 1
ATOM 2382 O O . ALA A 1 293 ? -60.849 -5.996 168.799 1.00 72.25 293 ALA A O 1
ATOM 2383 N N . VAL A 1 294 ? -60.155 -8.134 168.848 1.00 73.44 294 VAL A N 1
ATOM 2384 C CA . VAL A 1 294 ? -61.076 -8.608 167.798 1.00 73.44 294 VAL A CA 1
ATOM 2385 C C . VAL A 1 294 ? -62.531 -8.550 168.277 1.00 73.44 294 VAL A C 1
ATOM 2387 O O . VAL A 1 294 ? -63.398 -8.123 167.517 1.00 73.44 294 VAL A O 1
ATOM 2390 N N . LEU A 1 295 ? -62.800 -8.890 169.544 1.00 74.31 295 LEU A N 1
ATOM 2391 C CA . LEU A 1 295 ? -64.106 -8.673 170.182 1.00 74.31 295 LEU A CA 1
ATOM 2392 C C . LEU A 1 295 ? -64.502 -7.189 170.219 1.00 74.31 295 LEU A C 1
ATOM 2394 O O . LEU A 1 295 ? -65.638 -6.849 169.904 1.00 74.31 295 LEU A O 1
ATOM 2398 N N . LEU A 1 296 ? -63.574 -6.292 170.557 1.00 72.81 296 LEU A N 1
ATOM 2399 C CA . LEU A 1 296 ? -63.824 -4.847 170.571 1.00 72.81 296 LEU A CA 1
ATOM 2400 C C . LEU A 1 296 ? -64.180 -4.327 169.168 1.00 72.81 296 LEU A C 1
ATOM 2402 O O . LEU A 1 296 ? -65.125 -3.555 169.020 1.00 72.81 296 LEU A O 1
ATOM 2406 N N . ALA A 1 297 ? -63.464 -4.787 168.138 1.00 70.00 297 ALA A N 1
ATOM 2407 C CA . ALA A 1 297 ? -63.717 -4.410 166.750 1.00 70.00 297 ALA A CA 1
ATOM 2408 C C . ALA A 1 297 ? -65.054 -4.959 166.214 1.00 70.00 297 ALA A C 1
ATOM 2410 O O . ALA A 1 297 ? -65.763 -4.242 165.506 1.00 70.00 297 ALA A O 1
ATOM 2411 N N . SER A 1 298 ? -65.432 -6.191 166.576 1.00 70.88 298 SER A N 1
ATOM 2412 C CA . SER A 1 298 ? -66.710 -6.783 166.156 1.00 70.88 298 SER A CA 1
ATOM 2413 C C . SER A 1 298 ? -67.916 -6.155 166.862 1.00 70.88 298 SER A C 1
ATOM 2415 O O . SER A 1 298 ? -68.934 -5.912 166.217 1.00 70.88 298 SER A O 1
ATOM 2417 N N . VAL A 1 299 ? -67.797 -5.810 168.150 1.00 74.25 299 VAL A N 1
ATOM 2418 C CA . VAL A 1 299 ? -68.851 -5.114 168.912 1.00 74.25 299 VAL A CA 1
ATOM 2419 C C . VAL A 1 299 ? -69.027 -3.661 168.452 1.00 74.25 299 VAL A C 1
ATOM 2421 O O . VAL A 1 299 ? -70.149 -3.165 168.436 1.00 74.25 299 VAL A O 1
ATOM 2424 N N . LEU A 1 300 ? -67.954 -2.986 168.025 1.00 70.19 300 LEU A N 1
ATOM 2425 C CA . LEU A 1 300 ? -68.014 -1.631 167.454 1.00 70.19 300 LEU A CA 1
ATOM 2426 C C . LEU A 1 300 ? -68.437 -1.586 165.971 1.00 70.19 300 LEU A C 1
ATOM 2428 O O . LEU A 1 300 ? -68.543 -0.497 165.412 1.00 70.19 300 LEU A O 1
ATOM 2432 N N . GLY A 1 301 ? -68.700 -2.733 165.333 1.00 67.25 301 GLY A N 1
ATOM 2433 C CA . GLY A 1 301 ? -69.238 -2.792 163.969 1.00 67.25 301 GLY A CA 1
ATOM 2434 C C . GLY A 1 301 ? -68.243 -2.454 162.853 1.00 67.25 301 GLY A C 1
ATOM 2435 O O . GLY A 1 301 ? -68.667 -2.034 161.777 1.00 67.25 301 GLY A O 1
ATOM 2436 N N . TYR A 1 302 ? -66.936 -2.627 163.082 1.00 74.06 302 TYR A N 1
ATOM 2437 C CA . TYR A 1 302 ? -65.924 -2.451 162.032 1.00 74.06 302 TYR A CA 1
ATOM 2438 C C . TYR A 1 302 ? -66.072 -3.491 160.913 1.00 74.06 302 TYR A C 1
ATOM 2440 O O . TYR A 1 302 ? -66.505 -4.623 161.139 1.00 74.06 302 TYR A O 1
ATOM 2448 N N . SER A 1 303 ? -65.683 -3.119 159.692 1.00 69.75 303 SER A N 1
ATOM 2449 C CA . SER A 1 303 ? -65.826 -3.996 158.529 1.00 69.75 303 SER A CA 1
ATOM 2450 C C . SER A 1 303 ? -64.859 -5.186 158.569 1.00 69.75 303 SER A C 1
ATOM 2452 O O . SER A 1 303 ? -63.784 -5.141 159.176 1.00 69.75 303 SER A O 1
ATOM 2454 N N . GLN A 1 304 ? -65.209 -6.261 157.856 1.00 66.88 304 GLN A N 1
ATOM 2455 C CA . GLN A 1 304 ? -64.413 -7.493 157.822 1.00 66.88 304 GLN A CA 1
ATOM 2456 C C . GLN A 1 304 ? -62.972 -7.262 157.326 1.00 66.88 304 GLN A C 1
ATOM 2458 O O . GLN A 1 304 ? -62.052 -7.946 157.775 1.00 66.88 304 GLN A O 1
ATOM 2463 N N . GLU A 1 305 ? -62.742 -6.275 156.451 1.00 70.31 305 GLU A N 1
ATOM 2464 C CA . GLU A 1 305 ? -61.388 -5.894 156.037 1.00 70.31 305 GLU A CA 1
ATOM 2465 C C . GLU A 1 305 ? -60.583 -5.197 157.141 1.00 70.31 305 GLU A C 1
ATOM 2467 O O . GLU A 1 305 ? -59.364 -5.341 157.193 1.00 70.31 305 GLU A O 1
ATOM 2472 N N . GLU A 1 306 ? -61.223 -4.408 157.999 1.00 73.25 306 GLU A N 1
ATOM 2473 C CA . GLU A 1 306 ? -60.557 -3.687 159.089 1.00 73.25 306 GLU A CA 1
ATOM 2474 C C . GLU A 1 306 ? -60.181 -4.652 160.216 1.00 73.25 306 GLU A C 1
ATOM 2476 O O . GLU A 1 306 ? -59.043 -4.638 160.688 1.00 73.25 306 GLU A O 1
ATOM 2481 N N . ILE A 1 307 ? -61.077 -5.588 160.545 1.00 67.44 307 ILE A N 1
ATOM 2482 C CA . ILE A 1 307 ? -60.791 -6.712 161.449 1.00 67.44 307 ILE A CA 1
ATOM 2483 C C . ILE A 1 307 ? -59.645 -7.577 160.884 1.00 67.44 307 ILE A C 1
ATOM 2485 O O . ILE A 1 307 ? -58.733 -7.968 161.620 1.00 67.44 307 ILE A O 1
ATOM 2489 N N . ALA A 1 308 ? -59.622 -7.823 159.568 1.00 66.69 308 ALA A N 1
ATOM 2490 C CA . ALA A 1 308 ? -58.518 -8.525 158.912 1.00 66.69 308 ALA A CA 1
ATOM 2491 C C . ALA A 1 308 ? -57.192 -7.739 158.964 1.00 66.69 308 ALA A C 1
ATOM 2493 O O . ALA A 1 308 ? -56.146 -8.342 159.202 1.00 66.69 308 ALA A O 1
ATOM 2494 N N . LYS A 1 309 ? -57.214 -6.407 158.808 1.00 68.25 309 LYS A N 1
ATOM 2495 C CA . LYS A 1 309 ? -56.026 -5.536 158.936 1.00 68.25 309 LYS A CA 1
ATOM 2496 C C . LYS A 1 309 ? -55.465 -5.544 160.367 1.00 68.25 309 LYS A C 1
ATOM 2498 O O . LYS A 1 309 ? -54.246 -5.589 160.524 1.00 68.25 309 LYS A O 1
ATOM 2503 N N . ILE A 1 310 ? -56.320 -5.591 161.394 1.00 63.12 310 ILE A N 1
ATOM 2504 C CA . ILE A 1 310 ? -55.906 -5.727 162.806 1.00 63.12 310 ILE A CA 1
ATOM 2505 C C . ILE A 1 310 ? -55.213 -7.079 163.054 1.00 63.12 310 ILE A C 1
ATOM 2507 O O . ILE A 1 310 ? -54.130 -7.110 163.636 1.00 63.12 310 ILE A O 1
ATOM 2511 N N . ASN A 1 311 ? -55.768 -8.189 162.552 1.00 64.19 311 ASN A N 1
ATOM 2512 C CA . ASN A 1 311 ? -55.116 -9.503 162.651 1.00 64.19 311 ASN A CA 1
ATOM 2513 C C . ASN A 1 311 ? -53.801 -9.578 161.849 1.00 64.19 311 ASN A C 1
ATOM 2515 O O . ASN A 1 311 ? -52.805 -10.108 162.342 1.00 64.19 311 ASN A O 1
ATOM 2519 N N . ALA A 1 312 ? -53.761 -9.012 160.639 1.00 62.00 312 ALA A N 1
ATOM 2520 C CA . ALA A 1 312 ? -52.560 -8.988 159.801 1.00 62.00 312 ALA A CA 1
ATOM 2521 C C . ALA A 1 312 ? -51.415 -8.163 160.420 1.00 62.00 312 ALA A C 1
ATOM 2523 O O . ALA A 1 312 ? -50.248 -8.522 160.271 1.00 62.00 312 ALA A O 1
ATOM 2524 N N . ALA A 1 313 ? -51.727 -7.101 161.170 1.00 59.59 313 ALA A N 1
ATOM 2525 C CA . ALA A 1 313 ? -50.729 -6.327 161.910 1.00 59.59 313 ALA A CA 1
ATOM 2526 C C . ALA A 1 313 ? -50.032 -7.136 163.025 1.00 59.59 313 ALA A C 1
ATOM 2528 O O . ALA A 1 313 ? -48.924 -6.783 163.428 1.00 59.59 313 ALA A O 1
ATOM 2529 N N . ASN A 1 314 ? -50.647 -8.227 163.499 1.00 57.62 314 ASN A N 1
ATOM 2530 C CA . ASN A 1 314 ? -50.139 -9.052 164.598 1.00 57.62 314 ASN A CA 1
ATOM 2531 C C . ASN A 1 314 ? -49.356 -10.305 164.130 1.00 57.62 314 ASN A C 1
ATOM 2533 O O . ASN A 1 314 ? -48.759 -11.007 164.949 1.00 57.62 314 ASN A O 1
ATOM 2537 N N . HIS A 1 315 ? -49.321 -10.592 162.820 1.00 51.03 315 HIS A N 1
ATOM 2538 C CA . HIS A 1 315 ? -48.655 -11.768 162.240 1.00 51.03 315 HIS A CA 1
ATOM 2539 C C . HIS A 1 315 ? -47.888 -11.423 160.948 1.00 51.03 315 HIS A C 1
ATOM 2541 O O . HIS A 1 315 ? -48.470 -11.305 159.874 1.00 51.03 315 HIS A O 1
ATOM 2547 N N . SER A 1 316 ? -46.556 -11.307 161.032 1.00 40.31 316 SER A N 1
ATOM 2548 C CA . SER A 1 316 ? -45.692 -10.865 159.920 1.00 40.31 316 SER A CA 1
ATOM 2549 C C . SER A 1 316 ? -44.471 -11.772 159.712 1.00 40.31 316 SER A C 1
ATOM 2551 O O . SER A 1 316 ? -43.729 -11.988 160.670 1.00 40.31 316 SER A O 1
ATOM 2553 N N . SER A 1 317 ? -44.234 -12.273 158.478 1.00 40.50 317 SER A N 1
ATOM 2554 C CA . SER A 1 317 ? -42.901 -12.348 157.802 1.00 40.50 317 SER A CA 1
ATOM 2555 C C . SER A 1 317 ? -42.783 -13.294 156.569 1.00 40.50 317 SER A C 1
ATOM 2557 O O . SER A 1 317 ? -43.080 -14.479 156.655 1.00 40.50 317 SER A O 1
ATOM 2559 N N . SER A 1 318 ? -42.125 -12.807 155.491 1.00 42.38 318 SER A N 1
ATOM 2560 C CA . SER A 1 318 ? -41.350 -13.575 154.457 1.00 42.38 318 SER A CA 1
ATOM 2561 C C . SER A 1 318 ? -42.105 -14.527 153.479 1.00 42.38 318 SER A C 1
ATOM 2563 O O . SER A 1 318 ? -43.277 -14.788 153.696 1.00 42.38 318 SER A O 1
ATOM 2565 N N . ARG A 1 319 ? -41.544 -15.127 152.396 1.00 49.97 319 ARG A N 1
ATOM 2566 C CA . ARG A 1 319 ? -40.538 -14.790 151.326 1.00 49.97 319 ARG A CA 1
ATOM 2567 C C . ARG A 1 319 ? -40.728 -15.794 150.137 1.00 49.97 319 ARG A C 1
ATOM 2569 O O . ARG A 1 319 ? -41.209 -16.893 150.375 1.00 49.97 319 ARG A O 1
ATOM 2576 N N . GLY A 1 320 ? -40.358 -15.456 148.884 1.00 46.34 320 GLY A N 1
ATOM 2577 C CA . GLY A 1 320 ? -40.625 -16.274 147.657 1.00 46.34 320 GLY A CA 1
ATOM 2578 C C . GLY A 1 320 ? -39.460 -17.127 147.080 1.00 46.34 320 GLY A C 1
ATOM 2579 O O . GLY A 1 320 ? -38.411 -17.212 147.716 1.00 46.34 320 GLY A O 1
ATOM 2580 N N . TRP A 1 321 ? -39.614 -17.738 145.875 1.00 48.25 321 TRP A N 1
ATOM 2581 C CA . TRP A 1 321 ? -38.587 -18.602 145.216 1.00 48.25 321 TRP A CA 1
ATOM 2582 C C . TRP A 1 321 ? -38.715 -18.827 143.663 1.00 48.25 321 TRP A C 1
ATOM 2584 O O . TRP A 1 321 ? -39.680 -19.443 143.232 1.00 48.25 321 TRP A O 1
ATOM 2594 N N . PHE A 1 322 ? -37.701 -18.372 142.884 1.00 46.31 322 PHE A N 1
ATOM 2595 C CA . PHE A 1 322 ? -37.039 -18.826 141.601 1.00 46.31 322 PHE A CA 1
ATOM 2596 C C . PHE A 1 322 ? -37.752 -19.567 140.427 1.00 46.31 322 PHE A C 1
ATOM 2598 O O . PHE A 1 322 ? -38.824 -20.127 140.593 1.00 46.31 322 PHE A O 1
ATOM 2605 N N . GLY A 1 323 ? -37.190 -19.659 139.193 1.00 41.19 323 GLY A N 1
ATOM 2606 C CA . GLY A 1 323 ? -35.880 -19.268 138.568 1.00 41.19 323 GLY A CA 1
ATOM 2607 C C . GLY A 1 323 ? -35.957 -19.363 137.009 1.00 41.19 323 GLY A C 1
ATOM 2608 O O . GLY A 1 323 ? -37.075 -19.435 136.516 1.00 41.19 323 GLY A O 1
ATOM 2609 N N . PHE A 1 324 ? -34.937 -19.382 136.119 1.00 39.41 324 PHE A N 1
ATOM 2610 C CA . PHE A 1 324 ? -33.441 -19.455 136.100 1.00 39.41 324 PHE A CA 1
ATOM 2611 C C . PHE A 1 324 ? -32.891 -18.398 135.059 1.00 39.41 324 PHE A C 1
ATOM 2613 O O . PHE A 1 324 ? -33.562 -17.383 134.927 1.00 39.41 324 PHE A O 1
ATOM 2620 N N . GLY A 1 325 ? -31.763 -18.382 134.299 1.00 40.09 325 GLY A N 1
ATOM 2621 C CA . GLY A 1 325 ? -30.592 -19.237 133.927 1.00 40.09 325 GLY A CA 1
ATOM 2622 C C . GLY A 1 325 ? -30.476 -19.405 132.379 1.00 40.09 325 GLY A C 1
ATOM 2623 O O . GLY A 1 325 ? -31.514 -19.587 131.760 1.00 40.09 325 GLY A O 1
ATOM 2624 N N . GLY A 1 326 ? -29.342 -19.360 131.639 1.00 44.06 326 GLY A N 1
ATOM 2625 C CA . GLY A 1 326 ? -27.882 -19.241 131.908 1.00 44.06 326 GLY A CA 1
ATOM 2626 C C . GLY A 1 326 ? -27.070 -18.702 130.676 1.00 44.06 326 GLY A C 1
ATOM 2627 O O . GLY A 1 326 ? -27.632 -17.945 129.892 1.00 44.06 326 GLY A O 1
ATOM 2628 N N . SER A 1 327 ? -25.761 -19.010 130.492 1.00 51.91 327 SER A N 1
ATOM 2629 C CA . SER A 1 327 ? -24.864 -18.386 129.456 1.00 51.91 327 SER A CA 1
ATOM 2630 C C . SER A 1 327 ? -23.514 -19.127 129.212 1.00 51.91 327 SER A C 1
ATOM 2632 O O . SER A 1 327 ? -23.103 -19.868 130.103 1.00 51.91 327 SER A O 1
ATOM 2634 N N . SER A 1 328 ? -22.775 -18.896 128.092 1.00 45.56 328 SER A N 1
ATOM 2635 C CA . SER A 1 328 ? -21.303 -18.589 128.124 1.00 45.56 328 SER A CA 1
ATOM 2636 C C . SER A 1 328 ? -20.530 -18.339 126.785 1.00 45.56 328 SER A C 1
ATOM 2638 O O . SER A 1 328 ? -20.420 -19.216 125.939 1.00 45.56 328 SER A O 1
ATOM 2640 N N . LYS A 1 329 ? -19.798 -17.201 126.754 1.00 42.97 329 LYS A N 1
ATOM 2641 C CA . LYS A 1 329 ? -18.425 -16.949 126.200 1.00 42.97 329 LYS A CA 1
ATOM 2642 C C . LYS A 1 329 ? -18.163 -16.838 124.668 1.00 42.97 329 LYS A C 1
ATOM 2644 O O . LYS A 1 329 ? -19.051 -17.003 123.848 1.00 42.97 329 LYS A O 1
ATOM 2649 N N . LEU A 1 330 ? -16.946 -16.359 124.336 1.00 46.59 330 LEU A N 1
ATOM 2650 C CA . LEU A 1 330 ? -16.568 -15.538 123.158 1.00 46.59 330 LEU A CA 1
ATOM 2651 C C . LEU A 1 330 ? -15.135 -15.875 122.648 1.00 46.59 330 LEU A C 1
ATOM 2653 O O . LEU A 1 330 ? -14.389 -16.502 123.406 1.00 46.59 330 LEU A O 1
ATOM 2657 N N . PRO A 1 331 ? -14.710 -15.450 121.431 1.00 47.38 331 PRO A N 1
ATOM 2658 C CA . PRO A 1 331 ? -14.065 -14.129 121.264 1.00 47.38 331 PRO A CA 1
ATOM 2659 C C . PRO A 1 331 ? -14.451 -13.362 119.971 1.00 47.38 331 PRO A C 1
ATOM 2661 O O . PRO A 1 331 ? -15.235 -13.835 119.156 1.00 47.38 331 PRO A O 1
ATOM 2664 N N . GLN A 1 332 ? -13.925 -12.140 119.806 1.00 47.41 332 GLN A N 1
ATOM 2665 C CA . GLN A 1 332 ? -14.353 -11.158 118.792 1.00 47.41 332 GLN A CA 1
ATOM 2666 C C . GLN A 1 332 ? -13.555 -11.200 117.474 1.00 47.41 332 GLN A C 1
ATOM 2668 O O . GLN A 1 332 ? -12.328 -11.142 117.498 1.00 47.41 332 GLN A O 1
ATOM 2673 N N . GLN A 1 333 ? -14.259 -11.073 116.345 1.00 38.94 333 GLN A N 1
ATOM 2674 C CA . GLN A 1 333 ? -13.832 -10.265 115.190 1.00 38.94 333 GLN A CA 1
ATOM 2675 C C . GLN A 1 333 ? -15.068 -9.580 114.580 1.00 38.94 333 GLN A C 1
ATOM 2677 O O . GLN A 1 333 ? -15.792 -10.173 113.788 1.00 38.94 333 GLN A O 1
ATOM 2682 N N . ASN A 1 334 ? -15.317 -8.324 114.964 1.00 43.72 334 ASN A N 1
ATOM 2683 C CA . ASN A 1 334 ? -16.406 -7.515 114.410 1.00 43.72 334 ASN A CA 1
ATOM 2684 C C . ASN A 1 334 ? -15.872 -6.642 113.267 1.00 43.72 334 ASN A C 1
ATOM 2686 O O . ASN A 1 334 ? -15.470 -5.503 113.497 1.00 43.72 334 ASN A O 1
ATOM 2690 N N . ILE A 1 335 ? -15.870 -7.177 112.045 1.00 52.38 335 ILE A N 1
ATOM 2691 C CA . ILE A 1 335 ? -15.672 -6.375 110.830 1.00 52.38 335 ILE A CA 1
ATOM 2692 C C . ILE A 1 335 ? -16.978 -5.614 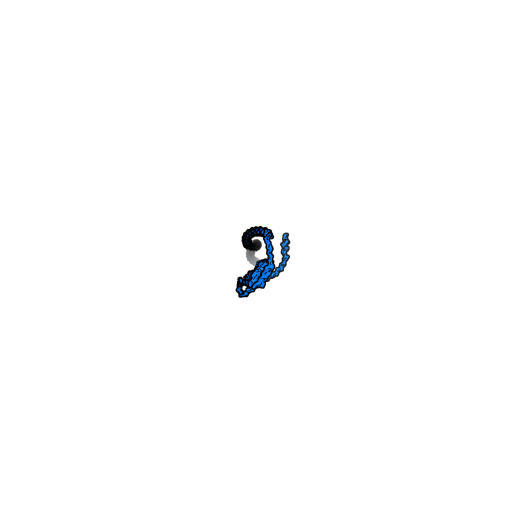110.571 1.00 52.38 335 ILE A C 1
ATOM 2694 O O . ILE A 1 335 ? -18.054 -6.213 110.562 1.00 52.38 335 ILE A O 1
ATOM 2698 N N . SER A 1 336 ? -16.905 -4.293 110.405 1.00 67.81 336 SER A N 1
ATOM 2699 C CA . SER A 1 336 ? -18.100 -3.463 110.212 1.00 67.81 336 SER A CA 1
ATOM 2700 C C . SER A 1 336 ? -18.685 -3.643 108.808 1.00 67.81 336 SER A C 1
ATOM 2702 O O . SER A 1 336 ? -17.946 -3.771 107.832 1.00 67.81 336 SER A O 1
ATOM 2704 N N . LEU A 1 337 ? -20.014 -3.573 108.674 1.00 67.56 337 LEU A N 1
ATOM 2705 C CA . LEU A 1 337 ? -20.711 -3.685 107.383 1.00 67.56 337 LEU A CA 1
ATOM 2706 C C . LEU A 1 337 ? -20.257 -2.610 106.372 1.00 67.56 337 LEU A C 1
ATOM 2708 O O . LEU A 1 337 ? -20.239 -2.857 105.168 1.00 67.56 337 LEU A O 1
ATOM 2712 N N . ALA A 1 338 ? -19.803 -1.448 106.855 1.00 71.69 338 ALA A N 1
ATOM 2713 C CA . ALA A 1 338 ? -19.186 -0.417 106.019 1.00 71.69 338 ALA A CA 1
ATOM 2714 C C . ALA A 1 338 ? -17.885 -0.894 105.338 1.00 71.69 338 ALA A C 1
ATOM 2716 O O . ALA A 1 338 ? -17.620 -0.537 104.194 1.00 71.69 338 ALA A O 1
ATOM 2717 N N . GLU A 1 339 ? -17.091 -1.737 106.002 1.00 72.44 339 GLU A N 1
ATOM 2718 C CA . GLU A 1 339 ? -15.833 -2.268 105.466 1.00 72.44 339 GLU A CA 1
ATOM 2719 C C . GLU A 1 339 ? -16.084 -3.378 104.431 1.00 72.44 339 GLU A C 1
ATOM 2721 O O . GLU A 1 339 ? -15.353 -3.485 103.448 1.00 72.44 339 GLU A O 1
ATOM 2726 N N . GLN A 1 340 ? -17.183 -4.133 104.570 1.00 69.94 340 GLN A N 1
ATOM 2727 C CA . GLN A 1 340 ? -17.682 -5.003 103.497 1.00 69.94 340 GLN A CA 1
ATOM 2728 C C . GLN A 1 340 ? -18.162 -4.199 102.277 1.00 69.94 340 GLN A C 1
ATOM 2730 O O . GLN A 1 340 ? -17.904 -4.613 101.149 1.00 69.94 340 GLN A O 1
ATOM 2735 N N . PHE A 1 341 ? -18.785 -3.031 102.477 1.00 70.75 341 PHE A N 1
ATOM 2736 C CA . PHE A 1 341 ? -19.147 -2.121 101.382 1.00 70.75 341 PHE A CA 1
ATOM 2737 C C . PHE A 1 341 ? -17.919 -1.541 100.663 1.00 70.75 341 PHE A C 1
ATOM 2739 O O . PHE A 1 341 ? -17.884 -1.528 99.434 1.00 70.75 341 PHE A O 1
ATOM 2746 N N . VAL A 1 342 ? -16.878 -1.128 101.396 1.00 78.25 342 VAL A N 1
ATOM 2747 C CA . VAL A 1 342 ? -15.607 -0.683 100.790 1.00 78.25 342 VAL A CA 1
ATOM 2748 C C . VAL A 1 342 ? -14.946 -1.827 100.012 1.00 78.25 342 VAL A C 1
ATOM 2750 O O . VAL A 1 342 ? -14.608 -1.647 98.846 1.00 78.25 342 VAL A O 1
ATOM 2753 N N . ARG A 1 343 ? -14.869 -3.034 100.591 1.00 68.56 343 ARG A N 1
ATOM 2754 C CA . ARG A 1 343 ? -14.361 -4.241 99.910 1.00 68.56 343 ARG A CA 1
ATOM 2755 C C . ARG A 1 343 ? -15.171 -4.656 98.679 1.00 68.56 343 ARG A C 1
ATOM 2757 O O . ARG A 1 343 ? -14.626 -5.340 97.816 1.00 68.56 343 ARG A O 1
ATOM 2764 N N . PHE A 1 344 ? -16.450 -4.292 98.598 1.00 72.12 344 PHE A N 1
ATOM 2765 C CA . PHE A 1 344 ? -17.271 -4.491 97.404 1.00 72.12 344 PHE A CA 1
ATOM 2766 C C . PHE A 1 344 ? -16.902 -3.471 96.314 1.00 72.12 344 PHE A C 1
ATOM 2768 O O . PHE A 1 344 ? -16.596 -3.859 95.188 1.00 72.12 344 PHE A O 1
ATOM 2775 N N . LEU A 1 345 ? -16.818 -2.184 96.670 1.00 69.00 345 LEU A N 1
ATOM 2776 C CA . LEU A 1 345 ? -16.456 -1.100 95.747 1.00 69.00 345 LEU A CA 1
ATOM 2777 C C . LEU A 1 345 ? -15.022 -1.234 95.197 1.00 69.00 345 LEU A C 1
ATOM 2779 O O . LEU A 1 345 ? -14.805 -1.022 94.004 1.00 69.00 345 LEU A O 1
ATOM 2783 N N . GLU A 1 346 ? -14.052 -1.663 96.011 1.00 67.25 346 GLU A N 1
ATOM 2784 C CA . GLU A 1 346 ? -12.693 -2.015 95.552 1.00 67.25 346 GLU A CA 1
ATOM 2785 C C . GLU A 1 346 ? -12.679 -3.191 94.560 1.00 67.25 346 GLU A C 1
ATOM 2787 O O . GLU A 1 346 ? -11.753 -3.316 93.760 1.00 67.25 346 GLU A O 1
ATOM 2792 N N . LYS A 1 347 ? -13.687 -4.072 94.606 1.00 61.53 347 LYS A N 1
ATOM 2793 C CA . LYS A 1 347 ? -13.733 -5.297 93.799 1.00 61.53 347 LYS A CA 1
ATOM 2794 C C . LYS A 1 347 ? -14.436 -5.116 92.450 1.00 61.53 347 LYS A C 1
ATOM 2796 O O . LYS A 1 347 ? -14.100 -5.837 91.516 1.00 61.53 347 LYS A O 1
ATOM 2801 N N . GLU A 1 348 ? -15.357 -4.159 92.323 1.00 56.34 348 GLU A N 1
ATOM 2802 C CA . GLU A 1 348 ? -15.941 -3.783 91.021 1.00 56.34 348 GLU A CA 1
ATOM 2803 C C . GLU A 1 348 ? -15.130 -2.709 90.276 1.00 56.34 348 GLU A C 1
ATOM 2805 O O . GLU A 1 348 ? -15.116 -2.697 89.047 1.00 56.34 348 GLU A O 1
ATOM 2810 N N . SER A 1 349 ? -14.388 -1.842 90.976 1.00 53.62 349 SER A N 1
ATOM 2811 C CA . SER A 1 349 ? -13.643 -0.727 90.355 1.00 53.62 349 SER A CA 1
ATOM 2812 C C . SER A 1 349 ? -12.373 -1.120 89.573 1.00 53.62 349 SER A C 1
ATOM 2814 O O . SER A 1 349 ? -11.666 -0.245 89.073 1.00 53.62 349 SER A O 1
ATOM 2816 N N . LEU A 1 350 ? -12.094 -2.421 89.410 1.00 53.47 350 LEU A N 1
ATOM 2817 C CA . LEU A 1 350 ? -10.939 -2.958 88.674 1.00 53.47 350 LEU A CA 1
ATOM 2818 C C . LEU A 1 350 ? -11.321 -3.919 87.529 1.00 53.47 350 LEU A C 1
ATOM 2820 O O . LEU A 1 350 ? -10.610 -4.886 87.255 1.00 53.47 350 LEU A O 1
ATOM 2824 N N . ILE A 1 351 ? -12.406 -3.621 86.807 1.00 41.22 351 ILE A N 1
ATOM 2825 C CA . ILE A 1 351 ? -12.635 -4.149 85.450 1.00 41.22 351 ILE A CA 1
ATOM 2826 C C . ILE A 1 351 ? -12.488 -2.996 84.448 1.00 41.22 351 ILE A C 1
ATOM 2828 O O . ILE A 1 351 ? -13.282 -2.059 84.417 1.00 41.22 351 ILE A O 1
ATOM 2832 N N . THR A 1 352 ? -11.421 -3.049 83.651 1.00 46.03 352 THR A N 1
ATOM 2833 C CA . THR A 1 352 ? -11.037 -2.024 82.669 1.00 46.03 352 THR A CA 1
ATOM 2834 C C . THR A 1 352 ? -11.866 -2.090 81.376 1.00 46.03 352 THR A C 1
ATOM 2836 O O . THR A 1 352 ? -12.444 -3.132 81.062 1.00 46.03 352 THR A O 1
ATOM 2839 N N . PRO A 1 353 ? -11.950 -0.987 80.600 1.00 41.16 353 PRO A N 1
ATOM 2840 C CA . PRO A 1 353 ? -12.799 -0.921 79.411 1.00 41.16 353 PRO A CA 1
ATOM 2841 C C . PRO A 1 353 ? -12.351 -1.896 78.317 1.00 41.16 353 PRO A C 1
ATOM 2843 O O . PRO A 1 353 ? -11.175 -1.952 77.957 1.00 41.16 353 PRO A O 1
ATOM 2846 N N . HIS A 1 354 ? -13.314 -2.614 77.738 1.00 39.50 354 HIS A N 1
ATOM 2847 C CA . HIS A 1 354 ? -13.076 -3.536 76.631 1.00 39.50 354 HIS A CA 1
ATOM 2848 C C . HIS A 1 354 ? -12.996 -2.774 75.296 1.00 39.50 354 HIS A C 1
ATOM 2850 O O . HIS A 1 354 ? -13.979 -2.652 74.566 1.00 39.50 354 HIS A O 1
ATOM 2856 N N . SER A 1 355 ? -11.822 -2.219 74.990 1.00 46.53 355 SER A N 1
ATOM 2857 C CA . SER A 1 355 ? -11.513 -1.709 73.652 1.00 46.53 355 SER A CA 1
ATOM 2858 C C . SER A 1 355 ? -11.347 -2.861 72.653 1.00 46.53 355 SER A C 1
ATOM 2860 O O . SER A 1 355 ? -10.847 -3.935 72.987 1.00 46.53 355 SER A O 1
ATOM 2862 N N . LEU A 1 356 ? -11.783 -2.639 71.409 1.00 39.84 356 LEU A N 1
ATOM 2863 C CA . LEU A 1 356 ? -11.775 -3.661 70.359 1.00 39.84 356 LEU A CA 1
ATOM 2864 C C . LEU A 1 356 ? -10.339 -4.080 69.975 1.00 39.84 356 LEU A C 1
ATOM 2866 O O . LEU A 1 356 ? -9.505 -3.201 69.732 1.00 39.84 356 LEU A O 1
ATOM 2870 N N . PRO A 1 357 ? -10.043 -5.387 69.832 1.00 41.09 357 PRO A N 1
ATOM 2871 C CA . PRO A 1 357 ? -8.756 -5.845 69.320 1.00 41.09 357 PRO A CA 1
ATOM 2872 C C . PRO A 1 357 ? -8.614 -5.555 67.818 1.00 41.09 357 PRO A C 1
ATOM 2874 O O . PRO A 1 357 ? -9.161 -6.268 66.979 1.00 41.09 357 PRO A O 1
ATOM 2877 N N . VAL A 1 358 ? -7.827 -4.539 67.465 1.00 37.81 358 VAL A N 1
ATOM 2878 C CA . VAL A 1 358 ? -7.284 -4.403 66.105 1.00 37.81 358 VAL A CA 1
ATOM 2879 C C . VAL A 1 358 ? -6.005 -5.233 66.031 1.00 37.81 358 VAL A C 1
ATOM 2881 O O . VAL A 1 358 ? -4.992 -4.865 66.625 1.00 37.81 358 VAL A O 1
ATOM 2884 N N . GLN A 1 359 ? -6.035 -6.355 65.308 1.00 37.81 359 GLN A N 1
ATOM 2885 C CA . GLN A 1 359 ? -4.803 -7.059 64.945 1.00 37.81 359 GLN A CA 1
ATOM 2886 C C . GLN A 1 359 ? -4.062 -6.276 63.849 1.00 37.81 359 GLN A C 1
ATOM 2888 O O . GLN A 1 359 ? -4.667 -5.977 62.818 1.00 37.81 359 GLN A O 1
ATOM 2893 N N . PRO A 1 360 ? -2.761 -5.976 64.012 1.00 42.72 360 PRO A N 1
ATOM 2894 C CA . PRO A 1 360 ? -1.933 -5.518 62.907 1.00 42.72 360 PRO A CA 1
ATOM 2895 C C . PRO A 1 360 ? -1.586 -6.716 62.012 1.00 42.72 360 PRO A C 1
ATOM 2897 O O . PRO A 1 360 ? -0.850 -7.613 62.419 1.00 42.72 360 PRO A O 1
ATOM 2900 N N . SER A 1 361 ? -2.114 -6.741 60.790 1.00 37.59 361 SER A N 1
ATOM 2901 C CA . SER A 1 361 ? -1.696 -7.697 59.762 1.00 37.59 361 SER A CA 1
ATOM 2902 C C . SER A 1 361 ? -0.341 -7.295 59.177 1.00 37.59 361 SER A C 1
ATOM 2904 O O . SER A 1 361 ? -0.171 -6.160 58.732 1.00 37.59 361 SER A O 1
ATOM 2906 N N . GLU A 1 362 ? 0.609 -8.228 59.145 1.00 36.31 362 GLU A N 1
ATOM 2907 C CA . GLU A 1 362 ? 1.922 -8.032 58.527 1.00 36.31 362 GLU A CA 1
ATOM 2908 C C . GLU A 1 362 ? 1.800 -7.901 56.997 1.00 36.31 362 GLU A C 1
ATOM 2910 O O . GLU A 1 362 ? 1.530 -8.889 56.310 1.00 36.31 362 GLU A O 1
ATOM 2915 N N . GLU A 1 363 ? 2.075 -6.720 56.435 1.00 36.41 363 GLU A N 1
ATOM 2916 C CA . GLU A 1 363 ? 2.451 -6.613 55.020 1.00 36.41 363 GLU A CA 1
ATOM 2917 C C . GLU A 1 363 ? 3.976 -6.628 54.876 1.00 36.41 363 GLU A C 1
ATOM 2919 O O . GLU A 1 363 ? 4.708 -5.926 55.577 1.00 36.41 363 GLU A O 1
ATOM 2924 N N . LYS A 1 364 ? 4.460 -7.483 53.971 1.00 38.78 364 LYS A N 1
ATOM 2925 C CA . LYS A 1 364 ? 5.890 -7.710 53.739 1.00 38.78 364 LYS A CA 1
ATOM 2926 C C . LYS A 1 364 ? 6.511 -6.596 52.905 1.00 38.78 364 LYS A C 1
ATOM 2928 O O . LYS A 1 364 ? 5.861 -5.968 52.075 1.00 38.78 364 LYS A O 1
ATOM 2933 N N . GLU A 1 365 ? 7.816 -6.422 53.079 1.00 36.72 365 GLU A N 1
ATOM 2934 C CA . GLU A 1 365 ? 8.626 -5.500 52.288 1.00 36.72 365 GLU A CA 1
ATOM 2935 C C . GLU A 1 365 ? 8.472 -5.741 50.776 1.00 36.72 365 GLU A C 1
ATOM 2937 O O . GLU A 1 365 ? 8.637 -6.861 50.293 1.00 36.72 365 GLU A O 1
ATOM 2942 N N . THR A 1 366 ? 8.291 -4.678 49.988 1.00 34.84 366 THR A N 1
ATOM 2943 C CA . THR A 1 366 ? 8.753 -4.666 48.589 1.00 34.84 366 THR A CA 1
ATOM 2944 C C . THR A 1 366 ? 9.303 -3.292 48.204 1.00 34.84 366 THR A C 1
ATOM 2946 O O . THR A 1 366 ? 8.617 -2.413 47.696 1.00 34.84 366 THR A O 1
ATOM 2949 N N . ILE A 1 367 ? 10.590 -3.133 48.508 1.00 40.56 367 ILE A N 1
ATOM 2950 C CA . ILE A 1 367 ? 11.617 -2.349 47.804 1.00 40.56 367 ILE A CA 1
ATOM 2951 C C . ILE A 1 367 ? 11.121 -1.383 46.699 1.00 40.56 367 ILE A C 1
ATOM 2953 O O . ILE A 1 367 ? 10.834 -1.785 45.578 1.00 40.56 367 ILE A O 1
ATOM 2957 N N . ARG A 1 368 ? 11.222 -0.081 47.007 1.00 35.28 368 ARG A N 1
ATOM 2958 C CA . ARG A 1 368 ? 11.663 1.036 46.136 1.00 35.28 368 ARG A CA 1
ATOM 2959 C C . ARG A 1 368 ? 11.234 1.041 44.649 1.00 35.28 368 ARG A C 1
ATOM 2961 O O . ARG A 1 368 ? 11.863 0.398 43.815 1.00 35.28 368 ARG A O 1
ATOM 2968 N N . SER A 1 369 ? 10.503 2.090 44.264 1.00 34.06 369 SER A N 1
ATOM 2969 C CA . SER A 1 369 ? 11.107 3.093 43.364 1.00 34.06 369 SER A CA 1
ATOM 2970 C C . SER A 1 369 ? 10.535 4.490 43.637 1.00 34.06 369 SER A C 1
ATOM 2972 O O . SER A 1 369 ? 9.410 4.620 44.112 1.00 34.06 369 SER A O 1
ATOM 2974 N N . SER A 1 370 ? 11.325 5.536 43.386 1.00 40.09 370 SER A N 1
ATOM 2975 C CA . SER A 1 370 ? 10.967 6.930 43.674 1.00 40.09 370 SER A CA 1
ATOM 2976 C C . SER A 1 370 ? 11.101 7.792 42.421 1.00 40.09 370 SER A C 1
ATOM 2978 O O . SER A 1 370 ? 12.213 7.967 41.920 1.00 40.09 370 SER A O 1
ATOM 2980 N N . ILE A 1 371 ? 9.997 8.378 41.951 1.00 47.75 371 ILE A N 1
ATOM 2981 C CA . ILE A 1 371 ? 9.986 9.374 40.869 1.00 47.75 371 ILE A CA 1
ATOM 2982 C C . ILE A 1 371 ? 9.155 10.583 41.341 1.00 47.75 371 ILE A C 1
ATOM 2984 O O . ILE A 1 371 ? 8.030 10.390 41.804 1.00 47.75 371 ILE A O 1
ATOM 2988 N N . PRO A 1 372 ? 9.679 11.823 41.280 1.00 45.09 372 PRO A N 1
ATOM 2989 C CA . PRO A 1 372 ? 8.993 12.989 41.828 1.00 45.09 372 PRO A CA 1
ATOM 2990 C C . PRO A 1 372 ? 7.916 13.538 40.880 1.00 45.09 372 PRO A C 1
ATOM 2992 O O . PRO A 1 372 ? 8.186 13.851 39.719 1.00 45.09 372 PRO A O 1
ATOM 2995 N N . LEU A 1 373 ? 6.711 13.755 41.411 1.00 38.00 373 LEU A N 1
ATOM 2996 C CA . LEU A 1 373 ? 5.639 14.484 40.730 1.00 38.00 373 LEU A CA 1
ATOM 2997 C C . LEU A 1 373 ? 6.014 15.965 40.562 1.00 38.00 373 LEU A C 1
ATOM 2999 O O . LEU A 1 373 ? 5.883 16.765 41.490 1.00 38.00 373 LEU A O 1
ATOM 3003 N N . LYS A 1 374 ? 6.438 16.361 39.356 1.00 36.81 374 LYS A N 1
ATOM 3004 C CA . LYS A 1 374 ? 6.488 17.780 38.981 1.00 36.81 374 LYS A CA 1
ATOM 3005 C C . LYS A 1 374 ? 5.072 18.303 38.755 1.00 36.81 374 LYS A C 1
ATOM 3007 O O . LYS A 1 374 ? 4.441 17.992 37.751 1.00 36.81 374 LYS A O 1
ATOM 3012 N N . CYS A 1 375 ? 4.606 19.167 39.653 1.00 38.97 375 CYS A N 1
ATOM 3013 C CA . CYS A 1 375 ? 3.480 20.048 39.359 1.00 38.97 375 CYS A CA 1
ATOM 3014 C C . CYS A 1 375 ? 3.823 20.948 38.157 1.00 38.97 375 CYS A C 1
ATOM 3016 O O . CYS A 1 375 ? 4.919 21.506 38.077 1.00 38.97 375 CYS A O 1
ATOM 3018 N N . SER A 1 376 ? 2.893 21.098 37.216 1.00 37.25 376 SER A N 1
ATOM 3019 C CA . SER A 1 376 ? 2.990 22.054 36.108 1.00 37.25 376 SER A CA 1
ATOM 3020 C C . SER A 1 376 ? 1.592 22.532 35.733 1.00 37.25 376 SER A C 1
ATOM 3022 O O . SER A 1 376 ? 0.881 21.893 34.966 1.00 37.25 376 SER A O 1
ATOM 3024 N N . ARG A 1 377 ? 1.186 23.669 36.309 1.00 45.09 377 ARG A N 1
ATOM 3025 C CA . ARG A 1 377 ? 0.005 24.408 35.854 1.00 45.09 377 ARG A CA 1
ATOM 3026 C C . ARG A 1 377 ? 0.344 25.103 34.537 1.00 45.09 377 ARG A C 1
ATOM 3028 O O . ARG A 1 377 ? 1.085 26.082 34.552 1.00 45.09 377 ARG A O 1
ATOM 3035 N N . THR A 1 378 ? -0.247 24.662 33.435 1.00 42.09 378 THR A N 1
ATOM 3036 C CA . THR A 1 378 ? -0.312 25.442 32.191 1.00 42.09 378 THR A CA 1
ATOM 3037 C C . THR A 1 378 ? -1.737 25.934 31.985 1.00 42.09 378 THR A C 1
ATOM 3039 O O . THR A 1 378 ? -2.637 25.149 31.700 1.00 42.09 378 THR A O 1
ATOM 3042 N N . SER A 1 379 ? -1.943 27.241 32.151 1.00 46.34 379 SER A N 1
ATOM 3043 C CA . SER A 1 379 ? -3.177 27.903 31.725 1.00 46.34 379 SER A CA 1
ATOM 3044 C C . SER A 1 379 ? -3.220 27.968 30.198 1.00 46.34 379 SER A C 1
ATOM 3046 O O . SER A 1 379 ? -2.226 28.357 29.587 1.00 46.34 379 SER A O 1
ATOM 3048 N N . SER A 1 380 ? -4.361 27.640 29.593 1.00 41.09 380 SER A N 1
ATOM 3049 C CA . SER A 1 380 ? -4.666 27.985 28.204 1.00 41.09 380 SER A CA 1
ATOM 3050 C C . SER A 1 380 ? -6.165 28.240 28.069 1.00 41.09 380 SER A C 1
ATOM 3052 O O . SER A 1 380 ? -6.972 27.330 28.231 1.00 41.09 380 SER A O 1
ATOM 3054 N N . ALA A 1 381 ? -6.544 29.491 27.815 1.00 50.09 381 ALA A N 1
ATOM 3055 C CA . ALA A 1 381 ? -7.930 29.893 27.593 1.00 50.09 381 ALA A CA 1
ATOM 3056 C C . ALA A 1 381 ? -8.194 29.984 26.080 1.00 50.09 381 ALA A C 1
ATOM 3058 O O . ALA A 1 381 ? -8.218 31.079 25.522 1.00 50.09 381 ALA A O 1
ATOM 3059 N N . ALA A 1 382 ? -8.316 28.827 25.417 1.00 54.53 382 ALA A N 1
ATOM 3060 C CA . ALA A 1 382 ? -8.372 28.727 23.952 1.00 54.53 382 ALA A CA 1
ATOM 3061 C C . ALA A 1 382 ? -9.659 28.080 23.384 1.00 54.53 382 ALA A C 1
ATOM 3063 O O . ALA A 1 382 ? -10.034 28.380 22.252 1.00 54.53 382 ALA A O 1
ATOM 3064 N N . ASP A 1 383 ? -10.380 27.265 24.161 1.00 48.25 383 ASP A N 1
ATOM 3065 C CA . ASP A 1 383 ? -11.422 26.353 23.639 1.00 48.25 383 ASP A CA 1
ATOM 3066 C C . ASP A 1 383 ? -12.838 26.957 23.475 1.00 48.25 383 ASP A C 1
ATOM 3068 O O . ASP A 1 383 ? -13.817 26.224 23.355 1.00 48.25 383 ASP A O 1
ATOM 3072 N N . LEU A 1 384 ? -12.991 28.289 23.456 1.00 48.84 384 LEU A N 1
ATOM 3073 C CA . LEU A 1 384 ? -14.314 28.949 23.381 1.00 48.84 384 LEU A CA 1
ATOM 3074 C C . LEU A 1 384 ? -14.656 29.621 22.038 1.00 48.84 384 LEU A C 1
ATOM 3076 O O . LEU A 1 384 ? -15.740 30.181 21.910 1.00 48.84 384 LEU A O 1
ATOM 3080 N N . ASN A 1 385 ? -13.798 29.514 21.017 1.00 54.03 385 ASN A N 1
ATOM 3081 C CA . ASN A 1 385 ? -14.034 30.117 19.692 1.00 54.03 385 ASN A CA 1
ATOM 3082 C C . ASN A 1 385 ? -14.398 29.113 18.575 1.00 54.03 385 ASN A C 1
ATOM 3084 O O . ASN A 1 385 ? -14.491 29.509 17.419 1.00 54.03 385 ASN A O 1
ATOM 3088 N N . SER A 1 386 ? -14.630 27.831 18.891 1.00 50.94 386 SER A N 1
ATOM 3089 C CA . SER A 1 386 ? -14.940 26.784 17.891 1.00 50.94 386 SER A CA 1
ATOM 3090 C C . SER A 1 386 ? -16.416 26.338 17.856 1.00 50.94 386 SER A C 1
ATOM 3092 O O . SER A 1 386 ? -16.733 25.346 17.204 1.00 50.94 386 SER A O 1
ATOM 3094 N N . ILE A 1 387 ? -17.316 27.027 18.573 1.00 50.97 387 ILE A N 1
ATOM 3095 C CA . ILE A 1 387 ? -18.738 26.637 18.733 1.00 50.97 387 ILE A CA 1
ATOM 3096 C C . ILE A 1 387 ? -19.710 27.678 18.119 1.00 50.97 387 ILE A C 1
ATOM 3098 O O . ILE A 1 387 ? -20.919 27.469 18.099 1.00 50.97 387 ILE A O 1
ATOM 3102 N N . LEU A 1 388 ? -19.203 28.771 17.530 1.00 49.97 388 LEU A N 1
ATOM 3103 C CA . LEU A 1 388 ? -19.983 29.665 16.660 1.00 49.97 388 LEU A CA 1
ATOM 3104 C C . LEU A 1 388 ? -19.325 29.798 15.279 1.00 49.97 388 LEU A C 1
ATOM 3106 O O . LEU A 1 388 ? -18.517 30.696 15.062 1.00 49.97 388 LEU A O 1
ATOM 3110 N N . ASN A 1 389 ? -19.697 28.898 14.365 1.00 45.69 389 ASN A N 1
ATOM 3111 C CA . ASN A 1 389 ? -19.782 29.138 12.918 1.00 45.69 389 ASN A CA 1
ATOM 3112 C C . ASN A 1 389 ? -20.498 27.952 12.242 1.00 45.69 389 ASN A C 1
ATOM 3114 O O . ASN A 1 389 ? -19.880 26.935 11.928 1.00 45.69 389 ASN A O 1
ATOM 3118 N N . THR A 1 390 ? -21.803 28.120 12.026 1.00 48.56 390 THR A N 1
ATOM 3119 C CA . THR A 1 390 ? -22.701 27.323 11.167 1.00 48.56 390 THR A CA 1
ATOM 3120 C C . THR A 1 390 ? -23.702 28.279 10.546 1.00 48.56 390 THR A C 1
ATOM 3122 O O . THR A 1 390 ? -24.239 29.083 11.345 1.00 48.56 390 THR A O 1
#

Solvent-accessible surface area (backbone atoms only — not comparable to full-atom values): 22879 Å² total; per-residue (Å²): 133,79,73,67,63,60,54,54,53,52,57,49,52,51,49,54,50,51,52,50,49,54,50,51,52,48,53,47,53,50,50,52,50,53,50,52,52,50,52,49,53,51,51,48,51,50,52,52,54,50,51,54,48,52,54,50,52,51,49,53,51,53,52,50,52,50,51,51,51,50,53,51,50,57,50,50,52,54,48,52,49,53,48,52,53,50,50,50,51,50,50,55,48,49,52,51,50,50,50,59,46,50,53,54,50,52,52,49,57,50,52,47,52,56,49,51,51,52,48,50,56,50,47,53,52,49,50,52,51,50,56,51,50,50,51,52,52,49,55,54,46,53,50,50,52,49,54,48,52,52,51,50,54,51,51,54,55,46,51,54,49,54,48,54,50,51,54,50,50,50,54,50,52,52,50,54,48,53,54,51,51,51,49,51,55,49,52,53,50,50,53,51,52,53,49,53,53,50,52,51,50,52,51,52,50,51,51,51,52,50,52,53,51,51,48,53,52,49,55,48,53,52,52,50,48,51,51,51,50,53,51,49,52,53,52,50,52,53,46,50,54,51,49,51,51,46,52,51,49,49,50,52,50,48,52,50,42,67,63,43,74,78,66,83,80,89,88,81,86,56,68,73,56,53,53,49,54,55,49,49,46,76,70,46,59,78,90,50,32,64,62,46,49,53,50,51,39,58,76,71,66,56,52,74,67,56,56,47,50,58,56,51,74,76,59,86,85,91,86,90,85,89,87,88,91,90,88,87,91,85,85,89,83,85,78,55,73,67,56,55,50,49,58,48,53,67,64,63,76,74,72,77,86,87,73,80,89,78,79,87,77,87,78,78,90,78,84,84,87,88,81,85,86,76,86,76,91,77,89,77,97,68,90,83,72,85,84,79,86,131

Secondary structure (DSSP, 8-state):
--HHHHHHHHHHHHHHHHHHHHHHHHHHHHHHHHHHHHHHHHHHHHHHHHHHHHHHHHHHHHHHHHHHHHHHHHHHHHHHHHHHHHHHHHHHHHHHHHHHHHHHHHHHHHHHHHHHHHHHHHHHHHHHHHHHHHHHHHHHHHHHHHHHHHHHHHHHHHHHHHHHHHHHHHHHHHHHHHHHHHHHHHHHHHHHHHHHHHHHHHHHHHHHHHHHHHHHHHHHHHHHHHHHHHHHHHHHHHHHHHHHHHHHHHHHHHHHHHHHTTS-------HHHHHHHHHHHHHS-TTTHHHHHHHHHHHTT--HHHHHHHHHHTS---------------------HHHHHHHHHHHHTT------------PPP-----------------TTSSS---

InterPro domains:
  IPR000237 GRIP domain [PS50913] (264-313)

Foldseek 3Di:
DPPPVVVVVVVVVVVVVVVVVVVVVVVVVVVVVVVVVVVVVVVVVVVVVVVVVVVVVVVVVVVVVVVVVVVVVVVVVVVVVVVVVVVVVVVVVVVVVVVVVVVVVVVVVVVVVVVVVVVVVVVVVVVVVVVVVVVVVVVVVVVVVVVVVVVVVVVVVVVVVVVVVVVVVVVVVVVVVVVVVVVVVVVVVVVVVVVVVVVVVVVVVVVVVVVVVVVVVVVVVVVVVVVVVVVVVVVVVVVVVVVVVVVVVVVVVVVVVVVPVVDDDDDDDDPVVVVVLVVCLVPDDPVCNLVSVLVNCVVVPHDPVVSVVSVVVVDDDDDDDDDDYDDDDDDDDDDDVVVVVVVVVVVVVPDDDDDDDDDDDDDDDDDDDDDDDDDDDDDDPDPPPPPPDD

Sequence (390 aa):
MHFFQTSVQVTEAEKLRIELIALVEQKHNESLKYHTQLQAALAEKKSQSATFATYTDNLSILKNELKNCMETRDKALRECERLRNHLLVMEETSTKEALAGEERETELRQRIRILEQKTEESADSVIESANAYERQITELTDELDLMRNEKISIVDRLREREKTLADTKVALSNLQNVLRDIGVDHEAQVLQYENTIAELKKSMENLNLEIVQFKRTQETIEAEKQLLENRTVYLKEEIIKKNAMIEELEASLEEHAQVAVASVSSYTIDDQVLRQLFMSYFTADKDKQPEIAVLLASVLGYSQEEIAKINAANHSSSRGWFGFGGSSKLPQQNISLAEQFVRFLEKESLITPHSLPVQPSEEKETIRSSIPLKCSRTSSAADLNSILNT

Mean predicted aligned error: 22.0 Å

Organism: NCBI:txid42155

Radius of gyration: 115.46 Å; Cα contacts (8 Å, |Δi|>4): 19; chains: 1; bounding box: 193×50×356 Å

pLDDT: mean 79.41, std 21.16, range [31.34, 98.56]